Protein 6RS2 (pdb70)

InterPro domains:
  IPR000595 Cyclic nucleotide-binding domain [PS50042] (575-652)
  IPR000644 CBS domain [PF00571] (446-504)
  IPR000644 CBS domain [PS51371] (445-511)
  IPR002550 CNNM, transmembrane domain [PF01595] (188-349)
  IPR002550 CNNM, transmembrane domain [PS51846] (178-358)
  IPR014710 RmlC-like jelly roll fold [G3DSA:2.60.120.10] (588-732)
  IPR018490 Cyclic nucleotide-binding domain superfamily [SSF51206] (579-718)
  IPR044751 Ion transporter-like, CBS domain [cd04590] (372-501)
  IPR045095 Ancient conserved domain protein family [PTHR12064] (154-736)
  IPR046342 CBS domain superfamily [G3DSA:3.10.580.10] (359-511)
  IPR046342 CBS domain superfamily [SSF54631] (360-504)
  IPR057492 Metal transporter CNNM1/2/4, immunoglobulin-like domain [PF25511] (46-175)
  IPR061271 Metal transporter CNNM-like, C-terminal CNBH domain [PF25562] (519-726)

Structure (mmCIF, N/CA/C/O backbone):
data_6RS2
#
_entry.id   6RS2
#
_cell.length_a   91.392
_cell.length_b   141.363
_cell.length_c   87.898
_cell.angle_alpha   90.00
_cell.angle_beta   90.00
_cell.angle_gamma   90.00
#
_symmetry.space_group_name_H-M   'C 1 2 1'
#
loop_
_atom_site.group_PDB
_atom_site.id
_atom_site.type_symbol
_atom_site.label_atom_id
_atom_site.label_alt_id
_atom_site.label_comp_id
_atom_site.label_asym_id
_atom_site.label_entity_id
_atom_site.label_seq_id
_atom_site.pdbx_PDB_ins_code
_atom_site.Cartn_x
_atom_site.Cartn_y
_atom_site.Cartn_z
_atom_site.occupancy
_atom_site.B_iso_or_equiv
_atom_site.auth_seq_id
_atom_site.auth_comp_id
_atom_site.auth_asym_id
_atom_site.auth_atom_id
_atom_site.pdbx_PDB_model_num
ATOM 1 N N . ASN A 1 2 ? -7.577 -5.777 3.094 1.00 84.25 360 ASN B N 1
ATOM 2 C CA . ASN A 1 2 ? -7.908 -4.995 4.280 1.00 114.69 360 ASN B CA 1
ATOM 3 C C . ASN A 1 2 ? -6.789 -5.057 5.307 1.00 110.89 360 ASN B C 1
ATOM 4 O O . ASN A 1 2 ? -6.166 -4.043 5.611 1.00 121.37 360 ASN B O 1
ATOM 9 N N . MET A 1 3 ? -6.556 -6.254 5.852 1.00 110.51 361 MET B N 1
ATOM 10 C CA . MET A 1 3 ? -5.398 -6.461 6.715 1.00 102.77 361 MET B CA 1
ATOM 11 C C . MET A 1 3 ? -4.107 -6.111 5.985 1.00 113.99 361 MET B C 1
ATOM 12 O O . MET A 1 3 ? -3.198 -5.501 6.563 1.00 129.53 361 MET B O 1
ATOM 17 N N . ILE A 1 4 ? -4.016 -6.486 4.706 1.00 109.54 362 ILE B N 1
ATOM 18 C CA . ILE A 1 4 ? -2.835 -6.175 3.905 1.00 106.02 362 ILE B CA 1
ATOM 19 C C . ILE A 1 4 ? -2.686 -4.668 3.744 1.00 104.14 362 ILE B C 1
ATOM 20 O O . ILE A 1 4 ? -1.590 -4.114 3.887 1.00 100.57 362 ILE B O 1
ATOM 25 N N . GLN A 1 5 ? -3.791 -3.985 3.431 1.00 108.75 363 GLN B N 1
ATOM 26 C CA . GLN A 1 5 ? -3.762 -2.532 3.302 1.00 128.28 363 GLN B CA 1
ATOM 27 C C . GLN A 1 5 ? -3.280 -1.877 4.592 1.00 132.91 363 GLN B C 1
ATOM 28 O O . GLN A 1 5 ? -2.453 -0.955 4.562 1.00 145.75 363 GLN B O 1
ATOM 34 N N . GLY A 1 6 ? -3.771 -2.360 5.735 1.00 128.84 364 GLY B N 1
ATOM 35 C CA . GLY A 1 6 ? -3.354 -1.800 7.008 1.00 130.49 364 GLY B CA 1
ATOM 36 C C . GLY A 1 6 ? -1.884 -2.033 7.302 1.00 111.68 364 GLY B C 1
ATOM 37 O O . GLY A 1 6 ? -1.189 -1.130 7.774 1.00 116.38 364 GLY B O 1
ATOM 38 N N . ALA A 1 7 ? -1.389 -3.244 7.029 1.00 110.81 365 ALA B N 1
ATOM 39 C CA . ALA A 1 7 ? 0.020 -3.534 7.285 1.00 117.42 365 ALA B CA 1
ATOM 40 C C . ALA A 1 7 ? 0.929 -2.722 6.371 1.00 102.30 365 ALA B C 1
ATOM 41 O O . ALA A 1 7 ? 1.939 -2.164 6.821 1.00 88.34 365 ALA B O 1
ATOM 43 N N . LEU A 1 8 ? 0.587 -2.643 5.084 1.00 112.14 366 LEU B N 1
ATOM 44 C CA . LEU A 1 8 ? 1.440 -1.933 4.140 1.00 109.76 366 LEU B CA 1
ATOM 45 C C . LEU A 1 8 ? 1.463 -0.442 4.439 1.00 108.64 366 LEU B C 1
ATOM 46 O O . LEU A 1 8 ? 2.538 0.163 4.528 1.00 119.55 366 LEU B O 1
ATOM 51 N N . GLU A 1 9 ? 0.285 0.174 4.598 1.00 122.39 367 GLU B N 1
ATOM 52 C CA . GLU A 1 9 ? 0.260 1.570 5.022 1.00 111.73 367 GLU B CA 1
ATOM 53 C C . GLU A 1 9 ? 0.943 1.744 6.370 1.00 84.51 367 GLU B C 1
ATOM 54 O O . GLU A 1 9 ? 1.455 2.828 6.674 1.00 76.92 367 GLU B O 1
ATOM 60 N N . LEU A 1 10 ? 0.983 0.686 7.180 1.00 85.75 368 LEU B N 1
ATOM 61 C CA . LEU A 1 10 ? 1.684 0.774 8.454 1.00 86.65 368 LEU B CA 1
ATOM 62 C C . LEU A 1 10 ? 3.192 0.843 8.257 1.00 98.61 368 LEU B C 1
ATOM 63 O O . LEU A 1 10 ? 3.887 1.526 9.017 1.00 106.18 368 LEU B O 1
ATOM 68 N N . ARG A 1 11 ? 3.731 0.125 7.270 1.00 114.78 369 ARG B N 1
ATOM 69 C CA . ARG A 1 11 ? 5.177 0.126 7.081 1.00 96.02 369 ARG B CA 1
ATOM 70 C C . ARG A 1 11 ? 5.684 1.143 6.056 1.00 90.97 369 ARG B C 1
ATOM 71 O O . ARG A 1 11 ? 6.901 1.305 5.935 1.00 83.63 369 ARG B O 1
ATOM 73 N N . THR A 1 12 ? 4.813 1.781 5.272 1.00 88.00 370 THR B N 1
ATOM 74 C CA . THR A 1 12 ? 5.284 2.861 4.406 1.00 73.77 370 THR B CA 1
ATOM 75 C C . THR A 1 12 ? 5.336 4.218 5.106 1.00 73.82 370 THR B C 1
ATOM 76 O O . THR A 1 12 ? 6.335 4.937 4.985 1.00 76.84 370 THR B O 1
ATOM 80 N N . LYS A 1 13 ? 4.294 4.573 5.857 1.00 81.62 371 LYS B N 1
ATOM 81 C CA . LYS A 1 13 ? 4.147 5.940 6.345 1.00 79.16 371 LYS B CA 1
ATOM 82 C C . LYS A 1 13 ? 5.159 6.249 7.439 1.00 85.01 371 LYS B C 1
ATOM 83 O O . LYS A 1 13 ? 5.284 5.506 8.416 1.00 78.45 371 LYS B O 1
ATOM 89 N N . THR A 1 14 ? 5.885 7.348 7.268 1.00 79.80 372 THR B N 1
ATOM 90 C CA . THR A 1 14 ? 6.745 7.875 8.314 1.00 78.62 372 THR B CA 1
ATOM 91 C C . THR A 1 14 ? 5.923 8.733 9.267 1.00 81.19 372 THR B C 1
ATOM 92 O O . THR A 1 14 ? 4.923 9.342 8.875 1.00 85.27 372 THR B O 1
ATOM 96 N N . VAL A 1 15 ? 6.343 8.759 10.536 1.00 52.13 373 VAL B N 1
ATOM 97 C CA . VAL A 1 15 ? 5.627 9.546 11.540 1.00 47.29 373 VAL B CA 1
ATOM 98 C C . VAL A 1 15 ? 5.513 11.008 11.123 1.00 75.68 373 VAL B C 1
ATOM 99 O O . VAL A 1 15 ? 4.596 11.714 11.561 1.00 93.90 373 VAL B O 1
ATOM 103 N N . GLU A 1 16 ? 6.431 11.485 10.272 1.00 59.87 374 GLU B N 1
ATOM 104 C CA . GLU A 1 16 ? 6.356 12.851 9.757 1.00 51.44 374 GLU B CA 1
ATOM 105 C C . GLU A 1 16 ? 5.092 13.068 8.930 1.00 66.01 374 GLU B C 1
ATOM 106 O O . GLU A 1 16 ? 4.457 14.127 9.014 1.00 90.61 374 GLU B O 1
ATOM 112 N N . ASP A 1 17 ? 4.720 12.080 8.112 1.00 62.52 375 ASP B N 1
ATOM 113 C CA . ASP A 1 17 ? 3.472 12.161 7.357 1.00 70.96 375 ASP B CA 1
ATOM 114 C C . ASP A 1 17 ? 2.263 12.147 8.287 1.00 72.74 375 ASP B C 1
ATOM 115 O O . ASP A 1 17 ? 1.291 12.880 8.068 1.00 88.28 375 ASP B O 1
ATOM 120 N N . ILE A 1 18 ? 2.311 11.326 9.338 1.00 68.69 376 ILE B N 1
ATOM 121 C CA . ILE A 1 18 ? 1.188 11.214 10.264 1.00 60.10 376 ILE B CA 1
ATOM 122 C C . ILE A 1 18 ? 1.089 12.436 11.173 1.00 66.32 376 ILE B C 1
ATOM 123 O O . ILE A 1 18 ? -0.007 12.801 11.620 1.00 69.55 376 ILE B O 1
ATOM 125 N N . MET A 1 19 ? 2.208 13.109 11.426 1.00 74.40 377 MET B N 1
ATOM 126 C CA . MET A 1 19 ? 2.333 13.955 12.605 1.00 71.98 377 MET B CA 1
ATOM 127 C C . MET A 1 19 ? 1.470 15.209 12.518 1.00 68.91 377 MET B C 1
ATOM 128 O O . MET A 1 19 ? 1.055 15.657 11.445 1.00 80.62 377 MET B O 1
ATOM 133 N N . THR A 1 20 ? 1.206 15.773 13.692 1.00 69.85 378 THR B N 1
ATOM 134 C CA . THR A 1 20 ? 0.600 17.088 13.820 1.00 72.42 378 THR B CA 1
ATOM 135 C C . THR A 1 20 ? 1.724 18.105 13.988 1.00 78.31 378 THR B C 1
ATOM 136 O O . THR A 1 20 ? 2.577 17.951 14.870 1.00 83.82 378 THR B O 1
ATOM 140 N N . GLN A 1 21 ? 1.737 19.127 13.137 1.00 96.38 379 GLN B N 1
ATOM 141 C CA 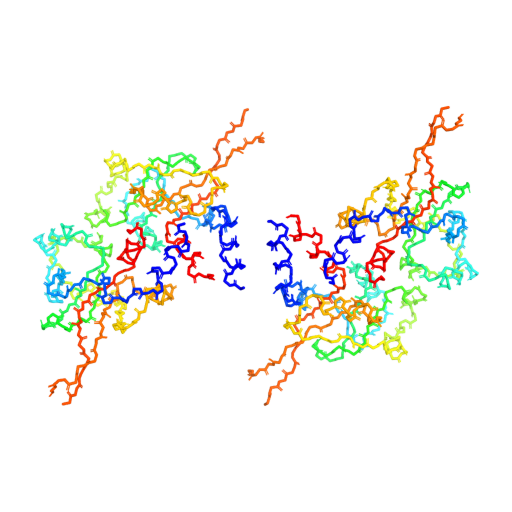. GLN A 1 21 ? 2.823 20.095 13.158 1.00 90.13 379 GLN B CA 1
ATOM 142 C C . GLN A 1 21 ? 2.837 20.857 14.478 1.00 90.94 379 GLN B C 1
ATOM 143 O O . GLN A 1 21 ? 1.811 21.006 15.148 1.00 94.41 379 GLN B O 1
ATOM 149 N N . LEU A 1 22 ? 4.025 21.348 14.844 1.00 95.53 380 LEU B N 1
ATOM 150 C CA . LEU A 1 22 ? 4.209 21.982 16.147 1.00 89.82 380 LEU B CA 1
ATOM 151 C C . LEU A 1 22 ? 3.401 23.269 16.267 1.00 89.63 380 LEU B C 1
ATOM 152 O O . LEU A 1 22 ? 2.783 23.527 17.307 1.00 91.31 380 LEU B O 1
ATOM 157 N N . GLN A 1 23 ? 3.405 24.097 15.217 1.00 94.99 381 GLN B N 1
ATOM 158 C CA . GLN A 1 23 ? 2.675 25.360 15.260 1.00 94.89 381 GLN B CA 1
ATOM 159 C C . GLN A 1 23 ? 1.192 25.149 15.535 1.00 104.52 381 GLN B C 1
ATOM 160 O O . GLN A 1 23 ? 0.535 26.028 16.105 1.00 99.20 381 GLN B O 1
ATOM 166 N N . ASP A 1 24 ? 0.649 24.005 15.132 1.00 106.57 382 ASP B N 1
ATOM 167 C CA . ASP A 1 24 ? -0.762 23.704 15.312 1.00 111.73 382 ASP B CA 1
ATOM 168 C C . ASP A 1 24 ? -1.043 22.887 16.565 1.00 119.84 382 ASP B C 1
ATOM 169 O O . ASP A 1 24 ? -2.211 22.617 16.859 1.00 139.58 382 ASP B O 1
ATOM 174 N N . CYS A 1 25 ? -0.013 22.494 17.308 1.00 108.42 383 CYS B N 1
ATOM 175 C CA . CYS A 1 25 ? -0.224 21.732 18.528 1.00 93.18 383 CYS B CA 1
ATOM 176 C C . CYS A 1 25 ? -0.924 22.587 19.579 1.00 109.66 383 CYS B C 1
ATOM 177 O O . CYS A 1 25 ? -0.958 23.819 19.499 1.00 137.57 383 CYS B O 1
ATOM 180 N N . PHE A 1 26 ? -1.517 21.917 20.561 1.00 85.28 384 PHE B N 1
ATOM 181 C CA . PHE A 1 26 ? -1.963 22.573 21.784 1.00 94.45 384 PHE B CA 1
ATOM 182 C C . PHE A 1 26 ? -1.012 22.156 22.894 1.00 83.64 384 PHE B C 1
ATOM 183 O O . PHE A 1 26 ? -1.016 20.998 23.326 1.00 105.15 384 PHE B O 1
ATOM 191 N N . MET A 1 27 ? -0.200 23.101 23.341 1.00 80.46 385 MET B N 1
ATOM 192 C CA . MET A 1 27 ? 0.772 22.911 24.400 1.00 81.87 385 MET B CA 1
ATOM 193 C C . MET A 1 27 ? 0.361 23.755 25.597 1.00 95.13 385 MET B C 1
ATOM 194 O O . MET A 1 27 ? -0.637 24.480 25.566 1.00 86.65 385 MET B O 1
ATOM 199 N N . ILE A 1 28 ? 1.139 23.655 26.668 1.00 91.84 386 ILE B N 1
ATOM 200 C CA . ILE A 1 28 ? 0.907 24.486 27.842 1.00 80.53 386 ILE B CA 1
ATOM 201 C C . ILE A 1 28 ? 2.254 24.805 28.470 1.00 82.99 386 ILE B C 1
ATOM 202 O O . ILE A 1 28 ? 3.120 23.931 28.583 1.00 81.18 386 ILE B O 1
ATOM 207 N N . ARG A 1 29 ? 2.442 26.067 28.844 1.00 84.50 387 ARG B N 1
ATOM 208 C CA . ARG A 1 29 ? 3.666 26.468 29.516 1.00 91.93 387 ARG B CA 1
ATOM 209 C C . ARG A 1 29 ? 3.736 25.811 30.886 1.00 92.48 387 ARG B C 1
ATOM 210 O O . ARG A 1 29 ? 2.716 25.557 31.532 1.00 107.65 387 ARG B O 1
ATOM 218 N N . SER A 1 30 ? 4.956 25.523 31.326 1.00 53.01 388 SER B N 1
ATOM 219 C CA . SER A 1 30 ? 5.137 24.809 32.581 1.00 85.08 388 SER B CA 1
ATOM 220 C C . SER A 1 30 ? 4.924 25.683 33.808 1.00 96.92 388 SER B C 1
ATOM 221 O O . SER A 1 30 ? 4.844 25.145 34.917 1.00 115.59 388 SER B O 1
ATOM 224 N N . ASP A 1 31 ? 4.853 27.004 33.648 1.00 88.70 389 ASP B N 1
ATOM 225 C CA . ASP A 1 31 ? 4.571 27.904 34.757 1.00 105.77 389 ASP B CA 1
ATOM 226 C C . ASP A 1 31 ? 3.095 28.249 34.864 1.00 117.23 389 ASP B C 1
ATOM 227 O O . ASP A 1 31 ? 2.703 28.957 35.797 1.00 131.21 389 ASP B O 1
ATOM 232 N N . ALA A 1 32 ? 2.272 27.758 33.938 1.00 93.63 390 ALA B N 1
ATOM 233 C CA . ALA A 1 32 ? 0.849 28.058 33.951 1.00 92.94 390 ALA B CA 1
ATOM 234 C C . ALA A 1 32 ? 0.207 27.555 35.238 1.00 96.89 390 ALA B C 1
ATOM 235 O O . ALA A 1 32 ? 0.639 26.562 35.829 1.00 119.36 390 ALA B O 1
ATOM 237 N N . ILE A 1 33 ? -0.846 28.247 35.670 1.00 102.39 391 ILE B N 1
ATOM 238 C CA . ILE A 1 33 ? -1.578 27.854 36.864 1.00 76.09 391 ILE B CA 1
ATOM 239 C C . ILE A 1 33 ? -2.987 27.447 36.451 1.00 90.23 391 ILE B C 1
ATOM 240 O O . ILE A 1 33 ? -3.487 27.820 35.389 1.00 105.36 391 ILE B O 1
ATOM 245 N N . LEU A 1 34 ? -3.621 26.663 37.322 1.00 89.29 392 LEU B N 1
ATOM 246 C CA . LEU A 1 34 ? -4.767 25.812 37.014 1.00 97.62 392 LEU B CA 1
ATOM 247 C C . LEU A 1 34 ? -6.120 26.493 37.209 1.00 92.08 392 LEU B C 1
ATOM 248 O O . LEU A 1 34 ? -7.102 25.810 37.518 1.00 101.94 392 LEU B O 1
ATOM 253 N N . ASP A 1 35 ? -6.186 27.820 37.149 1.00 89.18 393 ASP B N 1
ATOM 254 C CA . ASP A 1 35 ? -7.454 28.512 37.361 1.00 106.32 393 ASP B CA 1
ATOM 255 C C . ASP A 1 35 ? -8.485 28.174 36.280 1.00 101.30 393 ASP B C 1
ATOM 256 O O . ASP A 1 35 ? -8.215 27.373 35.376 1.00 95.37 393 ASP B O 1
ATOM 261 N N . PHE A 1 36 ? -9.674 28.781 36.374 1.00 120.37 394 PHE B N 1
ATOM 262 C CA . PHE A 1 36 ? -10.834 28.308 35.616 1.00 119.08 394 PHE B CA 1
ATOM 263 C C . PHE A 1 36 ? -10.594 28.363 34.110 1.00 125.44 394 PHE B C 1
ATOM 264 O O . PHE A 1 36 ? -10.958 27.432 33.379 1.00 121.14 394 PHE B O 1
ATOM 272 N N . ASN A 1 37 ? -10.002 29.457 33.624 1.00 136.62 395 ASN B N 1
ATOM 273 C CA . ASN A 1 37 ? -9.710 29.572 32.197 1.00 136.38 395 ASN B CA 1
ATOM 274 C C . ASN A 1 37 ? -8.797 28.446 31.734 1.00 127.83 395 ASN B C 1
ATOM 275 O O . ASN A 1 37 ? -9.015 27.842 30.675 1.00 134.97 395 ASN B O 1
ATOM 280 N N . THR A 1 38 ? -7.761 28.153 32.522 1.00 118.85 396 THR B N 1
ATOM 281 C CA . THR A 1 38 ? -6.812 27.112 32.147 1.00 90.14 396 THR B CA 1
ATOM 282 C C . THR A 1 38 ? -7.491 25.750 32.065 1.00 83.73 396 THR B C 1
ATOM 283 O O . THR A 1 38 ? -7.389 25.055 31.048 1.00 90.26 396 THR B O 1
ATOM 287 N N . MET A 1 39 ? -8.194 25.352 33.132 1.00 94.40 397 MET B N 1
ATOM 288 C CA . MET A 1 39 ? -8.843 24.042 33.140 1.00 94.31 397 MET B CA 1
ATOM 289 C C . MET A 1 39 ? -9.878 23.933 32.032 1.00 98.17 397 MET B C 1
ATOM 290 O O . MET A 1 39 ? -9.999 22.885 31.385 1.00 107.74 397 MET B O 1
ATOM 295 N N . SER A 1 40 ? -10.652 24.998 31.819 1.00 88.38 398 SER B N 1
ATOM 296 C CA . SER A 1 40 ? -11.665 24.989 30.770 1.00 104.36 398 SER B CA 1
ATOM 297 C C . SER A 1 40 ? -11.024 24.842 29.396 1.00 111.14 398 SER B C 1
ATOM 298 O O . SER A 1 40 ? -11.545 24.129 28.528 1.00 122.01 398 SER B O 1
ATOM 301 N N . GLU A 1 41 ? -9.887 25.506 29.186 1.00 102.79 399 GLU B N 1
ATOM 302 C CA . GLU A 1 41 ? -9.161 25.368 27.929 1.00 102.65 399 GLU B CA 1
ATOM 303 C C . GLU A 1 41 ? -8.671 23.937 27.743 1.00 99.01 399 GLU B C 1
ATOM 304 O O . GLU A 1 41 ? -8.862 23.333 26.681 1.00 93.85 399 GLU B O 1
ATOM 310 N N . ILE A 1 42 ? -8.046 23.373 28.781 1.00 96.17 400 ILE B N 1
ATOM 311 C CA . ILE A 1 42 ? -7.563 21.995 28.707 1.00 90.11 400 ILE B CA 1
ATOM 312 C C . ILE A 1 42 ? -8.712 21.041 28.400 1.00 90.21 400 ILE B C 1
ATOM 313 O O . ILE A 1 42 ? -8.559 20.089 27.624 1.00 87.95 400 ILE B O 1
ATOM 318 N N . MET A 1 43 ? -9.891 21.300 28.972 1.00 89.46 401 MET B N 1
ATOM 319 C CA . MET A 1 43 ? -11.031 20.416 28.744 1.00 100.18 401 MET B CA 1
ATOM 320 C C . MET A 1 43 ? -11.546 20.527 27.312 1.00 117.29 401 MET B C 1
ATOM 321 O O . MET A 1 43 ? -11.730 19.511 26.630 1.00 117.83 401 MET B O 1
ATOM 326 N N . GLU A 1 44 ? -11.782 21.752 26.833 1.00 126.55 402 GLU B N 1
ATOM 327 C CA . GLU A 1 44 ? -12.316 21.923 25.485 1.00 135.92 402 GLU B CA 1
ATOM 328 C C . GLU A 1 44 ? -11.306 21.571 24.403 1.00 132.70 402 GLU B C 1
ATOM 329 O O . GLU A 1 44 ? -11.700 21.368 23.248 1.00 162.36 402 GLU B O 1
ATOM 335 N N . SER A 1 45 ? -10.018 21.503 24.744 1.00 109.81 403 SER B N 1
ATOM 336 C CA . SER A 1 45 ? -9.020 21.082 23.768 1.00 108.49 403 SER B CA 1
ATOM 337 C C . SER A 1 45 ? -9.267 19.648 23.320 1.00 101.17 403 SER B C 1
ATOM 338 O O . SER A 1 45 ? -9.083 19.315 22.144 1.00 106.87 403 SER B O 1
ATOM 341 N N . GLY A 1 46 ? -9.686 18.786 24.244 1.00 101.37 404 GLY B N 1
ATOM 342 C CA . GLY A 1 46 ? -9.951 17.400 23.931 1.00 111.51 404 GLY B CA 1
ATOM 343 C C . GLY A 1 46 ? -8.737 16.501 23.923 1.00 103.01 404 GLY B C 1
ATOM 344 O O . GLY A 1 46 ? -8.878 15.300 23.658 1.00 110.67 404 GLY B O 1
ATOM 345 N N . TYR A 1 47 ? -7.551 17.039 24.191 1.00 96.99 405 TYR B N 1
ATOM 346 C CA . TYR A 1 47 ? -6.356 16.214 24.280 1.00 105.81 405 TYR B CA 1
ATOM 347 C C . TYR A 1 47 ? -6.309 15.501 25.622 1.00 112.02 405 TYR B C 1
ATOM 348 O O . TYR A 1 47 ? -6.576 16.098 26.667 1.00 113.02 405 TYR B O 1
ATOM 357 N N . THR A 1 48 ? -5.993 14.207 25.589 1.00 110.26 406 THR B N 1
ATOM 358 C CA . THR A 1 48 ? -5.814 13.453 26.822 1.00 83.04 406 THR B CA 1
ATOM 359 C C . THR A 1 48 ? -4.391 13.517 27.364 1.00 81.17 406 THR B C 1
ATOM 360 O O . THR A 1 48 ? -4.183 13.225 28.547 1.00 88.86 406 THR B O 1
ATOM 364 N N . ARG A 1 49 ? -3.414 13.878 26.530 1.00 84.88 407 ARG B N 1
ATOM 365 C CA . ARG A 1 49 ? -2.030 14.068 26.961 1.00 58.58 407 ARG B CA 1
ATOM 366 C C . ARG A 1 49 ? -1.491 15.337 26.319 1.00 69.33 407 ARG B C 1
ATOM 367 O O . ARG A 1 49 ? -1.330 15.393 25.097 1.00 78.20 407 ARG B O 1
ATOM 375 N N . ILE A 1 50 ? -1.190 16.335 27.146 1.00 64.03 408 ILE B N 1
ATOM 376 C CA . ILE A 1 50 ? -0.749 17.659 26.707 1.00 58.58 408 ILE B CA 1
ATOM 377 C C . ILE A 1 50 ? 0.755 17.823 26.911 1.00 74.23 408 ILE B C 1
ATOM 378 O O . ILE A 1 50 ? 1.264 17.497 27.991 1.00 82.35 408 ILE B O 1
ATOM 383 N N . PRO A 1 51 ? 1.512 18.297 25.921 1.00 68.81 409 PRO B N 1
ATOM 384 C CA . PRO A 1 51 ? 2.944 18.555 26.142 1.00 65.13 409 PRO B CA 1
ATOM 385 C C . PRO A 1 51 ? 3.165 19.795 26.996 1.00 71.07 409 PRO B C 1
ATOM 386 O O . PRO A 1 51 ? 2.441 20.787 26.881 1.00 65.55 409 PRO B O 1
ATOM 390 N N . VAL A 1 52 ? 4.191 19.741 27.843 1.00 70.41 410 VAL B N 1
ATOM 391 C CA . VAL A 1 52 ? 4.510 20.828 28.767 1.00 85.67 410 VAL B CA 1
ATOM 392 C C . VAL A 1 52 ? 5.907 21.335 28.433 1.00 97.23 410 VAL B C 1
ATOM 393 O O . VAL A 1 52 ? 6.877 20.568 28.488 1.00 109.63 410 VAL B O 1
ATOM 397 N N . PHE A 1 53 ? 6.015 22.622 28.097 1.00 92.15 411 PHE B N 1
ATOM 398 C CA . PHE A 1 53 ? 7.263 23.190 27.604 1.00 79.50 411 PHE B CA 1
ATOM 399 C C . PHE A 1 53 ? 7.715 24.374 28.455 1.00 105.58 411 PHE B C 1
ATOM 400 O O . PHE A 1 53 ? 6.918 25.012 29.150 1.00 110.06 411 PHE B O 1
ATOM 408 N N . GLU A 1 54 ? 9.019 24.657 28.383 1.00 126.75 412 GLU B N 1
ATOM 409 C CA . GLU A 1 54 ? 9.659 25.774 29.069 1.00 120.72 412 GLU B CA 1
ATOM 410 C C . GLU A 1 54 ? 10.243 26.730 28.037 1.00 111.46 412 GLU B C 1
ATOM 411 O O . GLU A 1 54 ? 10.799 26.293 27.022 1.00 107.35 412 GLU B O 1
ATOM 417 N N . ASP A 1 55 ? 10.121 28.033 28.303 1.00 115.09 413 ASP B N 1
ATOM 418 C CA . ASP A 1 55 ? 10.584 29.056 27.370 1.00 119.99 413 ASP B CA 1
ATOM 419 C C . ASP A 1 55 ? 9.936 28.872 26.005 1.00 128.77 413 ASP B C 1
ATOM 420 O O . ASP A 1 55 ? 8.717 29.022 25.857 1.00 110.38 413 ASP B O 1
ATOM 422 N N . GLU A 1 56 ? 10.752 28.567 25.001 1.00 152.90 414 GLU B N 1
ATOM 423 C CA . GLU A 1 56 ? 10.256 28.389 23.648 1.00 132.16 414 GLU B CA 1
ATOM 424 C C . GLU A 1 56 ? 9.490 27.080 23.514 1.00 119.57 414 GLU B C 1
ATOM 425 O O . GLU A 1 56 ? 9.742 26.103 24.228 1.00 116.11 414 GLU B O 1
ATOM 431 N N . GLN A 1 57 ? 8.533 27.080 22.583 1.00 111.99 415 GLN B N 1
ATOM 432 C CA . GLN A 1 57 ? 7.703 25.904 22.348 1.00 96.89 415 GLN B CA 1
ATOM 433 C C . GLN A 1 57 ? 8.534 24.686 21.968 1.00 81.23 415 GLN B C 1
ATOM 434 O O . GLN A 1 57 ? 8.105 23.548 22.194 1.00 77.47 415 GLN B O 1
ATOM 440 N N . SER A 1 58 ? 9.716 24.901 21.386 1.00 100.85 416 SER B N 1
ATOM 441 C CA . SER A 1 58 ? 10.523 23.793 20.891 1.00 82.91 416 SER B CA 1
ATOM 442 C C . SER A 1 58 ? 11.152 22.978 22.010 1.00 88.91 416 SER B C 1
ATOM 443 O O . SER A 1 58 ? 11.518 21.820 21.784 1.00 89.64 416 SER B O 1
ATOM 446 N N . ASN A 1 59 ? 11.287 23.545 23.203 1.00 86.87 417 ASN B N 1
ATOM 447 C CA . ASN A 1 59 ? 11.853 22.826 24.334 1.00 106.39 417 ASN B CA 1
ATOM 448 C C . ASN A 1 59 ? 10.692 22.227 25.113 1.00 106.94 417 ASN B C 1
ATOM 449 O O . ASN A 1 59 ? 10.015 22.933 25.863 1.00 122.61 417 ASN B O 1
ATOM 454 N N . ILE A 1 60 ? 10.498 20.918 24.985 1.00 87.25 418 ILE B N 1
ATOM 455 C CA . ILE A 1 60 ? 9.401 20.226 25.649 1.00 81.29 418 ILE B CA 1
ATOM 456 C C . ILE A 1 60 ? 10.000 19.466 26.822 1.00 84.68 418 ILE B C 1
ATOM 457 O O . ILE A 1 60 ? 10.625 18.415 26.642 1.00 82.35 418 ILE B O 1
ATOM 462 N N . VAL A 1 61 ? 9.787 19.992 28.029 1.00 82.15 419 VAL B N 1
ATOM 463 C CA . VAL A 1 61 ? 10.370 19.432 29.244 1.00 74.90 419 VAL B CA 1
ATOM 464 C C . VAL A 1 61 ? 9.547 18.297 29.865 1.00 85.83 419 VAL B C 1
ATOM 465 O O . VAL A 1 61 ? 10.141 17.350 30.411 1.00 106.02 419 VAL B O 1
ATOM 469 N N . ASP A 1 62 ? 8.214 18.335 29.770 1.00 92.95 420 ASP B N 1
ATOM 470 C CA . ASP A 1 62 ? 7.367 17.400 30.508 1.00 84.62 420 ASP B CA 1
ATOM 471 C C . ASP A 1 62 ? 6.158 17.009 29.669 1.00 82.77 420 ASP B C 1
ATOM 472 O O . ASP A 1 62 ? 5.974 17.479 28.543 1.00 104.53 420 ASP B O 1
ATOM 477 N N . ILE A 1 63 ? 5.321 16.151 30.260 1.00 82.47 421 ILE B N 1
ATOM 478 C CA . ILE A 1 63 ? 4.050 15.715 29.686 1.00 66.53 421 ILE B CA 1
ATOM 479 C C . ILE A 1 63 ? 2.996 15.706 30.787 1.00 60.72 421 ILE B C 1
ATOM 480 O O . ILE A 1 63 ? 3.255 15.245 31.903 1.00 82.15 421 ILE B O 1
ATOM 485 N N . LEU A 1 64 ? 1.804 16.218 30.472 1.00 52.55 422 LEU B N 1
ATOM 486 C CA . LEU A 1 64 ? 0.663 16.228 31.382 1.00 74.14 422 LEU B CA 1
ATOM 487 C C . LEU A 1 64 ? -0.364 15.215 30.895 1.00 64.54 422 LEU B C 1
ATOM 488 O O . LEU A 1 64 ? -1.008 15.426 29.863 1.00 73.61 422 LEU B O 1
ATOM 493 N N . TYR A 1 65 ? -0.525 14.125 31.637 1.00 67.08 423 TYR B N 1
ATOM 494 C CA . TYR A 1 65 ? -1.710 13.298 31.468 1.00 59.07 423 TYR B CA 1
ATOM 495 C C . TYR A 1 65 ? -2.898 14.056 32.037 1.00 67.70 423 TYR B C 1
ATOM 496 O O . TYR A 1 65 ? -2.902 14.410 33.219 1.00 93.45 423 TYR B O 1
ATOM 505 N N . VAL A 1 66 ? -3.908 14.302 31.204 1.00 71.70 424 VAL B N 1
ATOM 506 C CA . VAL A 1 66 ? -5.031 15.118 31.650 1.00 69.02 424 VAL B CA 1
ATOM 507 C C . VAL A 1 66 ? -5.816 14.410 32.757 1.00 70.20 424 VAL B C 1
ATOM 508 O O . VAL A 1 66 ? -6.393 15.071 33.634 1.00 52.08 424 VAL B O 1
ATOM 512 N N . LYS A 1 67 ? -5.816 13.069 32.776 1.00 70.61 425 LYS B N 1
ATOM 513 C CA . LYS A 1 67 ? -6.623 12.348 33.761 1.00 83.59 425 LYS B CA 1
ATOM 514 C C . LYS A 1 67 ? -6.114 12.583 35.180 1.00 76.94 425 LYS B C 1
ATOM 515 O O . LYS A 1 67 ? -6.897 12.552 36.139 1.00 106.00 425 LYS B O 1
ATOM 521 N N . ASP A 1 68 ? -4.806 12.826 35.334 1.00 65.28 426 ASP B N 1
ATOM 522 C CA . ASP A 1 68 ? -4.269 13.217 36.636 1.00 68.05 426 ASP B CA 1
ATOM 523 C C . ASP A 1 68 ? -5.079 14.357 37.239 1.00 81.15 426 ASP B C 1
ATOM 524 O O . ASP A 1 68 ? -5.463 14.301 38.419 1.00 101.18 426 ASP B O 1
ATOM 529 N N . LEU A 1 69 ? -5.455 15.332 36.406 1.00 68.38 427 LEU B N 1
ATOM 530 C CA . LEU A 1 69 ? -6.134 16.556 36.815 1.00 72.34 427 LEU B CA 1
ATOM 531 C C . LEU A 1 69 ? -7.431 16.257 37.550 1.00 87.62 427 LEU B C 1
ATOM 532 O O . LEU A 1 69 ? -8.069 17.166 38.093 1.00 83.18 427 LEU B O 1
ATOM 537 N N . ALA A 1 70 ? -7.836 14.986 37.548 1.00 96.26 428 ALA B N 1
ATOM 538 C CA . ALA A 1 70 ? -8.942 14.563 38.393 1.00 91.42 428 ALA B CA 1
ATOM 539 C C . ALA A 1 70 ? -8.804 15.099 39.815 1.00 90.25 428 ALA B C 1
ATOM 540 O O . ALA A 1 70 ? -9.762 15.634 40.381 1.00 77.09 428 ALA B O 1
ATOM 542 N N . PHE A 1 71 ? -7.621 14.987 40.414 1.00 87.79 429 PHE B N 1
ATOM 543 C CA . PHE A 1 71 ? -7.535 15.308 41.836 1.00 77.04 429 PHE B CA 1
ATOM 544 C C . PHE A 1 71 ? -7.209 16.775 42.119 1.00 74.62 429 PHE B C 1
ATOM 545 O O . PHE A 1 71 ? -6.970 17.131 43.278 1.00 74.80 429 PHE B O 1
ATOM 553 N N . VAL A 1 72 ? -7.217 17.622 41.103 1.00 81.97 430 VAL B N 1
ATOM 554 C CA . VAL A 1 72 ? -7.026 19.060 41.255 1.00 63.60 430 VAL B CA 1
ATOM 555 C C . VAL A 1 72 ? -8.375 19.762 41.200 1.00 76.43 430 VAL B C 1
ATOM 556 O O . VAL A 1 72 ? -9.314 19.305 40.538 1.00 94.15 430 VAL B O 1
ATOM 560 N N . ASP A 1 73 ? -8.477 20.885 41.914 1.00 92.11 431 ASP B N 1
ATOM 561 C CA . ASP A 1 73 ? -9.612 21.778 41.766 1.00 98.51 431 ASP B CA 1
ATOM 562 C C . ASP A 1 73 ? -9.128 23.168 41.360 1.00 101.74 431 ASP B C 1
ATOM 563 O O . ASP A 1 73 ? -8.117 23.649 41.883 1.00 100.93 431 ASP B O 1
ATOM 568 N N . PRO A 1 74 ? -9.820 23.832 40.427 1.00 96.34 432 PRO B N 1
ATOM 569 C CA . PRO A 1 74 ? -9.317 25.120 39.916 1.00 100.41 432 PRO B CA 1
ATOM 570 C C . PRO A 1 74 ? -9.405 26.265 40.910 1.00 113.05 432 PRO B C 1
ATOM 571 O O . PRO A 1 74 ? -8.704 27.267 40.727 1.00 126.46 432 PRO B O 1
ATOM 575 N N . ASP A 1 75 ? -10.238 26.161 41.948 1.00 109.81 433 ASP B N 1
ATOM 576 C CA . ASP A 1 75 ? -10.279 27.212 42.958 1.00 117.00 433 ASP B CA 1
ATOM 577 C C . ASP A 1 75 ? -9.009 27.242 43.800 1.00 109.80 433 ASP B C 1
ATOM 578 O O . ASP A 1 75 ? -8.732 28.254 44.452 1.00 121.24 433 ASP B O 1
ATOM 583 N N . ASP A 1 76 ? -8.221 26.166 43.784 1.00 99.59 434 ASP B N 1
ATOM 584 C CA . ASP A 1 76 ? -6.964 26.149 44.519 1.00 100.14 434 ASP B CA 1
ATOM 585 C C . ASP A 1 76 ? -5.859 26.944 43.833 1.00 106.32 434 ASP B C 1
ATOM 586 O O . ASP A 1 76 ? -4.926 27.379 44.515 1.00 97.65 434 ASP B O 1
ATOM 591 N N . CYS A 1 77 ? -5.940 27.141 42.515 1.00 113.31 435 CYS B N 1
ATOM 592 C CA . CYS A 1 77 ? -4.903 27.824 41.736 1.00 103.54 435 CYS B CA 1
ATOM 593 C C . CYS A 1 77 ? -3.560 27.116 41.902 1.00 103.01 435 CYS B C 1
ATOM 594 O O . CYS A 1 77 ? -2.551 27.685 42.334 1.00 81.27 435 CYS B O 1
ATOM 597 N N . THR A 1 78 ? -3.593 25.846 41.568 1.00 95.82 436 THR B N 1
ATOM 598 C CA . THR A 1 78 ? -2.466 24.947 41.720 1.00 71.42 436 THR B CA 1
ATOM 599 C C . THR A 1 78 ? -1.506 25.091 40.550 1.00 89.40 436 THR B C 1
ATOM 600 O O . THR A 1 78 ? -1.940 25.048 39.400 1.00 101.99 436 THR B O 1
ATOM 604 N N . PRO A 1 79 ? -0.213 25.280 40.798 1.00 69.19 437 PRO B N 1
ATOM 605 C CA . PRO A 1 79 ? 0.722 25.412 39.679 1.00 91.78 437 PRO B CA 1
ATOM 606 C C . PRO A 1 79 ? 0.839 24.090 38.941 1.00 103.49 437 PRO B C 1
ATOM 607 O O . PRO A 1 79 ? 0.922 23.024 39.554 1.00 118.97 437 PRO B O 1
ATOM 611 N N . LEU A 1 80 ? 0.826 24.162 37.607 1.00 92.74 438 LEU B N 1
ATOM 612 C CA . LEU A 1 80 ? 1.105 22.973 36.810 1.00 96.41 438 LEU B CA 1
ATOM 613 C C . LEU A 1 80 ? 2.485 22.421 37.128 1.00 88.48 438 LEU B C 1
ATOM 614 O O . LEU A 1 80 ? 2.728 21.219 36.974 1.00 87.18 438 LEU B O 1
ATOM 619 N N . LYS A 1 81 ? 3.396 23.285 37.582 1.00 70.61 439 LYS B N 1
ATOM 620 C CA . LYS A 1 81 ? 4.733 22.842 37.960 1.00 84.57 439 LYS B CA 1
ATOM 621 C C . LYS A 1 81 ? 4.695 21.811 39.082 1.00 101.27 439 LYS B C 1
ATOM 622 O O . LYS A 1 81 ? 5.509 20.880 39.088 1.00 107.08 439 LYS B O 1
ATOM 628 N N . THR A 1 82 ? 3.773 21.978 40.045 1.00 101.19 440 THR B N 1
ATOM 629 C CA . THR A 1 82 ? 3.615 21.021 41.142 1.00 81.72 440 THR B CA 1
ATOM 630 C C . THR A 1 82 ? 3.184 19.660 40.625 1.00 89.63 440 THR B C 1
ATOM 631 O O . THR A 1 82 ? 3.712 18.630 41.057 1.00 98.96 440 THR B O 1
ATOM 635 N N . ILE A 1 83 ? 2.208 19.636 39.718 1.00 88.81 441 ILE B N 1
ATOM 636 C CA . ILE A 1 83 ? 1.731 18.372 39.167 1.00 82.04 441 ILE B CA 1
ATOM 637 C C . ILE A 1 83 ? 2.837 17.695 38.368 1.00 72.13 441 ILE B C 1
ATOM 638 O O . ILE A 1 83 ? 3.138 16.512 38.566 1.00 66.26 441 ILE B O 1
ATOM 643 N N . THR A 1 84 ? 3.466 18.448 37.458 1.00 71.07 442 THR B N 1
ATOM 644 C CA . THR A 1 84 ? 4.533 17.888 36.634 1.00 70.96 442 THR B CA 1
ATOM 645 C C . THR A 1 84 ? 5.666 17.348 37.495 1.00 82.20 442 THR B C 1
ATOM 646 O O . THR A 1 84 ? 6.180 16.252 37.245 1.00 96.98 442 THR B O 1
ATOM 650 N N . ARG A 1 85 ? 6.059 18.094 38.529 1.00 102.86 443 ARG B N 1
ATOM 651 C CA . ARG A 1 85 ? 7.093 17.597 39.428 1.00 108.71 443 ARG B CA 1
ATOM 652 C C . ARG A 1 85 ? 6.603 16.408 40.245 1.00 75.03 443 ARG B C 1
ATOM 653 O O . ARG A 1 85 ? 7.409 15.556 40.635 1.00 76.30 443 ARG B O 1
ATOM 661 N N . PHE A 1 86 ? 5.295 16.318 40.497 1.00 83.22 444 PHE B N 1
ATOM 662 C CA . PHE A 1 86 ? 4.782 15.255 41.358 1.00 101.79 444 PHE B CA 1
ATOM 663 C C . PHE A 1 86 ? 4.697 13.924 40.629 1.00 94.31 444 PHE B C 1
ATOM 664 O O . PHE A 1 86 ? 5.110 12.892 41.169 1.00 91.78 444 PHE B O 1
ATOM 672 N N . TYR A 1 87 ? 4.131 13.915 39.423 1.00 95.52 445 TYR B N 1
ATOM 673 C CA . TYR A 1 87 ? 4.036 12.668 38.679 1.00 83.27 445 TYR B CA 1
ATOM 674 C C . TYR A 1 87 ? 5.339 12.312 37.975 1.00 82.33 445 TYR B C 1
ATOM 675 O O . TYR A 1 87 ? 5.701 11.132 37.926 1.00 84.58 445 TYR B O 1
ATOM 684 N N . ASN A 1 88 ? 6.048 13.307 37.437 1.00 76.66 446 ASN B N 1
ATOM 685 C CA . ASN A 1 88 ? 7.260 13.085 36.654 1.00 82.50 446 ASN B CA 1
ATOM 686 C C . ASN A 1 88 ? 7.031 12.048 35.557 1.00 108.26 446 ASN B C 1
ATOM 687 O O . ASN A 1 88 ? 7.603 10.953 35.601 1.00 93.87 446 ASN B O 1
ATOM 689 N N . HIS A 1 89 ? 6.189 12.378 34.573 1.00 118.18 447 HIS B N 1
ATOM 690 C CA . HIS A 1 89 ? 5.872 11.475 33.468 1.00 86.27 447 HIS B CA 1
ATOM 691 C C . HIS A 1 89 ? 6.982 11.523 32.415 1.00 86.30 447 HIS B C 1
ATOM 692 O O . HIS A 1 89 ? 7.609 12.569 32.225 1.00 105.72 447 HIS B O 1
ATOM 699 N N . PRO A 1 90 ? 7.263 10.414 31.729 1.00 83.14 448 PRO B N 1
ATOM 700 C CA . PRO A 1 90 ? 8.356 10.426 30.749 1.00 83.10 448 PRO B CA 1
ATOM 701 C C . PRO A 1 90 ? 7.977 11.105 29.439 1.00 92.03 448 PRO B C 1
ATOM 702 O O . PRO A 1 90 ? 6.834 11.038 28.980 1.00 89.86 448 PRO B O 1
ATOM 706 N N . VAL A 1 91 ? 8.969 11.758 28.825 1.00 92.95 449 VAL B N 1
ATOM 707 C CA . VAL A 1 91 ? 8.838 12.355 27.498 1.00 62.91 449 VAL B CA 1
ATOM 708 C C . VAL A 1 91 ? 9.465 11.409 26.481 1.00 66.92 449 VAL B C 1
ATOM 709 O O . VAL A 1 91 ? 10.513 10.805 26.743 1.00 89.98 449 VAL B O 1
ATOM 713 N N . HIS A 1 92 ? 8.817 11.264 25.326 1.00 68.24 450 HIS B N 1
ATOM 714 C CA . HIS A 1 92 ? 9.254 10.346 24.280 1.00 81.48 450 HIS B CA 1
ATOM 715 C C . HIS A 1 92 ? 9.622 11.129 23.027 1.00 84.99 450 HIS B C 1
ATOM 716 O O . HIS A 1 92 ? 8.806 11.898 22.507 1.00 93.72 450 HIS B O 1
ATOM 723 N N . PHE A 1 93 ? 10.850 10.931 22.558 1.00 63.97 451 PHE B N 1
ATOM 724 C CA . PHE A 1 93 ? 11.352 11.500 21.316 1.00 67.47 451 PHE B CA 1
ATOM 725 C C . PHE A 1 93 ? 11.550 10.389 20.294 1.00 91.75 451 PHE B C 1
ATOM 726 O O . PHE A 1 93 ? 11.838 9.243 20.652 1.00 119.93 451 PHE B O 1
ATOM 734 N N . VAL A 1 94 ? 11.399 10.728 19.016 1.00 89.47 452 VAL B N 1
ATOM 735 C CA . VAL A 1 94 ? 11.519 9.723 17.966 1.00 74.30 452 VAL B CA 1
ATOM 736 C C . VAL A 1 94 ? 12.006 10.379 16.680 1.00 76.16 452 VAL B C 1
ATOM 737 O O . VAL A 1 94 ? 11.730 11.552 16.413 1.00 86.93 452 VAL B O 1
ATOM 741 N N . PHE A 1 95 ? 12.731 9.596 15.886 1.00 72.19 453 PHE B N 1
ATOM 742 C CA . PHE A 1 95 ? 13.348 10.080 14.660 1.00 66.36 453 PHE B CA 1
ATOM 743 C C . PHE A 1 95 ? 12.305 10.214 13.557 1.00 80.49 453 PHE B C 1
ATOM 744 O O . PHE A 1 95 ? 11.412 9.374 13.417 1.00 88.02 453 PHE B O 1
ATOM 752 N N . HIS A 1 96 ? 12.425 11.284 12.766 1.00 99.00 454 HIS B N 1
ATOM 753 C CA . HIS A 1 96 ? 11.419 11.604 11.758 1.00 90.09 454 HIS B CA 1
ATOM 754 C C . HIS A 1 96 ? 11.280 10.520 10.694 1.00 78.47 454 HIS B C 1
ATOM 755 O O . HIS A 1 96 ? 10.253 10.470 10.009 1.00 86.18 454 HIS B O 1
ATOM 762 N N . ASP A 1 97 ? 12.279 9.654 10.540 1.00 80.68 455 ASP B N 1
ATOM 763 C CA . ASP A 1 97 ? 12.235 8.574 9.562 1.00 77.20 455 ASP B CA 1
ATOM 764 C C . ASP A 1 97 ? 11.600 7.298 10.100 1.00 75.44 455 ASP B C 1
ATOM 765 O O . ASP A 1 97 ? 11.486 6.321 9.352 1.00 76.07 455 ASP B O 1
ATOM 770 N N . THR A 1 98 ? 11.179 7.280 11.363 1.00 78.58 456 THR B N 1
ATOM 771 C CA . THR A 1 98 ? 10.678 6.053 11.970 1.00 85.36 456 THR B CA 1
ATOM 772 C C . THR A 1 98 ? 9.326 5.673 11.376 1.00 84.13 456 THR B C 1
ATOM 773 O O . THR A 1 98 ? 8.397 6.487 11.343 1.00 91.73 456 THR B O 1
ATOM 777 N N . LYS A 1 99 ? 9.220 4.434 10.903 1.00 87.05 457 LYS B N 1
ATOM 778 C CA . LYS A 1 99 ? 7.982 3.934 10.325 1.00 77.37 457 LYS B CA 1
ATOM 779 C C . LYS A 1 99 ? 6.941 3.681 11.416 1.00 79.50 457 LYS B C 1
ATOM 780 O O . LYS A 1 99 ? 7.266 3.499 12.593 1.00 80.72 457 LYS B O 1
ATOM 786 N N . LEU A 1 100 ? 5.671 3.652 10.998 1.00 67.93 458 LEU B N 1
ATOM 787 C CA . LEU A 1 100 ? 4.563 3.655 11.952 1.00 64.05 458 LEU B CA 1
ATOM 788 C C . LEU A 1 100 ? 4.578 2.419 12.841 1.00 70.02 458 LEU B C 1
ATOM 789 O O . LEU A 1 100 ? 4.356 2.512 14.053 1.00 84.93 458 LEU B O 1
ATOM 794 N N . ASP A 1 101 ? 4.817 1.246 12.250 1.00 74.43 459 ASP B N 1
ATOM 795 C CA . ASP A 1 101 ? 4.802 0.015 13.033 1.00 70.44 459 ASP B CA 1
ATOM 796 C C . ASP A 1 101 ? 5.879 0.039 14.109 1.00 80.97 459 ASP B C 1
ATOM 797 O O . ASP A 1 101 ? 5.630 -0.349 15.258 1.00 103.73 459 ASP B O 1
ATOM 802 N N . ALA A 1 102 ? 7.078 0.513 13.759 1.00 66.14 460 ALA B N 1
ATOM 803 C CA . ALA A 1 102 ? 8.134 0.689 14.751 1.00 69.97 460 ALA B CA 1
ATOM 804 C C . ALA A 1 102 ? 7.685 1.611 15.876 1.00 67.40 460 ALA B C 1
ATOM 805 O O . ALA A 1 102 ? 7.978 1.361 17.053 1.00 94.98 460 ALA B O 1
ATOM 807 N N . MET A 1 103 ? 6.982 2.692 15.532 1.00 52.01 461 MET B N 1
ATOM 808 C CA . MET A 1 103 ? 6.433 3.568 16.558 1.00 56.72 461 MET B CA 1
ATOM 809 C C . MET A 1 103 ? 5.473 2.813 17.468 1.00 65.62 461 MET B C 1
ATOM 810 O O . MET A 1 103 ? 5.498 2.990 18.694 1.00 87.47 461 MET B O 1
ATOM 815 N N . LEU A 1 104 ? 4.612 1.968 16.887 1.00 72.56 462 LEU B N 1
ATOM 816 C CA . LEU A 1 104 ? 3.765 1.120 17.718 1.00 75.33 462 LEU B CA 1
ATOM 817 C C . LEU A 1 104 ? 4.611 0.258 18.644 1.00 86.26 462 LEU B C 1
ATOM 818 O O . LEU A 1 104 ? 4.223 0.006 19.789 1.00 90.79 462 LEU B O 1
ATOM 823 N N . GLU A 1 105 ? 5.779 -0.190 18.178 1.00 72.46 463 GLU B N 1
ATOM 824 C CA . GLU A 1 105 ? 6.661 -0.952 19.058 1.00 91.60 463 GLU B CA 1
ATOM 825 C C . GLU A 1 105 ? 7.171 -0.093 20.208 1.00 84.18 463 GLU B C 1
ATOM 826 O O . GLU A 1 105 ? 7.275 -0.568 21.345 1.00 93.20 463 GLU B O 1
ATOM 832 N N . GLU A 1 106 ? 7.483 1.177 19.940 1.00 70.86 464 GLU B N 1
ATOM 833 C CA . GLU A 1 106 ? 7.977 2.045 21.006 1.00 91.44 464 GLU B CA 1
ATOM 834 C C . GLU A 1 106 ? 6.893 2.313 22.047 1.00 93.38 464 GLU B C 1
ATOM 835 O O . GLU A 1 106 ? 7.135 2.194 23.255 1.00 105.02 464 GLU B O 1
ATOM 841 N N . PHE A 1 107 ? 5.686 2.672 21.596 1.00 81.28 465 PHE B N 1
ATOM 842 C CA . PHE A 1 107 ? 4.577 2.882 22.525 1.00 78.51 465 PHE B CA 1
ATOM 843 C C . PHE A 1 107 ? 4.250 1.606 23.294 1.00 104.17 465 PHE B C 1
ATOM 844 O O . PHE A 1 107 ? 3.955 1.650 24.495 1.00 120.46 465 PHE B O 1
ATOM 852 N N . LYS A 1 108 ? 4.310 0.456 22.614 1.00 103.16 466 LYS B N 1
ATOM 853 C CA . LYS A 1 108 ? 3.959 -0.817 23.238 1.00 106.81 466 LYS B CA 1
ATOM 854 C C . LYS A 1 108 ? 4.902 -1.168 24.377 1.00 111.17 466 LYS B C 1
ATOM 855 O O . LYS A 1 108 ? 4.522 -1.908 25.292 1.00 140.16 466 LYS B O 1
ATOM 857 N N . LYS A 1 109 ? 6.127 -0.643 24.347 1.00 95.19 467 LYS B N 1
ATOM 858 C CA . LYS A 1 109 ? 7.112 -0.896 25.391 1.00 108.13 467 LYS B CA 1
ATOM 859 C C . LYS A 1 109 ? 6.767 -0.214 26.709 1.00 126.12 467 LYS B C 1
ATOM 860 O O . LYS A 1 109 ? 7.499 -0.393 27.689 1.00 155.32 467 LYS B O 1
ATOM 866 N N . GLY A 1 110 ? 5.685 0.558 26.755 1.00 105.32 468 GLY B N 1
ATOM 867 C CA . GLY A 1 110 ? 5.235 1.217 27.963 1.00 95.92 468 GLY B CA 1
ATOM 868 C C . GLY A 1 110 ? 5.474 2.707 27.982 1.00 118.02 468 GLY B C 1
ATOM 869 O O . GLY A 1 110 ? 5.068 3.371 28.944 1.00 99.92 468 GLY B O 1
ATOM 870 N N . LYS A 1 111 ? 6.108 3.254 26.949 1.00 141.34 469 LYS B N 1
ATOM 871 C CA . LYS A 1 111 ? 6.359 4.683 26.896 1.00 148.27 469 LYS B CA 1
ATOM 872 C C . LYS A 1 111 ? 5.049 5.450 26.760 1.00 125.92 469 LYS B C 1
ATOM 873 O O . LYS A 1 111 ? 3.995 4.890 26.439 1.00 95.63 469 LYS B O 1
ATOM 879 N N . SER A 1 112 ? 5.122 6.747 27.050 1.00 130.54 470 SER B N 1
ATOM 880 C CA . SER A 1 112 ? 3.964 7.610 26.893 1.00 118.37 470 SER B CA 1
ATOM 881 C C . SER A 1 112 ? 3.430 7.507 25.472 1.00 108.16 470 SER B C 1
ATOM 882 O O . SER A 1 112 ? 4.181 7.301 24.516 1.00 117.82 470 SER B O 1
ATOM 885 N N . HIS A 1 113 ? 2.119 7.644 25.338 1.00 100.23 471 HIS B N 1
ATOM 886 C CA . HIS A 1 113 ? 1.469 7.478 24.048 1.00 90.26 471 HIS B CA 1
ATOM 887 C C . HIS A 1 113 ? 1.548 8.737 23.189 1.00 77.70 471 HIS B C 1
ATOM 888 O O . HIS A 1 113 ? 0.900 8.797 22.139 1.00 75.04 471 HIS B O 1
ATOM 895 N N . LEU A 1 114 ? 2.291 9.750 23.637 1.00 79.62 472 LEU B N 1
ATOM 896 C CA . LEU A 1 114 ? 2.657 10.906 22.826 1.00 66.13 472 LEU B CA 1
ATOM 897 C C . LEU A 1 114 ? 4.171 10.922 22.628 1.00 82.91 472 LEU B C 1
ATOM 898 O O . LEU A 1 114 ? 4.927 10.751 23.591 1.00 90.71 472 LEU B O 1
ATOM 903 N N . ALA A 1 115 ? 4.603 11.157 21.383 1.00 70.72 473 ALA B N 1
ATOM 904 C CA . ALA A 1 115 ? 5.995 11.067 20.950 1.00 52.31 473 ALA B CA 1
ATOM 905 C C . ALA A 1 115 ? 6.376 12.322 20.177 1.00 74.39 473 ALA B C 1
ATOM 906 O O . ALA A 1 115 ? 5.606 12.786 19.338 1.00 95.40 473 ALA B O 1
ATOM 908 N N . ILE A 1 116 ? 7.558 12.871 20.436 1.00 78.28 474 ILE B N 1
ATOM 909 C CA . ILE A 1 116 ? 7.993 14.096 19.771 1.00 80.53 474 ILE B CA 1
ATOM 910 C C . ILE A 1 116 ? 8.926 13.738 18.620 1.00 69.29 474 ILE B C 1
ATOM 911 O O . ILE A 1 116 ? 9.854 12.940 18.785 1.00 69.75 474 ILE B O 1
ATOM 916 N N . VAL A 1 117 ? 8.676 14.330 17.456 1.00 71.96 475 VAL B N 1
ATOM 917 C CA . VAL A 1 117 ? 9.382 14.003 16.220 1.00 68.28 475 VAL B CA 1
ATOM 918 C C . VAL A 1 117 ? 10.580 14.935 16.076 1.00 79.47 475 VAL B C 1
ATOM 919 O O . VAL A 1 117 ? 10.424 16.161 16.093 1.00 95.14 475 VAL B O 1
ATOM 923 N N . GLN A 1 118 ? 11.773 14.357 15.920 1.00 75.23 476 GLN B N 1
ATOM 924 C CA . GLN A 1 118 ? 13.019 15.108 15.822 1.00 67.69 476 GLN B CA 1
ATOM 925 C C . GLN A 1 118 ? 13.660 14.885 14.460 1.00 69.35 476 GLN B C 1
ATOM 926 O O . GLN A 1 118 ? 13.678 13.760 13.951 1.00 76.21 476 GLN B O 1
ATOM 928 N N . LYS A 1 119 ? 14.176 15.964 13.873 1.00 78.42 477 LYS B N 1
ATOM 929 C CA . LYS A 1 119 ? 14.999 15.906 12.675 1.00 73.30 477 LYS B CA 1
ATOM 930 C C . LYS A 1 119 ? 16.393 16.440 12.988 1.00 74.41 477 LYS B C 1
ATOM 931 O O . LYS A 1 119 ? 16.581 17.249 13.901 1.00 82.67 477 LYS B O 1
ATOM 937 N N . VAL A 1 120 ? 17.377 15.967 12.229 1.00 65.26 478 VAL B N 1
ATOM 938 C CA . VAL A 1 120 ? 18.729 16.510 12.288 1.00 69.06 478 VAL B CA 1
ATOM 939 C C . VAL A 1 120 ? 18.809 17.686 11.323 1.00 81.78 478 VAL B C 1
ATOM 940 O O . VAL A 1 120 ? 18.365 17.588 10.172 1.00 92.21 478 VAL B O 1
ATOM 944 N N . ASN A 1 121 ? 19.366 18.803 11.792 1.00 73.46 479 ASN B N 1
ATOM 945 C CA . ASN A 1 121 ? 19.381 20.067 11.057 1.00 81.76 479 ASN B CA 1
ATOM 946 C C . ASN A 1 121 ? 20.833 20.480 10.834 1.00 106.76 479 ASN B C 1
ATOM 947 O O . ASN A 1 121 ? 21.535 20.832 11.788 1.00 129.53 479 ASN B O 1
ATOM 952 N N . ASN A 1 122 ? 21.276 20.435 9.576 1.00 112.77 480 ASN B N 1
ATOM 953 C CA . ASN A 1 122 ? 22.653 20.726 9.191 1.00 108.91 480 ASN B CA 1
ATOM 954 C C . ASN A 1 122 ? 22.858 22.146 8.679 1.00 125.06 480 ASN B C 1
ATOM 955 O O . ASN A 1 122 ? 23.972 22.485 8.266 1.00 148.03 480 ASN B O 1
ATOM 957 N N . GLU A 1 123 ? 21.824 22.981 8.696 1.00 110.83 481 GLU B N 1
ATOM 958 C CA . GLU A 1 123 ? 21.793 24.156 7.835 1.00 108.80 481 GLU B CA 1
ATOM 959 C C . GLU A 1 123 ? 22.450 25.395 8.431 1.00 132.05 481 GLU B C 1
ATOM 960 O O . GLU A 1 123 ? 22.422 26.448 7.785 1.00 129.04 481 GLU B O 1
ATOM 962 N N . GLY A 1 124 ? 23.030 25.323 9.621 1.00 132.13 482 GLY B N 1
ATOM 963 C CA . GLY A 1 124 ? 23.658 26.513 10.168 1.00 118.44 482 GLY B CA 1
ATOM 964 C C . GLY A 1 124 ? 24.327 26.382 11.518 1.00 119.20 482 GLY B C 1
ATOM 965 O O . GLY A 1 124 ? 25.097 27.260 11.909 1.00 72.58 482 GLY B O 1
ATOM 966 N N . ASP A 1 127 ? 27.206 24.804 14.665 1.00 87.69 485 ASP B N 1
ATOM 967 C CA . ASP A 1 127 ? 27.075 23.387 14.979 1.00 103.23 485 ASP B CA 1
ATOM 968 C C . ASP A 1 127 ? 25.651 22.888 14.751 1.00 117.75 485 ASP B C 1
ATOM 969 O O . ASP A 1 127 ? 24.689 23.502 15.214 1.00 121.28 485 ASP B O 1
ATOM 971 N N . PRO A 1 128 ? 25.526 21.777 14.030 1.00 114.45 486 PRO B N 1
ATOM 972 C CA . PRO A 1 128 ? 24.203 21.203 13.761 1.00 93.04 486 PRO B CA 1
ATOM 973 C C . PRO A 1 128 ? 23.514 20.726 15.032 1.00 94.13 486 PRO B C 1
ATOM 974 O O . PRO A 1 128 ? 24.147 20.411 16.041 1.00 101.18 486 PRO B O 1
ATOM 978 N N . PHE A 1 129 ? 22.182 20.671 14.963 1.00 118.66 487 PHE B N 1
ATOM 979 C CA . PHE A 1 129 ? 21.350 20.393 16.127 1.00 117.92 487 PHE B CA 1
ATOM 980 C C . PHE A 1 129 ? 20.136 19.566 15.718 1.00 113.24 487 PHE B C 1
ATOM 981 O O . PHE A 1 129 ? 19.819 19.426 14.533 1.00 103.62 487 PHE B O 1
ATOM 989 N N . TYR A 1 130 ? 19.456 19.012 16.723 1.00 112.52 488 TYR B N 1
ATOM 990 C CA . TYR A 1 130 ? 18.210 18.280 16.524 1.00 96.70 488 TYR B CA 1
ATOM 991 C C . TYR A 1 130 ? 17.026 19.244 16.524 1.00 92.48 488 TYR B C 1
ATOM 992 O O . TYR A 1 130 ? 16.971 20.178 17.329 1.00 130.73 488 TYR B O 1
ATOM 1001 N N . GLU A 1 131 ? 16.069 19.001 15.628 1.00 67.65 489 GLU B N 1
ATOM 1002 C CA . GLU A 1 131 ? 14.964 19.921 15.384 1.00 74.38 489 GLU B CA 1
ATOM 1003 C C . GLU A 1 131 ? 13.639 19.249 15.715 1.00 89.32 489 GLU B C 1
ATOM 1004 O O . GLU A 1 131 ? 13.399 18.110 15.306 1.00 82.67 489 GLU B O 1
ATOM 1010 N N . VAL A 1 132 ? 12.770 19.965 16.423 1.00 82.91 490 VAL B N 1
ATOM 1011 C CA . VAL A 1 132 ? 11.476 19.434 16.839 1.00 68.03 490 VAL B CA 1
ATOM 1012 C C . VAL A 1 132 ? 10.449 19.825 15.781 1.00 80.12 490 VAL B C 1
ATOM 1013 O O . VAL A 1 132 ? 10.080 20.996 15.663 1.00 86.06 490 VAL B O 1
ATOM 1017 N N . LEU A 1 133 ? 9.988 18.837 15.009 1.00 87.96 491 LEU B N 1
ATOM 1018 C CA . LEU A 1 133 ? 9.024 19.088 13.940 1.00 86.41 491 LEU B CA 1
ATOM 1019 C C . LEU A 1 133 ? 7.588 19.127 14.449 1.00 90.24 491 LEU B C 1
ATOM 1020 O O . LEU A 1 133 ? 6.763 19.884 13.923 1.00 94.11 491 LEU B O 1
ATOM 1025 N N . GLY A 1 134 ? 7.277 18.318 15.456 1.00 85.95 492 GLY B N 1
ATOM 1026 C CA . GLY A 1 134 ? 5.913 18.175 15.929 1.00 83.49 492 GLY B CA 1
ATOM 1027 C C . GLY A 1 134 ? 5.831 16.981 16.855 1.00 80.29 492 GLY B C 1
ATOM 1028 O O . GLY A 1 134 ? 6.842 16.551 17.412 1.00 81.16 492 GLY B O 1
ATOM 1029 N N . LEU A 1 135 ? 4.622 16.451 17.012 1.00 67.62 493 LEU B N 1
ATOM 1030 C CA . LEU A 1 135 ? 4.430 15.230 17.778 1.00 75.39 493 LEU B CA 1
ATOM 1031 C C . LEU A 1 135 ? 3.461 14.303 17.058 1.00 70.49 493 LEU B C 1
ATOM 1032 O O . LEU A 1 135 ? 2.698 14.710 16.179 1.00 71.00 493 LEU B O 1
ATOM 1037 N N . VAL A 1 136 ? 3.518 13.037 17.455 1.00 61.25 494 VAL B N 1
ATOM 1038 C CA . VAL A 1 136 ? 2.684 11.975 16.914 1.00 59.38 494 VAL B CA 1
ATOM 1039 C C . VAL A 1 136 ? 2.199 11.137 18.088 1.00 69.09 494 VAL B C 1
ATOM 1040 O O . VAL A 1 136 ? 2.962 10.871 19.022 1.00 76.61 494 VAL B O 1
ATOM 1044 N N . THR A 1 137 ? 0.926 10.762 18.069 1.00 70.46 495 THR B N 1
ATOM 1045 C CA . THR A 1 137 ? 0.337 10.003 19.158 1.00 64.71 495 THR B CA 1
ATOM 1046 C C . THR A 1 137 ? -0.072 8.630 18.646 1.00 73.00 495 THR B C 1
ATOM 1047 O O . THR A 1 137 ? -0.293 8.433 17.448 1.00 80.20 495 THR B O 1
ATOM 1051 N N . LEU A 1 138 ? -0.128 7.669 19.571 1.00 65.12 496 LEU B N 1
ATOM 1052 C CA . LEU A 1 138 ? -0.642 6.342 19.247 1.00 59.16 496 LEU B CA 1
ATOM 1053 C C . LEU A 1 138 ? -1.981 6.441 18.527 1.00 79.19 496 LEU B C 1
ATOM 1054 O O . LEU A 1 138 ? -2.229 5.742 17.532 1.00 82.48 496 LEU B O 1
ATOM 1059 N N . GLU A 1 139 ? -2.840 7.343 19.002 1.00 76.38 497 GLU B N 1
ATOM 1060 C CA . GLU A 1 139 ? -4.140 7.576 18.387 1.00 69.88 497 GLU B CA 1
ATOM 1061 C C . GLU A 1 139 ? -3.988 8.034 16.940 1.00 70.53 497 GLU B C 1
ATOM 1062 O O . GLU A 1 139 ? -4.708 7.564 16.050 1.00 79.99 497 GLU B O 1
ATOM 1068 N N . ASP A 1 140 ? -3.044 8.952 16.692 1.00 86.12 498 ASP B N 1
ATOM 1069 C CA . ASP A 1 140 ? -2.710 9.363 15.327 1.00 77.71 498 ASP B CA 1
ATOM 1070 C C . ASP A 1 140 ? -2.389 8.165 14.447 1.00 66.68 498 ASP B C 1
ATOM 1071 O O . ASP A 1 140 ? -2.875 8.064 13.312 1.00 80.19 498 ASP B O 1
ATOM 1076 N N . VAL A 1 141 ? -1.550 7.259 14.952 1.00 66.74 499 VAL B N 1
ATOM 1077 C CA . VAL A 1 141 ? -1.170 6.069 14.195 1.00 77.56 499 VAL B CA 1
ATOM 1078 C C . VAL A 1 141 ? -2.401 5.246 13.836 1.00 96.34 499 VAL B C 1
ATOM 1079 O O . VAL A 1 141 ? -2.628 4.906 12.665 1.00 91.76 499 VAL B O 1
ATOM 1083 N N . ILE A 1 142 ? -3.218 4.913 14.836 1.00 100.57 500 ILE B N 1
ATOM 1084 C CA . ILE A 1 142 ? -4.353 4.027 14.590 1.00 83.40 500 ILE B CA 1
ATOM 1085 C C . ILE A 1 142 ? -5.343 4.673 13.616 1.00 84.01 500 ILE B C 1
ATOM 1086 O O . ILE A 1 142 ? -5.848 4.027 12.681 1.00 76.03 500 ILE B O 1
ATOM 1091 N N . GLU A 1 143 ? -5.622 5.965 13.813 1.00 97.11 501 GLU B N 1
ATOM 1092 C CA . GLU A 1 143 ? -6.438 6.705 12.856 1.00 101.14 501 GLU B CA 1
ATOM 1093 C C . GLU A 1 143 ? -5.883 6.583 11.443 1.00 109.07 501 GLU B C 1
ATOM 1094 O O . GLU A 1 143 ? -6.630 6.346 10.487 1.00 109.01 501 GLU B O 1
ATOM 1100 N N . GLU A 1 144 ? -4.566 6.741 11.290 1.00 103.13 502 GLU B N 1
ATOM 1101 C CA . GLU A 1 144 ? -3.984 6.621 9.960 1.00 83.79 502 GLU B CA 1
ATOM 1102 C C . GLU A 1 144 ? -4.041 5.196 9.424 1.00 89.89 502 GLU B C 1
ATOM 1103 O O . GLU A 1 144 ? -3.893 5.000 8.213 1.00 104.59 502 GLU B O 1
ATOM 1109 N N . ILE A 1 145 ? -4.268 4.194 10.276 1.00 88.47 503 ILE B N 1
ATOM 1110 C CA . ILE A 1 145 ? -4.523 2.873 9.710 1.00 83.41 503 ILE B CA 1
ATOM 1111 C C . ILE A 1 145 ? -5.951 2.771 9.187 1.00 92.45 503 ILE B C 1
ATOM 1112 O O . ILE A 1 145 ? -6.183 2.206 8.112 1.00 93.75 503 ILE B O 1
ATOM 1117 N N . ILE A 1 146 ? -6.939 3.298 9.923 1.00 106.26 504 ILE B N 1
ATOM 1118 C CA . ILE A 1 146 ? -8.317 3.074 9.473 1.00 102.26 504 ILE B CA 1
ATOM 1119 C C . ILE A 1 146 ? -8.739 3.953 8.304 1.00 104.75 504 ILE B C 1
ATOM 1120 O O . ILE A 1 146 ? -9.800 3.706 7.718 1.00 117.54 504 ILE B O 1
ATOM 1125 N N . LYS A 1 147 ? -7.962 4.969 7.944 1.00 88.42 505 LYS B N 1
ATOM 1126 C CA . LYS A 1 147 ? -8.306 5.780 6.779 1.00 88.18 505 LYS B CA 1
ATOM 1127 C C . LYS A 1 147 ? -7.659 5.220 5.517 1.00 101.36 505 LYS B C 1
ATOM 1128 O O . LYS A 1 147 ? -8.251 4.399 4.816 1.00 99.68 505 LYS B O 1
ATOM 1134 N N . ASN B 1 2 ? 6.603 -17.092 3.493 1.00 71.97 360 ASN C N 1
ATOM 1135 C CA . ASN B 1 2 ? 6.645 -16.552 4.848 1.00 105.83 360 ASN C CA 1
ATOM 1136 C C . ASN B 1 2 ? 5.609 -15.439 5.021 1.00 104.66 360 ASN C C 1
ATOM 1137 O O . ASN B 1 2 ? 4.710 -15.562 5.854 1.00 95.92 360 ASN C O 1
ATOM 1142 N N . MET B 1 3 ? 5.731 -14.366 4.226 1.00 118.16 361 MET C N 1
ATOM 1143 C CA . MET B 1 3 ? 4.686 -13.342 4.180 1.00 102.63 361 MET C CA 1
ATOM 1144 C C . MET B 1 3 ? 3.311 -13.961 3.976 1.00 105.08 361 MET C C 1
ATOM 1145 O O . MET B 1 3 ? 2.321 -13.484 4.542 1.00 112.38 361 MET C O 1
ATOM 1150 N N . ILE B 1 4 ? 3.237 -15.022 3.172 1.00 109.11 362 ILE C N 1
ATOM 1151 C CA . ILE B 1 4 ? 1.977 -15.730 2.963 1.00 109.01 362 ILE C CA 1
ATOM 1152 C C . ILE B 1 4 ? 1.481 -16.322 4.276 1.00 126.98 362 ILE C C 1
ATOM 1153 O O . ILE B 1 4 ? 0.329 -16.116 4.676 1.00 129.54 362 ILE C O 1
ATOM 1158 N N . GLN B 1 5 ? 2.351 -17.066 4.967 1.00 131.78 363 GLN C N 1
ATOM 1159 C CA . GLN B 1 5 ? 1.950 -17.757 6.190 1.00 119.60 363 GLN C CA 1
ATOM 1160 C C . GLN B 1 5 ? 1.538 -16.774 7.278 1.00 117.08 363 GLN C C 1
ATOM 1161 O O . GLN B 1 5 ? 0.536 -16.990 7.967 1.00 109.38 363 GLN C O 1
ATOM 1163 N N . GLY B 1 6 ? 2.302 -15.695 7.456 1.00 135.09 364 GLY C N 1
ATOM 1164 C CA . GLY B 1 6 ? 1.889 -14.667 8.397 1.00 142.29 364 GLY C CA 1
ATOM 1165 C C . GLY B 1 6 ? 0.585 -14.009 7.992 1.00 141.04 364 GLY C C 1
ATOM 1166 O O . GLY B 1 6 ? -0.265 -13.717 8.838 1.00 150.65 364 GLY C O 1
ATOM 1167 N N . ALA B 1 7 ? 0.400 -13.789 6.687 1.00 132.46 365 ALA C N 1
ATOM 1168 C CA . ALA B 1 7 ? -0.801 -13.118 6.200 1.00 122.50 365 ALA C CA 1
ATOM 1169 C C . ALA B 1 7 ? -2.051 -13.947 6.469 1.00 124.04 365 ALA C C 1
ATOM 1170 O O . ALA B 1 7 ? -2.993 -13.473 7.114 1.00 143.65 365 ALA C O 1
ATOM 1172 N N . LEU B 1 8 ? -2.076 -15.194 5.988 1.00 123.52 366 LEU C N 1
ATOM 1173 C CA . LEU B 1 8 ? -3.253 -16.037 6.174 1.00 119.09 366 LEU C CA 1
ATOM 1174 C C . LEU B 1 8 ? -3.398 -16.509 7.613 1.00 104.55 366 LEU C C 1
ATOM 1175 O O . LEU B 1 8 ? -4.511 -16.816 8.047 1.00 102.42 366 LEU C O 1
ATOM 1180 N N . GLU B 1 9 ? -2.293 -16.600 8.357 1.00 96.67 367 GLU C N 1
ATOM 1181 C CA . GLU B 1 9 ? -2.395 -16.869 9.788 1.00 97.83 367 GLU C CA 1
ATOM 1182 C C . GLU B 1 9 ? -3.060 -15.706 10.509 1.00 115.31 367 GLU C C 1
ATOM 1183 O O . GLU B 1 9 ? -3.795 -15.909 11.482 1.00 114.21 367 GLU C O 1
ATOM 1189 N N . LEU B 1 10 ? -2.797 -14.477 10.060 1.00 137.52 368 LEU C N 1
ATOM 1190 C CA . LEU B 1 10 ? -3.569 -13.339 10.544 1.00 122.43 368 LEU C CA 1
ATOM 1191 C C . LEU B 1 10 ? -5.031 -13.473 10.144 1.00 119.56 368 LEU C C 1
ATOM 1192 O O . LEU B 1 10 ? -5.931 -13.413 10.990 1.00 132.69 368 LEU C O 1
ATOM 1197 N N . ARG B 1 11 ? -5.281 -13.676 8.849 1.00 125.80 369 ARG C N 1
ATOM 1198 C CA . ARG B 1 11 ? -6.640 -13.748 8.328 1.00 142.14 369 ARG C CA 1
ATOM 1199 C C . ARG B 1 11 ? -7.445 -14.897 8.923 1.00 136.03 369 ARG C C 1
ATOM 1200 O O . ARG B 1 11 ? -8.677 -14.878 8.838 1.00 133.97 369 ARG C O 1
ATOM 1208 N N . THR B 1 12 ? -6.791 -15.893 9.520 1.00 127.69 370 THR C N 1
ATOM 1209 C CA . THR B 1 12 ? -7.508 -17.025 10.092 1.00 137.61 370 THR C CA 1
ATOM 1210 C C . THR B 1 12 ? -7.836 -16.857 11.569 1.00 143.70 370 THR C C 1
ATOM 1211 O O . THR B 1 12 ? -8.621 -17.649 12.102 1.00 141.43 370 THR C O 1
ATOM 1215 N N . LYS B 1 13 ? -7.273 -15.857 12.239 1.00 145.58 371 LYS C N 1
ATOM 1216 C CA . LYS B 1 13 ? -7.573 -15.664 13.648 1.00 140.74 371 LYS C CA 1
ATOM 1217 C C . LYS B 1 13 ? -8.969 -15.077 13.818 1.00 153.05 371 LYS C C 1
ATOM 1218 O O . LYS B 1 13 ? -9.520 -14.442 12.914 1.00 143.86 371 LYS C O 1
ATOM 1224 N N . THR B 1 14 ? -9.545 -15.296 14.995 1.00 144.13 372 THR C N 1
ATOM 1225 C CA . THR B 1 14 ? -10.789 -14.643 15.365 1.00 126.54 372 THR C CA 1
ATOM 1226 C C . THR B 1 14 ? -10.545 -13.713 16.544 1.00 114.12 372 THR C C 1
ATOM 1227 O O . THR B 1 14 ? -9.444 -13.642 17.100 1.00 116.77 372 THR C O 1
ATOM 1231 N N . VAL B 1 15 ? -11.608 -13.002 16.923 1.00 106.40 373 VAL C N 1
ATOM 1232 C CA . VAL B 1 15 ? -11.516 -12.091 18.054 1.00 96.45 373 VAL C CA 1
ATOM 1233 C C . VAL B 1 15 ? -11.345 -12.868 19.340 1.00 104.67 373 VAL C C 1
ATOM 1234 O O . VAL B 1 15 ? -10.663 -12.405 20.251 1.00 114.56 373 VAL C O 1
ATOM 1238 N N . GLU B 1 16 ? -11.921 -14.073 19.416 1.00 122.88 374 GLU C N 1
ATOM 1239 C CA . GLU B 1 16 ? -11.743 -14.939 20.578 1.00 119.07 374 GLU C CA 1
ATOM 1240 C C . GLU B 1 16 ? -10.268 -15.215 20.853 1.00 114.59 374 GLU C C 1
ATOM 1241 O O . GLU B 1 16 ? -9.849 -15.289 22.014 1.00 120.61 374 GLU C O 1
ATOM 1247 N N . ASP B 1 17 ? -9.465 -15.360 19.798 1.00 113.25 375 ASP C N 1
ATOM 1248 C CA . ASP B 1 17 ? -8.053 -15.701 19.944 1.00 113.35 375 ASP C CA 1
ATOM 1249 C C . ASP B 1 17 ? -7.185 -14.509 20.312 1.00 102.15 375 ASP C C 1
ATOM 1250 O O . ASP B 1 17 ? -6.031 -14.700 20.724 1.00 105.25 375 ASP C O 1
ATOM 1255 N N . ILE B 1 18 ? -7.718 -13.307 20.164 1.00 106.01 376 ILE C N 1
ATOM 1256 C CA . ILE B 1 18 ? -7.016 -12.059 20.448 1.00 112.01 376 ILE C CA 1
ATOM 1257 C C . ILE B 1 18 ? -7.490 -11.432 21.750 1.00 118.18 376 ILE C C 1
ATOM 1258 O O . ILE B 1 18 ? -6.684 -11.105 22.625 1.00 105.11 376 ILE C O 1
ATOM 1260 N N . MET B 1 19 ? -8.803 -11.270 21.896 1.00 129.67 377 MET C N 1
ATOM 1261 C CA . MET B 1 19 ? -9.440 -10.503 22.958 1.00 115.10 377 MET C CA 1
ATOM 1262 C C . MET B 1 19 ? -8.870 -10.720 24.346 1.00 104.31 377 MET C C 1
ATOM 1263 O O . MET B 1 19 ? -8.568 -11.849 24.737 1.00 129.53 377 MET C O 1
ATOM 1268 N N . THR B 1 20 ? -8.723 -9.637 25.096 1.00 115.77 378 THR C N 1
ATOM 1269 C CA . THR B 1 20 ? -8.486 -9.787 26.514 1.00 122.31 378 THR C CA 1
ATOM 1270 C C . THR B 1 20 ? -9.715 -10.438 27.122 1.00 133.19 378 THR C C 1
ATOM 1271 O O . THR B 1 20 ? -10.857 -10.104 26.779 1.00 128.85 378 THR C O 1
ATOM 1275 N N . GLN B 1 21 ? -9.465 -11.401 27.999 1.00 140.11 379 GLN C N 1
ATOM 1276 C CA . GLN B 1 21 ? -10.514 -12.148 28.668 1.00 134.89 379 GLN C CA 1
ATOM 1277 C C . GLN B 1 21 ? -11.270 -11.271 29.661 1.00 133.88 379 GLN C C 1
ATOM 1278 O O . GLN B 1 21 ? -10.704 -10.378 30.298 1.00 136.39 379 GLN C O 1
ATOM 1284 N N . LEU B 1 22 ? -12.565 -11.563 29.805 1.00 125.86 380 LEU C N 1
ATOM 1285 C CA . LEU B 1 22 ? -13.424 -10.776 30.685 1.00 134.77 380 LEU C CA 1
ATOM 1286 C C . LEU B 1 22 ? -12.911 -10.760 32.120 1.00 140.67 380 LEU C C 1
ATOM 1287 O O . LEU B 1 22 ? -13.043 -9.747 32.817 1.00 130.34 380 LEU C O 1
ATOM 1292 N N . GLN B 1 23 ? -12.316 -11.862 32.575 1.00 148.40 381 GLN C N 1
ATOM 1293 C CA . GLN B 1 23 ? -11.860 -11.934 33.955 1.00 142.65 381 GLN C CA 1
ATOM 1294 C C . GLN B 1 23 ? -10.610 -11.096 34.200 1.00 123.84 381 GLN C C 1
ATOM 1295 O O . GLN B 1 23 ? -10.345 -10.729 35.349 1.00 96.06 381 GLN C O 1
ATOM 1301 N N . ASP B 1 24 ? -9.837 -10.786 33.158 1.00 117.67 382 ASP C N 1
ATOM 1302 C CA . ASP B 1 24 ? -8.672 -9.923 33.304 1.00 125.15 382 ASP C CA 1
ATOM 1303 C C . ASP B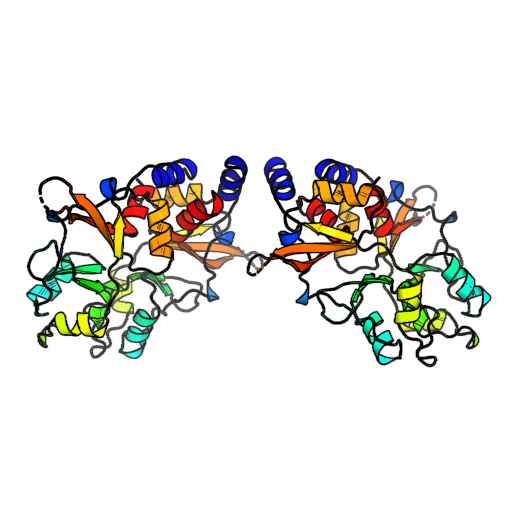 1 24 ? -8.957 -8.464 32.955 1.00 131.14 382 ASP C C 1
ATOM 1304 O O . ASP B 1 24 ? -8.066 -7.622 33.120 1.00 133.05 382 ASP C O 1
ATOM 1309 N N . CYS B 1 25 ? -10.169 -8.147 32.496 1.00 127.66 383 CYS C N 1
ATOM 1310 C CA . CYS B 1 25 ? -10.576 -6.771 32.233 1.00 112.69 383 CYS C CA 1
ATOM 1311 C C . CYS B 1 25 ? -10.979 -6.065 33.522 1.00 104.89 383 CYS C C 1
ATOM 1312 O O . CYS B 1 25 ? -11.477 -6.682 34.468 1.00 127.65 383 CYS C O 1
ATOM 1315 N N . PHE B 1 26 ? -10.758 -4.754 33.553 1.00 101.87 384 PHE C N 1
ATOM 1316 C CA . PHE B 1 26 ? -11.202 -3.911 34.657 1.00 105.07 384 PHE C CA 1
ATOM 1317 C C . PHE B 1 26 ? -12.500 -3.227 34.246 1.00 94.53 384 PHE C C 1
ATOM 1318 O O . PHE B 1 26 ? -12.512 -2.396 33.332 1.00 97.34 384 PHE C O 1
ATOM 1326 N N . MET B 1 27 ? -13.587 -3.580 34.920 1.00 93.63 385 MET C N 1
ATOM 1327 C CA . MET B 1 27 ? -14.914 -3.045 34.662 1.00 83.31 385 MET C CA 1
ATOM 1328 C C . MET B 1 27 ? -15.367 -2.229 35.869 1.00 71.62 385 MET C C 1
ATOM 1329 O O . MET B 1 27 ? -14.632 -2.066 36.847 1.00 78.16 385 MET C O 1
ATOM 1334 N N . ILE B 1 28 ? -16.581 -1.693 35.793 1.00 73.67 386 ILE C N 1
ATOM 1335 C CA . ILE B 1 28 ? -17.122 -0.909 36.899 1.00 96.17 386 ILE C CA 1
ATOM 1336 C C . ILE B 1 28 ? -18.634 -1.089 36.933 1.00 113.67 386 ILE C C 1
ATOM 1337 O O . ILE B 1 28 ? -19.293 -1.144 35.891 1.00 119.64 386 ILE C O 1
ATOM 1342 N N . ARG B 1 29 ? -19.181 -1.191 38.142 1.00 94.84 387 ARG C N 1
ATOM 1343 C CA . ARG B 1 29 ? -20.615 -1.375 38.313 1.00 84.69 387 ARG C CA 1
ATOM 1344 C C . ARG B 1 29 ? -21.338 -0.048 38.108 1.00 92.88 387 ARG C C 1
ATOM 1345 O O . ARG B 1 29 ? -20.911 0.988 38.626 1.00 105.63 387 ARG C O 1
ATOM 1347 N N . SER B 1 30 ? -22.439 -0.083 37.352 1.00 96.96 388 SER C N 1
ATOM 1348 C CA . SER B 1 30 ? -23.131 1.151 36.990 1.00 100.77 388 SER C CA 1
ATOM 1349 C C . SER B 1 30 ? -23.676 1.883 38.210 1.00 103.72 388 SER C C 1
ATOM 1350 O O . SER B 1 30 ? -23.841 3.108 38.174 1.00 114.69 388 SER C O 1
ATOM 1353 N N . ASP B 1 31 ? -23.963 1.160 39.293 1.00 110.00 389 ASP C N 1
ATOM 1354 C CA . ASP B 1 31 ? -24.457 1.807 40.502 1.00 131.85 389 ASP C CA 1
ATOM 1355 C C . ASP B 1 31 ? -23.378 2.622 41.200 1.00 116.65 389 ASP C C 1
ATOM 1356 O O . ASP B 1 31 ? -23.704 3.461 42.047 1.00 117.86 389 ASP C O 1
ATOM 1361 N N . ALA B 1 32 ? -22.112 2.401 40.846 1.00 105.63 390 ALA C N 1
ATOM 1362 C CA . ALA B 1 32 ? -20.990 2.949 41.598 1.00 87.91 390 ALA C CA 1
ATOM 1363 C C . ALA B 1 32 ? -21.054 4.469 41.674 1.00 91.33 390 ALA C C 1
ATOM 1364 O O . ALA B 1 32 ? -21.525 5.148 40.758 1.00 84.60 390 ALA C O 1
ATOM 1366 N N . ILE B 1 33 ? -20.573 4.995 42.794 1.00 94.49 391 ILE C N 1
ATOM 1367 C CA . ILE B 1 33 ? -20.428 6.426 43.004 1.00 82.27 391 ILE C CA 1
ATOM 1368 C C . ILE B 1 33 ? -18.953 6.759 42.869 1.00 93.81 391 ILE C C 1
ATOM 1369 O O . ILE B 1 33 ? -18.084 5.944 43.201 1.00 75.01 391 ILE C O 1
ATOM 1371 N N . LEU B 1 34 ? -18.656 7.957 42.378 1.00 99.81 392 LEU C N 1
ATOM 1372 C CA . LEU B 1 34 ? -17.258 8.343 42.237 1.00 91.34 392 LEU C CA 1
ATOM 1373 C C . LEU B 1 34 ? -16.869 9.070 43.514 1.00 94.94 392 LEU C C 1
ATOM 1374 O O . LEU B 1 34 ? -17.184 10.247 43.698 1.00 101.92 392 LEU C O 1
ATOM 1379 N N . ASP B 1 35 ? -16.137 8.373 44.368 1.00 79.74 393 ASP C N 1
ATOM 1380 C CA . ASP B 1 35 ? -15.551 8.902 45.585 1.00 78.61 393 ASP C CA 1
ATOM 1381 C C . ASP B 1 35 ? -14.048 8.711 45.465 1.00 81.39 393 ASP C C 1
ATOM 1382 O O . ASP B 1 35 ? -13.562 8.209 44.450 1.00 81.59 393 ASP C O 1
ATOM 1387 N N . PHE B 1 36 ? -13.295 9.114 46.493 1.00 82.94 394 PHE C N 1
ATOM 1388 C CA . PHE B 1 36 ? -11.843 9.068 46.350 1.00 68.98 394 PHE C CA 1
ATOM 1389 C C . PHE B 1 36 ? -11.360 7.648 46.102 1.00 73.97 394 PHE C C 1
ATOM 1390 O O . PHE B 1 36 ? -10.402 7.433 45.352 1.00 80.12 394 PHE C O 1
ATOM 1398 N N . ASN B 1 37 ? -12.017 6.666 46.719 1.00 83.72 395 ASN C N 1
ATOM 1399 C CA . ASN B 1 37 ? -11.622 5.275 46.534 1.00 85.79 395 ASN C CA 1
ATOM 1400 C C . ASN B 1 37 ? -11.894 4.813 45.107 1.00 92.52 395 ASN C C 1
ATOM 1401 O O . ASN B 1 37 ? -11.003 4.281 44.433 1.00 106.24 395 ASN C O 1
ATOM 1406 N N . THR B 1 38 ? -13.123 5.020 44.624 1.00 89.48 396 THR C N 1
ATOM 1407 C CA . THR B 1 38 ? -13.468 4.595 43.270 1.00 82.30 396 THR C CA 1
ATOM 1408 C C . THR B 1 38 ? -12.648 5.356 42.234 1.00 83.99 396 THR C C 1
ATOM 1409 O O . THR B 1 38 ? -12.132 4.767 41.277 1.00 86.11 396 THR C O 1
ATOM 1413 N N . MET B 1 39 ? -12.527 6.674 42.411 1.00 83.97 397 MET C N 1
ATOM 1414 C CA . MET B 1 39 ? -11.740 7.502 41.501 1.00 54.15 397 MET C CA 1
ATOM 1415 C C . MET B 1 39 ? -10.294 7.026 41.441 1.00 67.25 397 MET C C 1
ATOM 1416 O O . MET B 1 39 ? -9.765 6.708 40.365 1.00 74.50 397 MET C O 1
ATOM 1421 N N . SER B 1 40 ? -9.644 6.977 42.607 1.00 69.49 398 SER C N 1
ATOM 1422 C CA . SER B 1 40 ? -8.262 6.521 42.703 1.00 87.41 398 SER C CA 1
ATOM 1423 C C . SER B 1 40 ? -8.087 5.160 42.044 1.00 80.09 398 SER C C 1
ATOM 1424 O O . SER B 1 40 ? -7.114 4.926 41.320 1.00 89.93 398 SER C O 1
ATOM 1427 N N . GLU B 1 41 ? -9.034 4.249 42.280 1.00 65.03 399 GLU C N 1
ATOM 1428 C CA . GLU B 1 41 ? -8.975 2.934 41.651 1.00 72.53 399 GLU C CA 1
ATOM 1429 C C . GLU B 1 41 ? -8.997 3.052 40.132 1.00 73.14 399 GLU C C 1
ATOM 1430 O O . GLU B 1 41 ? -8.209 2.404 39.431 1.00 84.86 399 GLU C O 1
ATOM 1436 N N . ILE B 1 42 ? -9.894 3.890 39.607 1.00 73.18 400 ILE C N 1
ATOM 1437 C CA . ILE B 1 42 ? -10.022 4.045 38.161 1.00 69.18 400 ILE C CA 1
ATOM 1438 C C . ILE B 1 42 ? -8.721 4.563 37.553 1.00 81.28 400 ILE C C 1
ATOM 1439 O O . ILE B 1 42 ? -8.250 4.043 36.531 1.00 84.45 400 ILE C O 1
ATOM 1444 N N . MET B 1 43 ? -8.113 5.586 38.173 1.00 74.94 401 MET C N 1
ATOM 1445 C CA . MET B 1 43 ? -6.802 6.057 37.717 1.00 78.54 401 MET C CA 1
ATOM 1446 C C . MET B 1 43 ? -5.771 4.939 37.744 1.00 78.81 401 MET C C 1
ATOM 1447 O O . MET B 1 43 ? -5.107 4.657 36.738 1.00 69.08 401 MET C O 1
ATOM 1452 N N . GLU B 1 44 ? -5.592 4.328 38.919 1.00 91.54 402 GLU C N 1
ATOM 1453 C CA . GLU B 1 44 ? -4.558 3.319 39.111 1.00 108.50 402 GLU C CA 1
ATOM 1454 C C . GLU B 1 44 ? -4.715 2.159 38.143 1.00 102.87 402 GLU C C 1
ATOM 1455 O O . GLU B 1 44 ? -3.734 1.475 37.830 1.00 111.78 402 GLU C O 1
ATOM 1461 N N . SER B 1 45 ? -5.939 1.918 37.666 1.00 90.73 403 SER C N 1
ATOM 1462 C CA . SER B 1 45 ? -6.154 0.849 36.698 1.00 90.11 403 SER C CA 1
ATOM 1463 C C . SER B 1 45 ? -5.334 1.078 35.435 1.00 100.56 403 SER C C 1
ATOM 1464 O O . SER B 1 45 ? -4.753 0.137 34.883 1.00 98.89 403 SER C O 1
ATOM 1467 N N . GLY B 1 46 ? -5.270 2.325 34.968 1.00 104.59 404 GLY C N 1
ATOM 1468 C CA . GLY B 1 46 ? -4.537 2.670 33.774 1.00 95.18 404 GLY C CA 1
ATOM 1469 C C . GLY B 1 46 ? -5.342 2.623 32.493 1.00 97.87 404 GLY C C 1
ATOM 1470 O O . GLY B 1 46 ? -4.945 3.253 31.507 1.00 111.61 404 GLY C O 1
ATOM 1471 N N . TYR B 1 47 ? -6.462 1.902 32.479 1.00 87.63 405 TYR C N 1
ATOM 1472 C CA . TYR B 1 47 ? -7.281 1.800 31.279 1.00 87.11 405 TYR C CA 1
ATOM 1473 C C . TYR B 1 47 ? -7.893 3.150 30.925 1.00 82.03 405 TYR C C 1
ATOM 1474 O O . TYR B 1 47 ? -8.386 3.873 31.793 1.00 72.94 405 TYR C O 1
ATOM 1483 N N . THR B 1 48 ? -7.845 3.493 29.636 1.00 74.84 406 THR C N 1
ATOM 1484 C CA . THR B 1 48 ? -8.460 4.730 29.165 1.00 72.24 406 THR C CA 1
ATOM 1485 C C . THR B 1 48 ? -9.959 4.584 28.911 1.00 83.44 406 THR C C 1
ATOM 1486 O O . THR B 1 48 ? -10.685 5.585 28.943 1.00 69.18 406 THR C O 1
ATOM 1490 N N . ARG B 1 49 ? -10.438 3.370 28.639 1.00 87.79 407 ARG C N 1
ATOM 1491 C CA . ARG B 1 49 ? -11.859 3.101 28.441 1.00 64.18 407 ARG C CA 1
ATOM 1492 C C . ARG B 1 49 ? -12.273 1.964 29.368 1.00 85.09 407 ARG C C 1
ATOM 1493 O O . ARG B 1 49 ? -11.700 0.868 29.292 1.00 80.19 407 ARG C O 1
ATOM 1501 N N . ILE B 1 50 ? -13.237 2.217 30.233 1.00 84.94 408 ILE C N 1
ATOM 1502 C CA . ILE B 1 50 ? -13.675 1.272 31.260 1.00 76.89 408 ILE C CA 1
ATOM 1503 C C . ILE B 1 50 ? -15.111 0.879 30.993 1.00 70.97 408 ILE C C 1
ATOM 1504 O O . ILE B 1 50 ? -15.978 1.757 30.889 1.00 67.39 408 ILE C O 1
ATOM 1509 N N . PRO B 1 51 ? -15.424 -0.410 30.840 1.00 77.39 409 PRO C N 1
ATOM 1510 C CA . PRO B 1 51 ? -16.820 -0.835 30.648 1.00 76.37 409 PRO C CA 1
ATOM 1511 C C . PRO B 1 51 ? -17.669 -0.605 31.893 1.00 91.31 409 PRO C C 1
ATOM 1512 O O . PRO B 1 51 ? -17.231 -0.857 33.018 1.00 92.78 409 PRO C O 1
ATOM 1516 N N . VAL B 1 52 ? -18.902 -0.149 31.678 1.00 100.99 410 VAL C N 1
ATOM 1517 C CA . VAL B 1 52 ? -19.876 0.071 32.742 1.00 79.88 410 VAL C CA 1
ATOM 1518 C C . VAL B 1 52 ? -21.033 -0.898 32.526 1.00 99.28 410 VAL C C 1
ATOM 1519 O O . VAL B 1 52 ? -21.702 -0.857 31.483 1.00 119.95 410 VAL C O 1
ATOM 1523 N N . PHE B 1 53 ? -21.277 -1.754 33.522 1.00 100.45 411 PHE C N 1
ATOM 1524 C CA . PHE B 1 53 ? -22.220 -2.860 33.422 1.00 107.50 411 PHE C CA 1
ATOM 1525 C C . PHE B 1 53 ? -23.251 -2.791 34.542 1.00 114.45 411 PHE C C 1
ATOM 1526 O O . PHE B 1 53 ? -22.948 -2.369 35.661 1.00 111.94 411 PHE C O 1
ATOM 1534 N N . GLU B 1 54 ? -24.472 -3.229 34.233 1.00 122.99 412 GLU C N 1
ATOM 1535 C CA . GLU B 1 54 ? -25.574 -3.281 35.189 1.00 132.71 412 GLU C CA 1
ATOM 1536 C C . GLU B 1 54 ? -25.732 -4.701 35.716 1.00 127.81 412 GLU C C 1
ATOM 1537 O O . GLU B 1 54 ? -25.701 -5.659 34.937 1.00 119.73 412 GLU C O 1
ATOM 1543 N N . ASP B 1 55 ? -25.902 -4.831 37.035 1.00 136.89 413 ASP C N 1
ATOM 1544 C CA . ASP B 1 55 ? -26.141 -6.127 37.666 1.00 143.63 413 ASP C CA 1
ATOM 1545 C C . ASP B 1 55 ? -25.051 -7.133 37.311 1.00 138.36 413 ASP C C 1
ATOM 1546 O O . ASP B 1 55 ? -23.895 -6.965 37.712 1.00 126.20 413 ASP C O 1
ATOM 1551 N N . GLU B 1 56 ? -25.412 -8.193 36.589 1.00 152.72 414 GLU C N 1
ATOM 1552 C CA . GLU B 1 56 ? -24.430 -9.201 36.209 1.00 144.55 414 GLU C CA 1
ATOM 1553 C C . GLU B 1 56 ? -23.327 -8.589 35.353 1.00 131.07 414 GLU C C 1
ATOM 1554 O O . GLU B 1 56 ? -23.569 -7.688 34.543 1.00 127.93 414 GLU C O 1
ATOM 1560 N N . GLN B 1 57 ? -22.103 -9.093 35.542 1.00 123.09 415 GLN C N 1
ATOM 1561 C CA . GLN B 1 57 ? -20.944 -8.547 34.843 1.00 111.80 415 GLN C CA 1
ATOM 1562 C C . GLN B 1 57 ? -21.068 -8.691 33.333 1.00 125.48 415 GLN C C 1
ATOM 1563 O O . GLN B 1 57 ? -20.487 -7.897 32.585 1.00 135.24 415 GLN C O 1
ATOM 1569 N N . SER B 1 58 ? -21.817 -9.689 32.865 1.00 138.25 416 SER C N 1
ATOM 1570 C CA . SER B 1 58 ? -21.910 -9.958 31.436 1.00 124.53 416 SER C CA 1
ATOM 1571 C C . SER B 1 58 ? -22.854 -9.015 30.698 1.00 126.23 416 SER C C 1
ATOM 1572 O O . SER B 1 58 ? -22.899 -9.059 29.465 1.00 130.49 416 SER C O 1
ATOM 1575 N N . ASN B 1 59 ? -23.599 -8.163 31.396 1.00 117.58 417 ASN C N 1
ATOM 1576 C CA . ASN B 1 59 ? -24.495 -7.207 30.751 1.00 112.27 417 ASN C CA 1
ATOM 1577 C C . ASN B 1 59 ? -23.873 -5.823 30.861 1.00 91.94 417 ASN C C 1
ATOM 1578 O O . ASN B 1 59 ? -23.880 -5.219 31.936 1.00 104.84 417 ASN C O 1
ATOM 1583 N N . ILE B 1 60 ? -23.375 -5.310 29.744 1.00 103.16 418 ILE C N 1
ATOM 1584 C CA . ILE B 1 60 ? -22.603 -4.074 29.708 1.00 103.52 418 ILE C CA 1
ATOM 1585 C C . ILE B 1 60 ? -23.477 -2.993 29.083 1.00 104.27 418 ILE C C 1
ATOM 1586 O O . ILE B 1 60 ? -23.776 -3.036 27.879 1.00 110.75 418 ILE C O 1
ATOM 1591 N N . VAL B 1 61 ? -23.880 -2.019 29.902 1.00 80.61 419 VAL C N 1
ATOM 1592 C CA . VAL B 1 61 ? -24.779 -0.972 29.426 1.00 88.64 419 VAL C CA 1
ATOM 1593 C C . VAL B 1 61 ? -24.007 0.166 28.760 1.00 102.81 419 VAL C C 1
ATOM 1594 O O . VAL B 1 61 ? -24.273 0.513 27.604 1.00 108.81 419 VAL C O 1
ATOM 1598 N N . ASP B 1 62 ? -23.095 0.795 29.482 1.00 103.61 420 ASP C N 1
ATOM 1599 C CA . ASP B 1 62 ? -22.421 1.984 28.982 1.00 77.95 420 ASP C CA 1
ATOM 1600 C C . ASP B 1 62 ? -20.909 1.782 28.962 1.00 81.74 420 ASP C C 1
ATOM 1601 O O . ASP B 1 62 ? -20.387 0.747 29.381 1.00 88.36 420 ASP C O 1
ATOM 1606 N N . ILE B 1 63 ? -20.203 2.793 28.454 1.00 96.61 421 ILE C N 1
ATOM 1607 C CA . ILE B 1 63 ? -18.747 2.820 28.437 1.00 105.51 421 ILE C CA 1
ATOM 1608 C C . ILE B 1 63 ? -18.305 4.151 29.024 1.00 122.55 421 ILE C C 1
ATOM 1609 O O . ILE B 1 63 ? -18.919 5.192 28.764 1.00 119.06 421 ILE C O 1
ATOM 1614 N N . LEU B 1 64 ? -17.264 4.108 29.846 1.00 99.62 422 LEU C N 1
ATOM 1615 C CA . LEU B 1 64 ? -16.765 5.270 30.566 1.00 78.79 422 LEU C CA 1
ATOM 1616 C C . LEU B 1 64 ? -15.409 5.648 29.992 1.00 91.35 422 LEU C C 1
ATOM 1617 O O . LEU B 1 64 ? -14.494 4.820 29.969 1.00 89.79 422 LEU C O 1
ATOM 1622 N N . TYR B 1 65 ? -15.278 6.884 29.525 1.00 91.20 423 TYR C N 1
ATOM 1623 C CA . TYR B 1 65 ? -13.982 7.422 29.136 1.00 77.40 423 TYR C CA 1
ATOM 1624 C C . TYR B 1 65 ? -13.394 8.170 30.321 1.00 79.66 423 TYR C C 1
ATOM 1625 O O . TYR B 1 65 ? -14.041 9.057 30.885 1.00 101.40 423 TYR C O 1
ATOM 1634 N N . VAL B 1 66 ? -12.167 7.808 30.696 1.00 71.30 424 VAL C N 1
ATOM 1635 C CA . VAL B 1 66 ? -11.617 8.247 31.971 1.00 53.72 424 VAL C CA 1
ATOM 1636 C C . VAL B 1 66 ? -11.269 9.729 31.947 1.00 57.56 424 VAL C C 1
ATOM 1637 O O . VAL B 1 66 ? -11.329 10.390 32.991 1.00 57.08 424 VAL C O 1
ATOM 1641 N N . LYS B 1 67 ? -10.967 10.285 30.769 1.00 76.06 425 LYS C N 1
ATOM 1642 C CA . LYS B 1 67 ? -10.797 11.731 30.645 1.00 78.90 425 LYS C CA 1
ATOM 1643 C C . LYS B 1 67 ? -12.020 12.501 31.129 1.00 74.11 425 LYS C C 1
ATOM 1644 O O . LYS B 1 67 ? -11.894 13.672 31.506 1.00 78.14 425 LYS C O 1
ATOM 1650 N N . ASP B 1 68 ? -13.198 11.872 31.123 1.00 63.77 426 ASP C N 1
ATOM 1651 C CA . ASP B 1 68 ? -14.426 12.515 31.570 1.00 87.23 426 ASP C CA 1
ATOM 1652 C C . ASP B 1 68 ? -14.486 12.694 33.079 1.00 89.30 426 ASP C C 1
ATOM 1653 O O . ASP B 1 68 ? -15.351 13.433 33.563 1.00 89.56 426 ASP C O 1
ATOM 1658 N N . LEU B 1 69 ? -13.593 12.053 33.828 1.00 80.67 427 LEU C N 1
ATOM 1659 C CA . LEU B 1 69 ? -13.579 12.173 35.280 1.00 67.83 427 LEU C CA 1
ATOM 1660 C C . LEU B 1 69 ? -12.725 13.339 35.750 1.00 68.87 427 LEU C C 1
ATOM 1661 O O . LEU B 1 69 ? -12.482 13.473 36.955 1.00 84.71 427 LEU C O 1
ATOM 1666 N N . ALA B 1 70 ? -12.259 14.160 34.805 1.00 73.71 428 ALA C N 1
ATOM 1667 C CA . ALA B 1 70 ? -11.318 15.235 35.102 1.00 79.84 428 ALA C CA 1
ATOM 1668 C C . ALA B 1 70 ? -11.866 16.204 36.144 1.00 105.05 428 ALA C C 1
ATOM 1669 O O . ALA B 1 70 ? -11.205 16.489 37.148 1.00 106.26 428 ALA C O 1
ATOM 1671 N N . PHE B 1 71 ? -13.064 16.737 35.919 1.00 113.74 429 PHE C N 1
ATOM 1672 C CA . PHE B 1 71 ? -13.596 17.743 36.830 1.00 117.83 429 PHE C CA 1
ATOM 1673 C C . PHE B 1 71 ? -14.372 17.151 37.999 1.00 99.88 429 PHE C C 1
ATOM 1674 O O . PHE B 1 71 ? -14.809 17.907 38.872 1.00 122.53 429 PHE C O 1
ATOM 1682 N N . VAL B 1 72 ? -14.548 15.830 38.043 1.00 102.01 430 VAL C N 1
ATOM 1683 C CA . VAL B 1 72 ? -15.296 15.218 39.132 1.00 93.88 430 VAL C CA 1
ATOM 1684 C C . VAL B 1 72 ? -14.518 15.361 40.431 1.00 109.70 430 VAL C C 1
ATOM 1685 O O . VAL B 1 72 ? -13.337 15.002 40.515 1.00 116.50 430 VAL C O 1
ATOM 1689 N N . ASP B 1 73 ? -15.174 15.892 41.441 1.00 107.80 431 ASP C N 1
ATOM 1690 C CA . ASP B 1 73 ? -14.590 15.960 42.774 1.00 99.23 431 ASP C CA 1
ATOM 1691 C C . ASP B 1 73 ? -15.093 14.786 43.603 1.00 95.92 431 ASP C C 1
ATOM 1692 O O . ASP B 1 73 ? -16.306 14.551 43.656 1.00 110.52 431 ASP C O 1
ATOM 1697 N N . PRO B 1 74 ? -14.206 14.005 44.225 1.00 83.94 432 PRO C N 1
ATOM 1698 C CA . PRO B 1 74 ? -14.671 12.904 45.084 1.00 94.56 432 PRO C CA 1
ATOM 1699 C C . PRO B 1 74 ? -15.434 13.367 46.314 1.00 116.33 432 PRO C C 1
ATOM 1700 O O . PRO B 1 74 ? -16.085 12.536 46.961 1.00 115.33 432 PRO C O 1
ATOM 1704 N N . ASP B 1 75 ? -15.360 14.652 46.669 1.00 104.71 433 ASP C N 1
ATOM 1705 C CA . ASP B 1 75 ? -16.128 15.147 47.805 1.00 115.67 433 ASP C CA 1
ATOM 1706 C C . ASP B 1 75 ? -17.605 15.298 47.462 1.00 121.48 433 ASP C C 1
ATOM 1707 O O . ASP B 1 75 ? -18.463 15.129 48.336 1.00 145.16 433 ASP C O 1
ATOM 1712 N N . ASP B 1 76 ? -17.924 15.614 46.206 1.00 112.92 434 ASP C N 1
ATOM 1713 C CA . ASP B 1 76 ? -19.315 15.672 45.779 1.00 102.89 434 ASP C CA 1
ATOM 1714 C C . ASP B 1 76 ? -19.941 14.290 45.646 1.00 102.22 434 ASP C C 1
ATOM 1715 O O . ASP B 1 76 ? -21.172 14.178 45.690 1.00 100.03 434 ASP C O 1
ATOM 1720 N N . CYS B 1 77 ? -19.123 13.246 45.486 1.00 95.33 435 CYS C N 1
ATOM 1721 C CA . CYS B 1 77 ? -19.591 11.864 45.434 1.00 94.70 435 CYS C CA 1
ATOM 1722 C C . CYS B 1 77 ? -20.731 11.681 44.441 1.00 95.51 435 CYS C C 1
ATOM 1723 O O . CYS B 1 77 ? -21.681 10.936 44.704 1.00 84.75 435 CYS C O 1
ATOM 1726 N N . THR B 1 78 ? -20.651 12.379 43.313 1.00 96.31 436 THR C N 1
ATOM 1727 C CA . THR B 1 78 ? -21.629 12.207 42.252 1.00 79.01 436 THR C CA 1
ATOM 1728 C C . THR B 1 78 ? -21.532 10.794 41.682 1.00 67.22 436 THR C C 1
ATOM 1729 O O . THR B 1 78 ? -20.432 10.323 41.370 1.00 70.86 436 THR C O 1
ATOM 1733 N N . PRO B 1 79 ? -22.655 10.098 41.520 1.00 62.32 437 PRO C N 1
ATOM 1734 C CA . PRO B 1 79 ? -22.609 8.719 41.022 1.00 61.11 437 PRO C CA 1
ATOM 1735 C C . PRO B 1 79 ? -22.255 8.665 39.545 1.00 67.69 437 PRO C C 1
ATOM 1736 O O . PRO B 1 79 ? -22.681 9.508 38.753 1.00 79.80 437 PRO C O 1
ATOM 1740 N N . LEU B 1 80 ? -21.458 7.651 39.187 1.00 74.23 438 LEU C N 1
ATOM 1741 C CA . LEU B 1 80 ? -21.135 7.382 37.787 1.00 67.59 438 LEU C CA 1
ATOM 1742 C C . LEU B 1 80 ? -22.398 7.244 36.943 1.00 92.19 438 LEU C C 1
ATOM 1743 O O . LEU B 1 80 ? -22.379 7.514 35.733 1.00 103.57 438 LEU C O 1
ATOM 1748 N N . LYS B 1 81 ? -23.499 6.824 37.574 1.00 106.67 439 LYS C N 1
ATOM 1749 C CA . LYS B 1 81 ? -24.796 6.719 36.911 1.00 108.08 439 LYS C CA 1
ATOM 1750 C C . LYS B 1 81 ? -25.1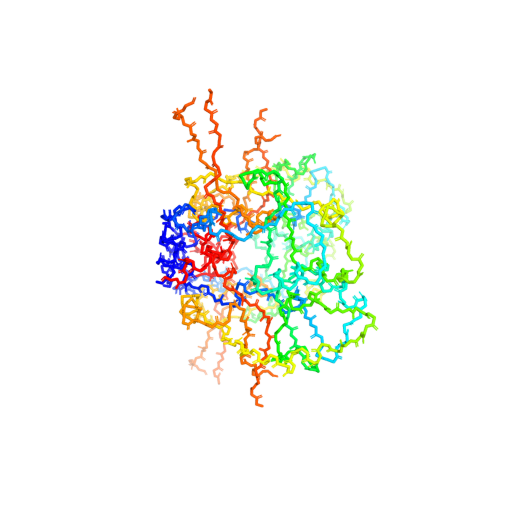67 8.003 36.178 1.00 107.32 439 LYS C C 1
ATOM 1751 O O . LYS B 1 81 ? -25.712 7.957 35.069 1.00 135.24 439 LYS C O 1
ATOM 1757 N N . THR B 1 82 ? -24.904 9.158 36.793 1.00 89.57 440 THR C N 1
ATOM 1758 C CA . THR B 1 82 ? -25.091 10.431 36.103 1.00 89.07 440 THR C CA 1
ATOM 1759 C C . THR B 1 82 ? -24.347 10.443 34.771 1.00 108.45 440 THR C C 1
ATOM 1760 O O . THR B 1 82 ? -24.918 10.768 33.722 1.00 140.15 440 THR C O 1
ATOM 1764 N N . ILE B 1 83 ? -23.073 10.053 34.798 1.00 100.47 441 ILE C N 1
ATOM 1765 C CA . ILE B 1 83 ? -22.216 10.154 33.620 1.00 109.78 441 ILE C CA 1
ATOM 1766 C C . ILE B 1 83 ? -22.689 9.199 32.523 1.00 117.51 441 ILE C C 1
ATOM 1767 O O . ILE B 1 83 ? -22.959 9.610 31.386 1.00 117.94 441 ILE C O 1
ATOM 1772 N N . THR B 1 84 ? -22.833 7.915 32.858 1.00 115.19 442 THR C N 1
ATOM 1773 C CA . THR B 1 84 ? -23.223 6.933 31.849 1.00 117.94 442 THR C CA 1
ATOM 1774 C C . THR B 1 84 ? -24.633 7.187 31.325 1.00 149.24 442 THR C C 1
ATOM 1775 O O . THR B 1 84 ? -24.883 7.070 30.119 1.00 165.77 442 THR C O 1
ATOM 1779 N N . ARG B 1 85 ? -25.573 7.530 32.212 1.00 162.09 443 ARG C N 1
ATOM 1780 C CA . ARG B 1 85 ? -26.909 7.887 31.744 1.00 152.93 443 ARG C CA 1
ATOM 1781 C C . ARG B 1 85 ? -26.874 9.120 30.848 1.00 133.15 443 ARG C C 1
ATOM 1782 O O . ARG B 1 85 ? -27.731 9.265 29.969 1.00 153.41 443 ARG C O 1
ATOM 1790 N N . PHE B 1 86 ? -25.909 10.021 31.057 1.00 109.65 444 PHE C N 1
ATOM 1791 C CA . PHE B 1 86 ? -25.671 11.103 30.105 1.00 133.92 444 PHE C CA 1
ATOM 1792 C C . PHE B 1 86 ? -25.292 10.562 28.731 1.00 156.92 444 PHE C C 1
ATOM 1793 O O . PHE B 1 86 ? -26.032 10.753 27.761 1.00 159.83 444 PHE C O 1
ATOM 1801 N N . TYR B 1 87 ? -24.124 9.919 28.634 1.00 158.24 445 TYR C N 1
ATOM 1802 C CA . TYR B 1 87 ? -23.581 9.546 27.325 1.00 146.12 445 TYR C CA 1
ATOM 1803 C C . TYR B 1 87 ? -24.500 8.606 26.558 1.00 165.23 445 TYR C C 1
ATOM 1804 O O . TYR B 1 87 ? -25.085 8.986 25.535 1.00 177.25 445 TYR C O 1
ATOM 1813 N N . ASN B 1 88 ? -24.623 7.369 27.034 1.00 164.23 446 ASN C N 1
ATOM 1814 C CA . ASN B 1 88 ? -25.232 6.289 26.263 1.00 153.13 446 ASN C CA 1
ATOM 1815 C C . ASN B 1 88 ? -24.497 6.091 24.939 1.00 169.75 446 ASN C C 1
ATOM 1816 O O . ASN B 1 88 ? -25.088 6.096 23.855 1.00 158.06 446 ASN C O 1
ATOM 1821 N N . HIS B 1 89 ? -23.179 5.937 25.045 1.00 178.39 447 HIS C N 1
ATOM 1822 C CA . HIS B 1 89 ? -22.368 5.582 23.894 1.00 153.73 447 HIS C CA 1
ATOM 1823 C C . HIS B 1 89 ? -22.927 4.312 23.261 1.00 146.57 447 HIS C C 1
ATOM 1824 O O . HIS B 1 89 ? -23.339 3.395 23.985 1.00 157.33 447 HIS C O 1
ATOM 1831 N N . PRO B 1 90 ? -22.974 4.218 21.936 1.00 143.53 448 PRO C N 1
ATOM 1832 C CA . PRO B 1 90 ? -23.340 2.942 21.318 1.00 158.13 448 PRO C CA 1
ATOM 1833 C C . PRO B 1 90 ? -22.389 1.847 21.773 1.00 148.94 448 PRO C C 1
ATOM 1834 O O . PRO B 1 90 ? -21.167 1.991 21.696 1.00 133.14 448 PRO C O 1
ATOM 1838 N N . VAL B 1 91 ? -22.956 0.754 22.264 1.00 141.03 449 VAL C N 1
ATOM 1839 C CA . VAL B 1 91 ? -22.153 -0.392 22.668 1.00 134.42 449 VAL C CA 1
ATOM 1840 C C . VAL B 1 91 ? -21.850 -1.221 21.432 1.00 145.04 449 VAL C C 1
ATOM 1841 O O . VAL B 1 91 ? -22.707 -1.400 20.558 1.00 165.63 449 VAL C O 1
ATOM 1845 N N . HIS B 1 92 ? -20.623 -1.715 21.342 1.00 119.07 450 HIS C N 1
ATOM 1846 C CA . HIS B 1 92 ? -20.157 -2.422 20.159 1.00 98.50 450 HIS C CA 1
ATOM 1847 C C . HIS B 1 92 ? -20.060 -3.905 20.486 1.00 127.87 450 HIS C C 1
ATOM 1848 O O . HIS B 1 92 ? -19.335 -4.297 21.407 1.00 134.32 450 HIS C O 1
ATOM 1855 N N . PHE B 1 93 ? -20.801 -4.718 19.737 1.00 134.64 451 PHE C N 1
ATOM 1856 C CA . PHE B 1 93 ? -20.870 -6.157 19.938 1.00 128.10 451 PHE C CA 1
ATOM 1857 C C . PHE B 1 93 ? -20.380 -6.878 18.690 1.00 112.11 451 PHE C C 1
ATOM 1858 O O . PHE B 1 93 ? -20.544 -6.390 17.567 1.00 101.78 451 PHE C O 1
ATOM 1866 N N . VAL B 1 94 ? -19.781 -8.049 18.890 1.00 103.79 452 VAL C N 1
ATOM 1867 C CA . VAL B 1 94 ? -19.180 -8.789 17.787 1.00 115.22 452 VAL C CA 1
ATOM 1868 C C . VAL B 1 94 ? -19.276 -10.282 18.079 1.00 136.85 452 VAL C C 1
ATOM 1869 O O . VAL B 1 94 ? -19.192 -10.715 19.232 1.00 130.54 452 VAL C O 1
ATOM 1873 N N . PHE B 1 95 ? -19.477 -11.061 17.018 1.00 128.54 453 PHE C N 1
ATOM 1874 C CA . PHE B 1 95 ? -19.465 -12.513 17.112 1.00 132.02 453 PHE C CA 1
ATOM 1875 C C . PHE B 1 95 ? -18.056 -12.999 17.429 1.00 134.45 453 PHE C C 1
ATOM 1876 O O . PHE B 1 95 ? -17.064 -12.414 16.986 1.00 139.53 453 PHE C O 1
ATOM 1884 N N . HIS B 1 96 ? -17.968 -14.077 18.211 1.00 135.86 454 HIS C N 1
ATOM 1885 C CA . HIS B 1 96 ? -16.666 -14.596 18.613 1.00 134.92 454 HIS C CA 1
ATOM 1886 C C . HIS B 1 96 ? -15.895 -15.205 17.447 1.00 152.30 454 HIS C C 1
ATOM 1887 O O . HIS B 1 96 ? -14.676 -15.377 17.553 1.00 148.16 454 HIS C O 1
ATOM 1894 N N . ASP B 1 97 ? -16.568 -15.526 16.342 1.00 164.61 455 ASP C N 1
ATOM 1895 C CA . ASP B 1 97 ? -15.931 -16.124 15.175 1.00 156.65 455 ASP C CA 1
ATOM 1896 C C . ASP B 1 97 ? -15.494 -15.096 14.137 1.00 149.69 455 ASP C C 1
ATOM 1897 O O . ASP B 1 97 ? -14.987 -15.484 13.080 1.00 146.57 455 ASP C O 1
ATOM 1902 N N . THR B 1 98 ? -15.677 -13.807 14.408 1.00 147.91 456 THR C N 1
ATOM 1903 C CA . THR B 1 98 ? -15.450 -12.790 13.389 1.00 129.65 456 THR C CA 1
ATOM 1904 C C . THR B 1 98 ? -13.964 -12.637 13.079 1.00 123.83 456 THR C C 1
ATOM 1905 O O . THR B 1 98 ? -13.124 -12.577 13.982 1.00 119.01 456 THR C O 1
ATOM 1909 N N . LYS B 1 99 ? -13.646 -12.584 11.788 1.00 120.68 457 LYS C N 1
ATOM 1910 C CA . LYS B 1 99 ? -12.273 -12.407 11.339 1.00 135.57 457 LYS C CA 1
ATOM 1911 C C . LYS B 1 99 ? -11.847 -10.950 11.478 1.00 140.95 457 LYS C C 1
ATOM 1912 O O . LYS B 1 99 ? -12.676 -10.035 11.511 1.00 124.70 457 LYS C O 1
ATOM 1918 N N . LEU B 1 100 ? -10.531 -10.741 11.543 1.00 126.69 458 LEU C N 1
ATOM 1919 C CA . LEU B 1 100 ? -10.008 -9.424 11.892 1.00 129.03 458 LEU C CA 1
ATOM 1920 C C . LEU B 1 100 ? -10.241 -8.409 10.782 1.00 114.15 458 LEU C C 1
ATOM 1921 O O . LEU B 1 100 ? -10.401 -7.214 11.051 1.00 110.48 458 LEU C O 1
ATOM 1926 N N . ASP B 1 101 ? -10.250 -8.859 9.527 1.00 110.58 459 ASP C N 1
ATOM 1927 C CA . ASP B 1 101 ? -10.445 -7.926 8.423 1.00 104.63 459 ASP C CA 1
ATOM 1928 C C . ASP B 1 101 ? -11.828 -7.285 8.486 1.00 105.85 459 ASP C C 1
ATOM 1929 O O . ASP B 1 101 ? -11.961 -6.059 8.366 1.00 116.90 459 ASP C O 1
ATOM 1934 N N . ALA B 1 102 ? -12.868 -8.096 8.700 1.00 110.05 460 ALA C N 1
ATOM 1935 C CA . ALA B 1 102 ? -14.210 -7.554 8.891 1.00 117.69 460 ALA C CA 1
ATOM 1936 C C . ALA B 1 102 ? -14.261 -6.619 10.094 1.00 114.08 460 ALA C C 1
ATOM 1937 O O . ALA B 1 102 ? -14.907 -5.562 10.045 1.00 112.34 460 ALA C O 1
ATOM 1939 N N . MET B 1 103 ? -13.587 -6.992 11.185 1.00 110.25 461 MET C N 1
ATOM 1940 C CA . MET B 1 103 ? -13.473 -6.103 12.336 1.00 109.03 461 MET C CA 1
ATOM 1941 C C . MET B 1 103 ? -12.939 -4.739 11.915 1.00 105.51 461 MET C C 1
ATOM 1942 O O . MET B 1 103 ? -13.522 -3.696 12.236 1.00 92.44 461 MET C O 1
ATOM 1947 N N . LEU B 1 104 ? -11.826 -4.740 11.180 1.00 100.65 462 LEU C N 1
ATOM 1948 C CA . LEU B 1 104 ? -11.199 -3.527 10.675 1.00 74.69 462 LEU C CA 1
ATOM 1949 C C . LEU B 1 104 ? -12.157 -2.736 9.800 1.00 97.45 462 LEU C C 1
ATOM 1950 O O . LEU B 1 104 ? -12.070 -1.507 9.738 1.00 108.80 462 LEU C O 1
ATOM 1955 N N . GLU B 1 105 ? -13.064 -3.433 9.111 1.00 107.08 463 GLU C N 1
ATOM 1956 C CA . GLU B 1 105 ? -14.118 -2.734 8.384 1.00 120.55 463 GLU C CA 1
ATOM 1957 C C . GLU B 1 105 ? -15.037 -1.992 9.344 1.00 108.11 463 GLU C C 1
ATOM 1958 O O . GLU B 1 105 ? -15.311 -0.799 9.164 1.00 101.48 463 GLU C O 1
ATOM 1964 N N . GLU B 1 106 ? -15.513 -2.685 10.383 1.00 106.23 464 GLU C N 1
ATOM 1965 C CA . GLU B 1 106 ? -16.370 -2.036 11.371 1.00 107.96 464 GLU C CA 1
ATOM 1966 C C . GLU B 1 106 ? -15.686 -0.823 11.990 1.00 109.54 464 GLU C C 1
ATOM 1967 O O . GLU B 1 106 ? -16.329 0.201 12.247 1.00 110.10 464 GLU C O 1
ATOM 1973 N N . PHE B 1 107 ? -14.376 -0.916 12.227 1.00 102.50 465 PHE C N 1
ATOM 1974 C CA . PHE B 1 107 ? -13.656 0.211 12.810 1.00 87.68 465 PHE C CA 1
ATOM 1975 C C . PHE B 1 107 ? -13.472 1.335 11.796 1.00 89.67 465 PHE C C 1
ATOM 1976 O O . PHE B 1 107 ? -13.508 2.517 12.160 1.00 100.09 465 PHE C O 1
ATOM 1984 N N . LYS B 1 108 ? -13.286 0.989 10.521 1.00 81.77 466 LYS C N 1
ATOM 1985 C CA . LYS B 1 108 ? -13.139 2.013 9.492 1.00 106.09 466 LYS C CA 1
ATOM 1986 C C . LYS B 1 108 ? -14.429 2.802 9.315 1.00 99.78 466 LYS C C 1
ATOM 1987 O O . LYS B 1 108 ? -14.396 4.018 9.089 1.00 92.16 466 LYS C O 1
ATOM 1993 N N . LYS B 1 109 ? -15.574 2.132 9.435 1.00 87.55 467 LYS C N 1
ATOM 1994 C CA . LYS B 1 109 ? -16.876 2.770 9.287 1.00 90.34 467 LYS C CA 1
ATOM 1995 C C . LYS B 1 109 ? -17.213 3.704 10.442 1.00 111.15 467 LYS C C 1
ATOM 1996 O O . LYS B 1 109 ? -18.265 4.354 10.396 1.00 111.96 467 LYS C O 1
ATOM 2002 N N . GLY B 1 110 ? -16.365 3.780 11.465 1.00 126.34 468 GLY C N 1
ATOM 2003 C CA . GLY B 1 110 ? -16.533 4.726 12.549 1.00 135.71 468 GLY C CA 1
ATOM 2004 C C . GLY B 1 110 ? -17.071 4.166 13.845 1.00 118.81 468 GLY C C 1
ATOM 2005 O O . GLY B 1 110 ? -17.460 4.948 14.720 1.00 128.79 468 GLY C O 1
ATOM 2006 N N . LYS B 1 111 ? -17.112 2.847 14.001 1.00 105.67 469 LYS C N 1
ATOM 2007 C CA . LYS B 1 111 ? -17.609 2.275 15.240 1.00 127.10 469 LYS C CA 1
ATOM 2008 C C . LYS B 1 111 ? -16.595 2.461 16.364 1.00 136.75 469 LYS C C 1
ATOM 2009 O O . LYS B 1 111 ? -15.405 2.698 16.134 1.00 131.71 469 LYS C O 1
ATOM 2015 N N . SER B 1 112 ? -17.092 2.363 17.597 1.00 138.73 470 SER C N 1
ATOM 2016 C CA . SER B 1 112 ? -16.252 2.539 18.774 1.00 130.45 470 SER C CA 1
ATOM 2017 C C . SER B 1 112 ? -15.059 1.593 18.730 1.00 104.81 470 SER C C 1
ATOM 2018 O O . SER B 1 112 ? -15.203 0.404 18.433 1.00 107.70 470 SER C O 1
ATOM 2021 N N . HIS B 1 113 ? -13.874 2.137 19.013 1.00 97.72 471 HIS C N 1
ATOM 2022 C CA . HIS B 1 113 ? -12.645 1.356 18.940 1.00 91.42 471 HIS C CA 1
ATOM 2023 C C . HIS B 1 113 ? -12.611 0.213 19.947 1.00 102.58 471 HIS C C 1
ATOM 2024 O O . HIS B 1 113 ? -11.737 -0.654 19.840 1.00 110.56 471 HIS C O 1
ATOM 2031 N N . LEU B 1 114 ? -13.527 0.187 20.914 1.00 91.04 472 LEU C N 1
ATOM 2032 C CA . LEU B 1 114 ? -13.644 -0.900 21.876 1.00 88.34 472 LEU C CA 1
ATOM 2033 C C . LEU B 1 114 ? -14.861 -1.750 21.535 1.00 98.54 472 LEU C C 1
ATOM 2034 O O . LEU B 1 114 ? -15.939 -1.218 21.252 1.00 105.83 472 LEU C O 1
ATOM 2039 N N . ALA B 1 115 ? -14.685 -3.073 21.569 1.00 98.80 473 ALA C N 1
ATOM 2040 C CA . ALA B 1 115 ? -15.717 -4.004 21.135 1.00 94.05 473 ALA C CA 1
ATOM 2041 C C . ALA B 1 115 ? -15.818 -5.174 22.104 1.00 111.29 473 ALA C C 1
ATOM 2042 O O . ALA B 1 115 ? -14.817 -5.599 22.692 1.00 109.68 473 ALA C O 1
ATOM 2044 N N . ILE B 1 116 ? -17.032 -5.706 22.236 1.00 126.14 474 ILE C N 1
ATOM 2045 C CA . ILE B 1 116 ? -17.372 -6.719 23.231 1.00 111.05 474 ILE C CA 1
ATOM 2046 C C . ILE B 1 116 ? -17.700 -8.021 22.510 1.00 120.45 474 ILE C C 1
ATOM 2047 O O . ILE B 1 116 ? -18.480 -8.028 21.549 1.00 122.32 474 ILE C O 1
ATOM 2052 N N . VAL B 1 117 ? -17.113 -9.119 22.980 1.00 112.25 475 VAL C N 1
ATOM 2053 C CA . VAL B 1 117 ? -17.152 -10.407 22.292 1.00 113.83 475 VAL C CA 1
ATOM 2054 C C . VAL B 1 117 ? -18.296 -11.239 22.859 1.00 144.78 475 VAL C C 1
ATOM 2055 O O . VAL B 1 117 ? -18.349 -11.501 24.067 1.00 150.18 475 VAL C O 1
ATOM 2059 N N . GLN B 1 118 ? -19.202 -11.668 21.981 1.00 143.83 476 GLN C N 1
ATOM 2060 C CA . GLN B 1 118 ? -20.376 -12.445 22.354 1.00 138.33 476 GLN C CA 1
ATOM 2061 C C . GLN B 1 118 ? -20.380 -13.782 21.625 1.00 164.87 476 GLN C C 1
ATOM 2062 O O . GLN B 1 118 ? -20.025 -13.858 20.444 1.00 168.37 476 GLN C O 1
ATOM 2068 N N . LYS B 1 119 ? -20.798 -14.831 22.332 1.00 165.92 477 LYS C N 1
ATOM 2069 C CA . LYS B 1 119 ? -20.928 -16.166 21.764 1.00 158.54 477 LYS C CA 1
ATOM 2070 C C . LYS B 1 119 ? -22.296 -16.734 22.110 1.00 156.84 477 LYS C C 1
ATOM 2071 O O . LYS B 1 119 ? -22.794 -16.542 23.223 1.00 146.44 477 LYS C O 1
ATOM 2077 N N . VAL B 1 120 ? -22.904 -17.427 21.148 1.00 170.17 478 VAL C N 1
ATOM 2078 C CA . VAL B 1 120 ? -24.176 -18.098 21.392 1.00 161.07 478 VAL C CA 1
ATOM 2079 C C . VAL B 1 120 ? -23.919 -19.321 22.262 1.00 163.05 478 VAL C C 1
ATOM 2080 O O . VAL B 1 120 ? -23.130 -20.203 21.904 1.00 155.19 478 VAL C O 1
ATOM 2082 N N . ASN B 1 121 ? -24.593 -19.384 23.405 1.00 160.32 479 ASN C N 1
ATOM 2083 C CA . ASN B 1 121 ? -24.377 -20.436 24.390 1.00 170.47 479 ASN C CA 1
ATOM 2084 C C . ASN B 1 121 ? -25.576 -21.376 24.359 1.00 186.05 479 ASN C C 1
ATOM 2085 O O . ASN B 1 121 ? -26.680 -20.994 24.760 1.00 181.64 479 ASN C O 1
ATOM 2090 N N . ASN B 1 122 ? -25.357 -22.603 23.888 1.00 196.63 480 ASN C N 1
ATOM 2091 C CA . ASN B 1 122 ? -26.414 -23.604 23.825 1.00 188.63 480 ASN C CA 1
ATOM 2092 C C . ASN B 1 122 ? -26.532 -24.427 25.099 1.00 193.23 480 ASN C C 1
ATOM 2093 O O . ASN B 1 122 ? -27.455 -25.242 25.208 1.00 183.82 480 ASN C O 1
ATOM 2098 N N . GLU B 1 123 ? -25.634 -24.233 26.059 1.00 192.99 481 GLU C N 1
ATOM 2099 C CA . GLU B 1 123 ? -25.566 -25.090 27.235 1.00 182.72 481 GLU C CA 1
ATOM 2100 C C . GLU B 1 123 ? -26.538 -24.649 28.320 1.00 159.44 481 GLU C C 1
ATOM 2101 O O . GLU B 1 123 ? -26.673 -25.316 29.346 1.00 153.88 481 GLU C O 1
ATOM 2107 N N . ASP B 1 127 ? -33.428 -22.310 25.971 1.00 176.04 485 ASP C N 1
ATOM 2108 C CA . ASP B 1 127 ? -33.062 -21.717 24.691 1.00 185.77 485 ASP C CA 1
ATOM 2109 C C . ASP B 1 127 ? -31.663 -21.106 24.752 1.00 188.42 485 ASP C C 1
ATOM 2110 O O . ASP B 1 127 ? -31.214 -20.684 25.817 1.00 172.66 485 ASP C O 1
ATOM 2112 N N . PRO B 1 128 ? -30.974 -21.075 23.610 1.00 203.81 486 PRO C N 1
ATOM 2113 C CA . PRO B 1 128 ? -29.621 -20.504 23.580 1.00 197.92 486 PRO C CA 1
ATOM 2114 C C . PRO B 1 128 ? -29.618 -19.014 23.895 1.00 193.13 486 PRO C C 1
ATOM 2115 O O . PRO B 1 128 ? -30.487 -18.260 23.450 1.00 178.84 486 PRO C O 1
ATOM 2119 N N . PHE B 1 129 ? -28.617 -18.597 24.668 1.00 191.23 487 PHE C N 1
ATOM 2120 C CA . PHE B 1 129 ? -28.463 -17.213 25.091 1.00 179.93 487 PHE C CA 1
ATOM 2121 C C . PHE B 1 129 ? -27.071 -16.717 24.718 1.00 174.80 487 PHE C C 1
ATOM 2122 O O . PHE B 1 129 ? -26.166 -17.504 24.424 1.00 167.89 487 PHE C O 1
ATOM 2130 N N . TYR B 1 130 ? -26.906 -15.396 24.735 1.00 162.24 488 TYR C N 1
ATOM 2131 C CA . TYR B 1 130 ? -25.657 -14.754 24.339 1.00 146.18 488 TYR C CA 1
ATOM 2132 C C . TYR B 1 130 ? -24.827 -14.417 25.575 1.00 147.23 488 TYR C C 1
ATOM 2133 O O . TYR B 1 130 ? -25.270 -13.654 26.442 1.00 150.24 488 TYR C O 1
ATOM 2142 N N . GLU B 1 131 ? -23.621 -14.972 25.635 1.00 146.06 489 GLU C N 1
ATOM 2143 C CA . GLU B 1 131 ? -22.700 -14.813 26.749 1.00 138.14 489 GLU C CA 1
ATOM 2144 C C . GLU B 1 131 ? -21.528 -13.935 26.325 1.00 140.86 489 GLU C C 1
ATOM 2145 O O . GLU B 1 131 ? -21.118 -13.943 25.161 1.00 149.31 489 GLU C O 1
ATOM 2151 N N . VAL B 1 132 ? -20.996 -13.172 27.276 1.00 136.37 490 VAL C N 1
ATOM 2152 C CA . VAL B 1 132 ? -19.933 -12.208 27.012 1.00 140.74 490 VAL C CA 1
ATOM 2153 C C . VAL B 1 132 ? -18.616 -12.801 27.493 1.00 133.91 490 VAL C C 1
ATOM 2154 O O . VAL B 1 132 ? -18.400 -12.976 28.698 1.00 129.05 490 VAL C O 1
ATOM 2158 N N . LEU B 1 133 ? -17.736 -13.113 26.543 1.00 135.39 491 LEU C N 1
ATOM 2159 C CA . LEU B 1 133 ? -16.451 -13.713 26.865 1.00 138.36 491 LEU C CA 1
ATOM 2160 C C . LEU B 1 133 ? -15.373 -12.698 27.226 1.00 142.12 491 LEU C C 1
ATOM 2161 O O . LEU B 1 133 ? -14.383 -13.078 27.857 1.00 146.60 491 LEU C O 1
ATOM 2166 N N . GLY B 1 134 ? -15.520 -11.435 26.869 1.00 141.04 492 GLY C N 1
ATOM 2167 C CA . GLY B 1 134 ? -14.467 -10.476 27.129 1.00 127.81 492 GLY C CA 1
ATOM 2168 C C . GLY B 1 134 ? -14.438 -9.420 26.045 1.00 134.11 492 GLY C C 1
ATOM 2169 O O . GLY B 1 134 ? -15.377 -9.282 25.268 1.00 141.97 492 GLY C O 1
ATOM 2170 N N . LEU B 1 135 ? -13.323 -8.684 25.998 1.00 122.51 493 LEU C N 1
ATOM 2171 C CA . LEU B 1 135 ? -13.222 -7.462 25.207 1.00 106.86 493 LEU C CA 1
ATOM 2172 C C . LEU B 1 135 ? -12.023 -7.496 24.273 1.00 99.44 493 LEU C C 1
ATOM 2173 O O . LEU B 1 135 ? -10.939 -7.948 24.658 1.00 89.57 493 LEU C O 1
ATOM 2178 N N . VAL B 1 136 ? -12.228 -6.974 23.056 1.00 101.10 494 VAL C N 1
ATOM 2179 C CA . VAL B 1 136 ? -11.173 -6.781 22.062 1.00 115.72 494 VAL C CA 1
ATOM 2180 C C . VAL B 1 136 ? -11.286 -5.370 21.489 1.00 112.00 494 VAL C C 1
ATOM 2181 O O . VAL B 1 136 ? -12.392 -4.839 21.325 1.00 83.51 494 VAL C O 1
ATOM 2185 N N . THR B 1 137 ? -10.139 -4.759 21.184 1.00 107.50 495 THR C N 1
ATOM 2186 C CA . THR B 1 137 ? -10.105 -3.379 20.715 1.00 77.35 495 THR C CA 1
ATOM 2187 C C . THR B 1 137 ? -9.203 -3.265 19.492 1.00 97.09 495 THR C C 1
ATOM 2188 O O . THR B 1 137 ? -8.382 -4.143 19.213 1.00 103.60 495 THR C O 1
ATOM 2192 N N . LEU B 1 138 ? -9.375 -2.157 18.761 1.00 88.53 496 LEU C N 1
ATOM 2193 C CA . LEU B 1 138 ? -8.594 -1.908 17.550 1.00 94.63 496 LEU C CA 1
ATOM 2194 C C . LEU B 1 138 ? -7.096 -2.027 17.813 1.00 92.36 496 LEU C C 1
ATOM 2195 O O . LEU B 1 138 ? -6.342 -2.528 16.968 1.00 98.26 496 LEU C O 1
ATOM 2200 N N . GLU B 1 139 ? -6.654 -1.591 18.994 1.00 114.87 497 GLU C N 1
ATOM 2201 C CA . GLU B 1 139 ? -5.238 -1.657 19.340 1.00 110.62 497 GLU C CA 1
ATOM 2202 C C . GLU B 1 139 ? -4.749 -3.100 19.371 1.00 95.14 497 GLU C C 1
ATOM 2203 O O . GLU B 1 139 ? -3.626 -3.395 18.941 1.00 105.95 497 GLU C O 1
ATOM 2209 N N . ASP B 1 140 ? -5.590 -4.012 19.869 1.00 73.79 498 ASP C N 1
ATOM 2210 C CA . ASP B 1 140 ? -5.271 -5.435 19.827 1.00 97.94 498 ASP C CA 1
ATOM 2211 C C . ASP B 1 140 ? -5.198 -5.947 18.390 1.00 105.52 498 ASP C C 1
ATOM 2212 O O . ASP B 1 140 ? -4.354 -6.795 18.071 1.00 120.67 498 ASP C O 1
ATOM 2217 N N . VAL B 1 141 ? -6.077 -5.452 17.512 1.00 89.54 499 VAL C N 1
ATOM 2218 C CA . VAL B 1 141 ? -6.070 -5.879 16.111 1.00 91.40 499 VAL C CA 1
ATOM 2219 C C . VAL B 1 141 ? -4.751 -5.497 15.445 1.00 97.83 499 VAL C C 1
ATOM 2220 O O . VAL B 1 141 ? -4.027 -6.347 14.904 1.00 92.90 499 VAL C O 1
ATOM 2224 N N . ILE B 1 142 ? -4.423 -4.202 15.475 1.00 106.80 500 ILE C N 1
ATOM 2225 C CA . ILE B 1 142 ? -3.182 -3.736 14.863 1.00 85.10 500 ILE C CA 1
ATOM 2226 C C . ILE B 1 142 ? -1.980 -4.432 15.492 1.00 93.87 500 ILE C C 1
ATOM 2227 O O . ILE B 1 142 ? -1.027 -4.810 14.795 1.00 99.65 500 ILE C O 1
ATOM 2232 N N . GLU B 1 143 ? -2.001 -4.602 16.819 1.00 90.30 501 GLU C N 1
ATOM 2233 C CA . GLU B 1 143 ? -0.958 -5.372 17.492 1.00 88.42 501 GLU C CA 1
ATOM 2234 C C . GLU B 1 143 ? -0.774 -6.736 16.839 1.00 103.79 501 GLU C C 1
ATOM 2235 O O . GLU B 1 143 ? 0.355 -7.159 16.563 1.00 111.23 501 GLU C O 1
ATOM 2241 N N . GLU B 1 144 ? -1.881 -7.441 16.586 1.00 100.39 502 GLU C N 1
ATOM 2242 C CA . GLU B 1 144 ? -1.784 -8.726 15.901 1.00 100.07 502 GLU C CA 1
ATOM 2243 C C . GLU B 1 144 ? -1.158 -8.573 14.522 1.00 95.68 502 GLU C C 1
ATOM 2244 O O . GLU B 1 144 ? -0.370 -9.426 14.094 1.00 112.58 502 GLU C O 1
ATOM 2250 N N . ILE B 1 145 ? -1.499 -7.499 13.809 1.00 82.08 503 ILE C N 1
ATOM 2251 C CA . ILE B 1 145 ? -0.890 -7.259 12.504 1.00 92.54 503 ILE C CA 1
ATOM 2252 C C . ILE B 1 145 ? 0.628 -7.210 12.633 1.00 97.51 503 ILE C C 1
ATOM 2253 O O . ILE B 1 145 ? 1.335 -8.056 12.074 1.00 93.15 503 ILE C O 1
ATOM 2258 N N . ILE B 1 146 ? 1.140 -6.218 13.367 1.00 103.34 504 ILE C N 1
ATOM 2259 C CA . ILE B 1 146 ? 2.584 -6.004 13.403 1.00 102.46 504 ILE C CA 1
ATOM 2260 C C . ILE B 1 146 ? 3.320 -7.152 14.080 1.00 106.56 504 ILE C C 1
ATOM 2261 O O . ILE B 1 146 ? 4.520 -7.336 13.847 1.00 87.44 504 ILE C O 1
ATOM 2266 N N . LYS B 1 147 ? 2.639 -7.928 14.925 1.00 110.79 505 LYS C N 1
ATOM 2267 C CA . LYS B 1 147 ? 3.292 -9.078 15.541 1.00 109.58 505 LYS C CA 1
ATOM 2268 C C . LYS B 1 147 ? 3.400 -10.247 14.570 1.00 122.84 505 LYS C C 1
ATOM 2269 O O . LYS B 1 147 ? 4.476 -10.833 14.405 1.00 106.89 505 LYS C O 1
ATOM 2275 N N . SER B 1 148 ? 2.294 -10.591 13.910 1.00 131.97 506 SER C N 1
ATOM 2276 C CA . SER B 1 148 ? 2.235 -11.845 13.170 1.00 134.79 506 SER C CA 1
ATOM 2277 C C . SER B 1 148 ? 2.998 -11.786 11.853 1.00 125.73 506 SER C C 1
ATOM 2278 O O . SER B 1 148 ? 3.443 -12.828 11.359 1.00 110.52 506 SER C O 1
ATOM 2281 N N . GLU B 1 149 ? 3.164 -10.596 11.270 1.00 118.56 507 GLU C N 1
ATOM 2282 C CA . GLU B 1 149 ? 3.868 -10.499 9.995 1.00 123.83 507 GLU C CA 1
ATOM 2283 C C . GLU B 1 149 ? 5.369 -10.698 10.169 1.00 135.16 507 GLU C C 1
ATOM 2284 O O . GLU B 1 149 ? 6.048 -11.139 9.235 1.00 118.42 507 GLU C O 1
ATOM 2290 N N . ILE B 1 150 ? 5.897 -10.404 11.352 1.00 144.71 508 ILE C N 1
ATOM 2291 C CA . ILE B 1 150 ? 7.314 -10.594 11.624 1.00 147.20 508 ILE C CA 1
ATOM 2292 C C . ILE B 1 150 ? 7.577 -12.006 12.130 1.00 122.39 508 ILE C C 1
ATOM 2293 O O . ILE B 1 150 ? 7.263 -12.986 11.455 1.00 107.63 508 ILE C O 1
ATOM 2298 N N . ASN C 1 2 ? -6.621 -23.891 3.451 1.00 82.29 360 ASN D N 1
ATOM 2299 C CA . ASN C 1 2 ? -6.800 -24.553 4.740 1.00 122.00 360 ASN D CA 1
ATOM 2300 C C . ASN C 1 2 ? -5.741 -25.633 4.950 1.00 101.31 360 ASN D C 1
ATOM 2301 O O . ASN C 1 2 ? -4.882 -25.506 5.823 1.00 89.07 360 ASN D O 1
ATOM 2306 N N . MET C 1 3 ? -5.820 -26.698 4.145 1.00 107.49 361 MET D N 1
ATOM 2307 C CA . MET C 1 3 ? -4.755 -27.697 4.108 1.00 101.80 361 MET D CA 1
ATOM 2308 C C . MET C 1 3 ? -3.395 -27.052 3.880 1.00 98.29 361 MET D C 1
ATOM 2309 O O . MET C 1 3 ? -2.388 -27.501 4.440 1.00 112.15 361 MET D O 1
ATOM 2314 N N . ILE C 1 4 ? -3.352 -26.006 3.057 1.00 108.73 362 ILE D N 1
ATOM 2315 C CA . ILE C 1 4 ? -2.110 -25.284 2.806 1.00 117.91 362 ILE D CA 1
ATOM 2316 C C . ILE C 1 4 ? -1.608 -24.632 4.087 1.00 128.00 362 ILE D C 1
ATOM 2317 O O . ILE C 1 4 ? -0.429 -24.746 4.446 1.00 137.82 362 ILE D O 1
ATOM 2322 N N . GLN C 1 5 ? -2.503 -23.929 4.786 1.00 125.33 363 GLN D N 1
ATOM 2323 C CA . GLN C 1 5 ? -2.138 -23.235 6.017 1.00 111.31 363 GLN D CA 1
ATOM 2324 C C . GLN C 1 5 ? -1.603 -24.207 7.058 1.00 113.12 363 GLN D C 1
ATOM 2325 O O . GLN C 1 5 ? -0.541 -23.980 7.653 1.00 113.25 363 GLN D O 1
ATOM 2327 N N . GLY C 1 6 ? -2.332 -25.298 7.292 1.00 121.16 364 GLY D N 1
ATOM 2328 C CA . GLY C 1 6 ? -1.890 -26.271 8.275 1.00 132.12 364 GLY D CA 1
ATOM 2329 C C . GLY C 1 6 ? -0.578 -26.925 7.893 1.00 131.14 364 GLY D C 1
ATOM 2330 O O . GLY C 1 6 ? 0.345 -27.016 8.706 1.00 145.66 364 GLY D O 1
ATOM 2331 N N . ALA C 1 7 ? -0.479 -27.385 6.642 1.00 127.52 365 ALA D N 1
ATOM 2332 C CA . ALA C 1 7 ? 0.751 -28.021 6.183 1.00 129.07 365 ALA D CA 1
ATOM 2333 C C . ALA C 1 7 ? 1.952 -27.098 6.353 1.00 129.65 365 ALA D C 1
ATOM 2334 O O . ALA C 1 7 ? 3.002 -27.519 6.857 1.00 148.63 365 ALA D O 1
ATOM 2336 N N . LEU C 1 8 ? 1.811 -25.827 5.964 1.00 132.47 366 LEU D N 1
ATOM 2337 C CA . LEU C 1 8 ? 2.952 -24.922 6.034 1.00 125.65 366 LEU D CA 1
ATOM 2338 C C . LEU C 1 8 ? 3.279 -24.510 7.464 1.00 110.49 366 LEU D C 1
ATOM 2339 O O . LEU C 1 8 ? 4.454 -24.299 7.781 1.00 124.26 366 LEU D O 1
ATOM 2344 N N . GLU C 1 9 ? 2.276 -24.390 8.340 1.00 107.70 367 GLU D N 1
ATOM 2345 C CA . GLU C 1 9 ? 2.577 -24.078 9.736 1.00 109.82 367 GLU D CA 1
ATOM 2346 C C . GLU C 1 9 ? 3.247 -25.258 10.429 1.00 122.50 367 GLU D C 1
ATOM 2347 O O . GLU C 1 9 ? 4.140 -25.067 11.264 1.00 120.15 367 GLU D O 1
ATOM 2353 N N . LEU C 1 10 ? 2.825 -26.483 10.105 1.00 138.89 368 LEU D N 1
ATOM 2354 C CA . LEU C 1 10 ? 3.557 -27.662 10.558 1.00 128.31 368 LEU D CA 1
ATOM 2355 C C . LEU C 1 10 ? 5.002 -27.611 10.086 1.00 130.40 368 LEU D C 1
ATOM 2356 O O . LEU C 1 10 ? 5.936 -27.803 10.875 1.00 143.43 368 LEU D O 1
ATOM 2361 N N . ARG C 1 11 ? 5.206 -27.342 8.795 1.00 137.42 369 ARG D N 1
ATOM 2362 C CA . ARG C 1 11 ? 6.559 -27.224 8.269 1.00 142.64 369 ARG D CA 1
ATOM 2363 C C . ARG C 1 11 ? 7.344 -26.095 8.927 1.00 148.02 369 ARG D C 1
ATOM 2364 O O . ARG C 1 11 ? 8.577 -26.153 8.961 1.00 145.55 369 ARG D O 1
ATOM 2372 N N . THR C 1 12 ? 6.664 -25.073 9.452 1.00 152.50 370 THR D N 1
ATOM 2373 C CA . THR C 1 12 ? 7.346 -23.938 10.065 1.00 141.37 370 THR D CA 1
ATOM 2374 C C . THR C 1 12 ? 7.731 -24.175 11.524 1.00 149.16 370 THR D C 1
ATOM 2375 O O . THR C 1 12 ? 8.672 -23.538 12.013 1.00 144.06 370 THR D O 1
ATOM 2379 N N . LYS C 1 13 ? 7.058 -25.086 12.222 1.00 158.83 371 LYS D N 1
ATOM 2380 C CA . LYS C 1 13 ? 7.341 -25.292 13.636 1.00 145.71 371 LYS D CA 1
ATOM 2381 C C . LYS C 1 13 ? 8.687 -25.988 13.822 1.00 150.67 371 LYS D C 1
ATOM 2382 O O . LYS C 1 13 ? 9.193 -26.673 12.929 1.00 140.88 371 LYS D O 1
ATOM 2384 N N . THR C 1 14 ? 9.282 -25.790 14.996 1.00 139.26 372 THR D N 1
ATOM 2385 C CA . THR C 1 14 ? 10.554 -26.417 15.324 1.00 121.22 372 THR D CA 1
ATOM 2386 C C . THR C 1 14 ? 10.379 -27.355 16.512 1.00 106.48 372 THR D C 1
ATOM 2387 O O . THR C 1 14 ? 9.312 -27.426 17.128 1.00 117.19 372 THR D O 1
ATOM 2391 N N . VAL C 1 15 ? 11.459 -28.067 16.846 1.00 102.18 373 VAL D N 1
ATOM 2392 C CA . VAL C 1 15 ? 11.421 -28.991 17.973 1.00 107.15 373 VAL D CA 1
ATOM 2393 C C . VAL C 1 15 ? 11.339 -28.232 19.286 1.00 111.24 373 VAL D C 1
ATOM 2394 O O . VAL C 1 15 ? 10.892 -28.782 20.298 1.00 110.32 373 VAL D O 1
ATOM 2398 N N . GLU C 1 16 ? 11.760 -26.967 19.286 1.00 127.79 374 GLU D N 1
ATOM 2399 C CA . GLU C 1 16 ? 11.614 -26.122 20.463 1.00 121.04 374 GLU D CA 1
ATOM 2400 C C . GLU C 1 16 ? 10.144 -25.852 20.770 1.00 114.82 374 GLU D C 1
ATOM 2401 O O . GLU C 1 16 ? 9.730 -25.895 21.935 1.00 115.23 374 GLU D O 1
ATOM 2407 N N . ASP C 1 17 ? 9.339 -25.583 19.738 1.00 112.50 375 ASP D N 1
ATOM 2408 C CA . ASP C 1 17 ? 7.914 -25.329 19.923 1.00 116.74 375 ASP D CA 1
ATOM 2409 C C . ASP C 1 17 ? 7.124 -26.589 20.249 1.00 101.49 375 ASP D C 1
ATOM 2410 O O . ASP C 1 17 ? 5.969 -26.484 20.676 1.00 108.86 375 ASP D O 1
ATOM 2415 N N . ILE C 1 18 ? 7.713 -27.761 20.056 1.00 101.19 376 ILE D N 1
ATOM 2416 C CA . ILE C 1 18 ? 7.035 -29.041 20.242 1.00 114.91 376 ILE D CA 1
ATOM 2417 C C . ILE C 1 18 ? 7.362 -29.652 21.597 1.00 125.04 376 ILE D C 1
ATOM 2418 O O . ILE C 1 18 ? 6.463 -29.987 22.369 1.00 125.61 376 ILE D O 1
ATOM 2420 N N . MET C 1 19 ? 8.657 -29.812 21.879 1.00 127.09 377 MET D N 1
ATOM 2421 C CA . MET C 1 19 ? 9.166 -30.695 22.922 1.00 111.67 377 MET D CA 1
ATOM 2422 C C . MET C 1 19 ? 8.500 -30.451 24.269 1.00 110.06 377 MET D C 1
ATOM 2423 O O . MET C 1 19 ? 8.038 -29.347 24.577 1.00 130.54 377 MET D O 1
ATOM 2428 N N . THR C 1 20 ? 8.406 -31.526 25.051 1.00 122.08 378 THR D N 1
ATOM 2429 C CA . THR C 1 20 ? 8.183 -31.399 26.484 1.00 119.62 378 THR D CA 1
ATOM 2430 C C . THR C 1 20 ? 9.396 -30.739 27.127 1.00 122.49 378 THR D C 1
ATOM 2431 O O . THR C 1 20 ? 10.535 -31.162 26.908 1.00 112.12 378 THR D O 1
ATOM 2435 N N . GLN C 1 21 ? 9.151 -29.708 27.932 1.00 133.29 379 GLN D N 1
ATOM 2436 C CA . GLN C 1 21 ? 10.246 -28.963 28.538 1.00 129.29 379 GLN D CA 1
ATOM 2437 C C . GLN C 1 21 ? 11.017 -29.820 29.537 1.00 123.50 379 GLN D C 1
ATOM 2438 O O . GLN C 1 21 ? 10.472 -30.735 30.160 1.00 132.31 379 GLN D O 1
ATOM 2444 N N . LEU C 1 22 ? 12.305 -29.494 29.696 1.00 116.54 380 LEU D N 1
ATOM 2445 C CA . LEU C 1 22 ? 13.184 -30.274 30.566 1.00 132.33 380 LEU D CA 1
ATOM 2446 C C . LEU C 1 22 ? 12.668 -30.316 31.999 1.00 135.30 380 LEU D C 1
ATOM 2447 O O . LEU C 1 22 ? 12.788 -31.340 32.680 1.00 134.39 380 LEU D O 1
ATOM 2452 N N . GLN C 1 23 ? 12.094 -29.211 32.476 1.00 134.70 381 GLN D N 1
ATOM 2453 C CA . GLN C 1 23 ? 11.678 -29.145 33.872 1.00 136.57 381 GLN D CA 1
ATOM 2454 C C . GLN C 1 23 ? 10.450 -30.005 34.140 1.00 127.61 381 GLN D C 1
ATOM 2455 O O . GLN C 1 23 ? 10.264 -30.485 35.265 1.00 106.50 381 GLN D O 1
ATOM 2461 N N . ASP C 1 24 ? 9.611 -30.222 33.132 1.00 125.49 382 ASP D N 1
ATOM 2462 C CA . ASP C 1 24 ? 8.460 -31.103 33.269 1.00 123.75 382 ASP D CA 1
ATOM 2463 C C . ASP C 1 24 ? 8.775 -32.545 32.894 1.00 122.00 382 ASP D C 1
ATOM 2464 O O . ASP C 1 24 ? 7.862 -33.377 32.865 1.00 116.97 382 ASP D O 1
ATOM 2469 N N . CYS C 1 25 ? 10.034 -32.859 32.595 1.00 126.64 383 CYS D N 1
ATOM 2470 C CA . CYS C 1 25 ? 10.446 -34.209 32.239 1.00 114.05 383 CYS D CA 1
ATOM 2471 C C . CYS C 1 25 ? 10.970 -34.947 33.463 1.00 115.46 383 CYS D C 1
ATOM 2472 O O . CYS C 1 25 ? 11.660 -34.365 34.306 1.00 127.85 383 CYS D O 1
ATOM 2475 N N . PHE C 1 26 ? 10.644 -36.233 33.546 1.00 111.36 384 PHE D N 1
ATOM 2476 C CA . PHE C 1 26 ? 11.105 -37.089 34.631 1.00 111.11 384 PHE D CA 1
ATOM 2477 C C . PHE C 1 26 ? 12.406 -37.758 34.209 1.00 109.78 384 PHE D C 1
ATOM 2478 O O . PHE C 1 26 ? 12.426 -38.544 33.256 1.00 104.09 384 PHE D O 1
ATOM 2486 N N . MET C 1 27 ? 13.485 -37.435 34.908 1.00 107.66 385 MET D N 1
ATOM 2487 C CA . MET C 1 27 ? 14.803 -37.992 34.656 1.00 90.73 385 MET D CA 1
ATOM 2488 C C . MET C 1 27 ? 15.234 -38.813 35.868 1.00 81.95 385 MET D C 1
ATOM 2489 O O . MET C 1 27 ? 14.507 -38.929 36.859 1.00 90.54 385 MET D O 1
ATOM 2494 N N . ILE C 1 28 ? 16.419 -39.409 35.784 1.00 76.73 386 ILE D N 1
ATOM 2495 C CA . ILE C 1 28 ? 16.945 -40.182 36.904 1.00 91.02 386 ILE D CA 1
ATOM 2496 C C . ILE C 1 28 ? 18.459 -40.026 36.933 1.00 103.60 386 ILE D C 1
ATOM 2497 O O . ILE C 1 28 ? 19.119 -40.031 35.890 1.00 115.45 386 ILE D O 1
ATOM 2502 N N . ARG C 1 29 ? 19.006 -39.869 38.135 1.00 97.04 387 ARG D N 1
ATOM 2503 C CA . ARG C 1 29 ? 20.439 -39.676 38.295 1.00 89.54 387 ARG D CA 1
ATOM 2504 C C . ARG C 1 29 ? 21.173 -41.000 38.125 1.00 97.11 387 ARG D C 1
ATOM 2505 O O . ARG C 1 29 ? 20.745 -42.035 38.642 1.00 101.57 387 ARG D O 1
ATOM 2507 N N . SER C 1 30 ? 22.290 -40.961 37.394 1.00 98.49 388 SER D N 1
ATOM 2508 C CA . SER C 1 30 ? 23.005 -42.192 37.069 1.00 104.15 388 SER D CA 1
ATOM 2509 C C . SER C 1 30 ? 23.534 -42.895 38.313 1.00 104.11 388 SER D C 1
ATOM 2510 O O . SER C 1 30 ? 23.716 -44.117 38.302 1.00 90.82 388 SER D O 1
ATOM 2513 N N . ASP C 1 31 ? 23.791 -42.153 39.390 1.00 115.81 389 ASP D N 1
ATOM 2514 C CA . ASP C 1 31 ? 24.281 -42.787 40.607 1.00 132.72 389 ASP D CA 1
ATOM 2515 C C . ASP C 1 31 ? 23.190 -43.571 41.324 1.00 104.81 389 ASP D C 1
ATOM 2516 O O . ASP C 1 31 ? 23.499 -44.348 42.234 1.00 107.20 389 ASP D O 1
ATOM 2521 N N . ALA C 1 32 ? 21.932 -43.393 40.922 1.00 99.80 390 ALA D N 1
ATOM 2522 C CA . ALA C 1 32 ? 20.812 -43.997 41.632 1.00 105.43 390 ALA D CA 1
ATOM 2523 C C . ALA C 1 32 ? 20.924 -45.516 41.646 1.00 104.26 390 ALA D C 1
ATOM 2524 O O . ALA C 1 32 ? 21.486 -46.133 40.737 1.00 84.63 390 ALA D O 1
ATOM 2526 N N . ILE C 1 33 ? 20.388 -46.117 42.704 1.00 106.43 391 ILE D N 1
ATOM 2527 C CA . ILE C 1 33 ? 20.292 -47.563 42.812 1.00 91.96 391 ILE D CA 1
ATOM 2528 C C . ILE C 1 33 ? 18.814 -47.920 42.818 1.00 94.85 391 ILE D C 1
ATOM 2529 O O . ILE C 1 33 ? 17.956 -47.113 43.187 1.00 76.75 391 ILE D O 1
ATOM 2534 N N . LEU C 1 34 ? 18.513 -49.144 42.409 1.00 102.29 392 LEU D N 1
ATOM 2535 C CA . LEU C 1 34 ? 17.122 -49.544 42.244 1.00 84.55 392 LEU D CA 1
ATOM 2536 C C . LEU C 1 34 ? 16.724 -50.283 43.513 1.00 92.73 392 LEU D C 1
ATOM 2537 O O . LEU C 1 34 ? 17.049 -51.457 43.701 1.00 105.51 392 LEU D O 1
ATOM 2542 N N . ASP C 1 35 ? 15.978 -49.586 44.357 1.00 75.46 393 ASP D N 1
ATOM 2543 C CA . ASP C 1 35 ? 15.381 -50.076 45.586 1.00 73.43 393 ASP D CA 1
ATOM 2544 C C . ASP C 1 35 ? 13.883 -49.855 45.461 1.00 82.88 393 ASP D C 1
ATOM 2545 O O . ASP C 1 35 ? 13.404 -49.392 44.425 1.00 92.38 393 ASP D O 1
ATOM 2550 N N . PHE C 1 36 ? 13.125 -50.179 46.511 1.00 84.04 394 PHE D N 1
ATOM 2551 C CA . PHE C 1 36 ? 11.677 -50.085 46.365 1.00 76.65 394 PHE D CA 1
ATOM 2552 C C . PHE C 1 36 ? 11.239 -48.652 46.103 1.00 71.60 394 PHE D C 1
ATOM 2553 O O . PHE C 1 36 ? 10.279 -48.417 45.360 1.00 89.86 394 PHE D O 1
ATOM 2561 N N . ASN C 1 37 ? 11.935 -47.681 46.696 1.00 77.33 395 ASN D N 1
ATOM 2562 C CA . ASN C 1 37 ? 11.587 -46.279 46.485 1.00 93.71 395 ASN D CA 1
ATOM 2563 C C . ASN C 1 37 ? 11.836 -45.863 45.040 1.00 95.66 395 ASN D C 1
ATOM 2564 O O . ASN C 1 37 ? 10.944 -45.321 44.374 1.00 112.47 395 ASN D O 1
ATOM 2569 N N . THR C 1 38 ? 13.046 -46.116 44.534 1.00 84.96 396 THR D N 1
ATOM 2570 C CA . THR C 1 38 ? 13.378 -45.727 43.165 1.00 87.31 396 THR D CA 1
ATOM 2571 C C . THR C 1 38 ? 12.528 -46.493 42.158 1.00 86.58 396 THR D C 1
ATOM 2572 O O . THR C 1 38 ? 11.982 -45.908 41.214 1.00 91.65 396 THR D O 1
ATOM 2576 N N . MET C 1 39 ? 12.406 -47.810 42.348 1.00 79.76 397 MET D N 1
ATOM 2577 C CA . MET C 1 39 ? 11.600 -48.641 41.459 1.00 54.31 397 MET D CA 1
ATOM 2578 C C . MET C 1 39 ? 10.156 -48.159 41.421 1.00 73.21 397 MET D C 1
ATOM 2579 O O . MET C 1 39 ? 9.617 -47.841 40.353 1.00 83.52 397 MET D O 1
ATOM 2584 N N . SER C 1 40 ? 9.520 -48.102 42.595 1.00 77.25 398 SER D N 1
ATOM 2585 C CA . SER C 1 40 ? 8.141 -47.634 42.704 1.00 85.76 398 SER D CA 1
ATOM 2586 C C . SER C 1 40 ? 7.967 -46.272 42.046 1.00 90.24 398 SER D C 1
ATOM 2587 O O . SER C 1 40 ? 6.978 -46.028 41.347 1.00 103.31 398 SER D O 1
ATOM 2590 N N . GLU C 1 41 ? 8.928 -45.370 42.259 1.00 71.55 399 GLU D N 1
ATOM 2591 C CA . GLU C 1 41 ? 8.854 -44.046 41.648 1.00 73.01 399 GLU D CA 1
ATOM 2592 C C . GLU C 1 41 ? 8.842 -44.146 40.129 1.00 71.07 399 GLU D C 1
ATOM 2593 O O . GLU C 1 41 ? 8.020 -43.514 39.456 1.00 82.21 399 GLU D O 1
ATOM 2599 N N . ILE C 1 42 ? 9.747 -44.953 39.574 1.00 70.49 400 ILE D N 1
ATOM 2600 C CA . ILE C 1 42 ? 9.831 -45.104 38.124 1.00 70.02 400 ILE D CA 1
ATOM 2601 C C . ILE C 1 42 ? 8.534 -45.677 37.563 1.00 82.42 400 ILE D C 1
ATOM 2602 O O . ILE C 1 42 ? 8.025 -45.215 36.533 1.00 88.54 400 ILE D O 1
ATOM 2607 N N . MET C 1 43 ? 7.974 -46.683 38.233 1.00 73.04 401 MET D N 1
ATOM 2608 C CA . MET C 1 43 ? 6.704 -47.241 37.782 1.00 74.41 401 MET D CA 1
ATOM 2609 C C . MET C 1 43 ? 5.588 -46.208 37.839 1.00 82.27 401 MET D C 1
ATOM 2610 O O . MET C 1 43 ? 4.777 -46.111 36.910 1.00 73.38 401 MET D O 1
ATOM 2615 N N . GLU C 1 44 ? 5.526 -45.433 38.922 1.00 100.53 402 GLU D N 1
ATOM 2616 C CA . GLU C 1 44 ? 4.438 -44.474 39.073 1.00 110.30 402 GLU D CA 1
ATOM 2617 C C . GLU C 1 44 ? 4.597 -43.292 38.128 1.00 95.66 402 GLU D C 1
ATOM 2618 O O . GLU C 1 44 ? 3.616 -42.599 37.835 1.00 111.44 402 GLU D O 1
ATOM 2620 N N . SER C 1 45 ? 5.817 -43.049 37.642 1.00 77.56 403 SER D N 1
ATOM 2621 C CA . SER C 1 45 ? 6.040 -41.948 36.712 1.00 83.24 403 SER D CA 1
ATOM 2622 C C . SER C 1 45 ? 5.260 -42.153 35.421 1.00 88.77 403 SER D C 1
ATOM 2623 O O . SER C 1 45 ? 4.754 -41.191 34.833 1.00 94.43 403 SER D O 1
ATOM 2626 N N . GLY C 1 46 ? 5.150 -43.401 34.966 1.00 92.87 404 GLY D N 1
ATOM 2627 C CA . GLY C 1 46 ? 4.414 -43.716 33.762 1.00 98.69 404 GLY D CA 1
ATOM 2628 C C . GLY C 1 46 ? 5.194 -43.589 32.474 1.00 94.48 404 GLY D C 1
ATOM 2629 O O . GLY C 1 46 ? 4.720 -44.067 31.435 1.00 105.52 404 GLY D O 1
ATOM 2630 N N . TYR C 1 47 ? 6.369 -42.967 32.501 1.00 86.03 405 TYR D N 1
ATOM 2631 C CA . TYR C 1 47 ? 7.191 -42.828 31.308 1.00 85.66 405 TYR D CA 1
ATOM 2632 C C . TYR C 1 47 ? 7.800 -44.166 30.915 1.00 75.32 405 TYR D C 1
ATOM 2633 O O . TYR C 1 47 ? 8.316 -44.899 31.761 1.00 55.23 405 TYR D O 1
ATOM 2642 N N . THR C 1 48 ? 7.733 -44.481 29.620 1.00 72.22 406 THR D N 1
ATOM 2643 C CA . THR C 1 48 ? 8.327 -45.716 29.119 1.00 61.66 406 THR D CA 1
ATOM 2644 C C . THR C 1 48 ? 9.830 -45.589 28.888 1.00 78.52 406 THR D C 1
ATOM 2645 O O . THR C 1 48 ? 10.553 -46.586 28.996 1.00 76.20 406 THR D O 1
ATOM 2649 N N . ARG C 1 49 ? 10.313 -44.392 28.555 1.00 86.06 407 ARG D N 1
ATOM 2650 C CA . ARG C 1 49 ? 11.735 -44.120 28.373 1.00 68.85 407 ARG D CA 1
ATOM 2651 C C . ARG C 1 49 ? 12.129 -43.001 29.326 1.00 80.88 407 ARG D C 1
ATOM 2652 O O . ARG C 1 49 ? 11.527 -41.923 29.302 1.00 75.06 407 ARG D O 1
ATOM 2660 N N . ILE C 1 50 ? 13.120 -43.260 30.172 1.00 81.98 408 ILE D N 1
ATOM 2661 C CA . ILE C 1 50 ? 13.554 -42.320 31.197 1.00 80.76 408 ILE D CA 1
ATOM 2662 C C . ILE C 1 50 ? 15.005 -41.925 30.950 1.00 78.29 408 ILE D C 1
ATOM 2663 O O . ILE C 1 50 ? 15.885 -42.792 30.912 1.00 64.68 408 ILE D O 1
ATOM 2668 N N . PRO C 1 51 ? 15.304 -40.641 30.753 1.00 80.44 409 P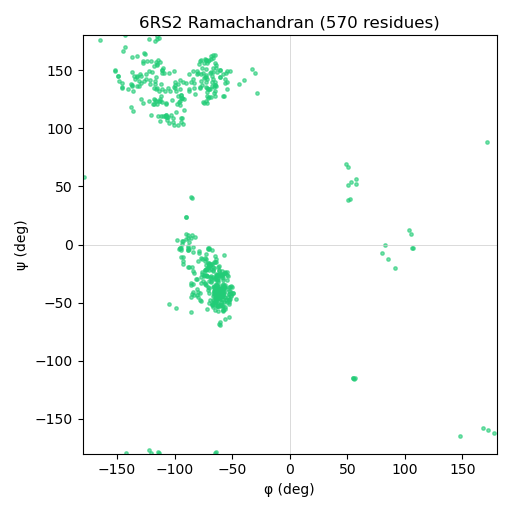RO D N 1
ATOM 2669 C CA . PRO C 1 51 ? 16.702 -40.213 30.599 1.00 78.14 409 PRO D CA 1
ATOM 2670 C C . PRO C 1 51 ? 17.512 -40.445 31.870 1.00 88.01 409 PRO D C 1
ATOM 2671 O O . PRO C 1 51 ? 17.055 -40.168 32.982 1.00 92.83 409 PRO D O 1
ATOM 2675 N N . VAL C 1 52 ? 18.731 -40.951 31.688 1.00 102.67 410 VAL D N 1
ATOM 2676 C CA . VAL C 1 52 ? 19.691 -41.167 32.765 1.00 82.64 410 VAL D CA 1
ATOM 2677 C C . VAL C 1 52 ? 20.869 -40.227 32.546 1.00 110.43 410 VAL D C 1
ATOM 2678 O O . VAL C 1 52 ? 21.520 -40.263 31.488 1.00 135.04 410 VAL D O 1
ATOM 2680 N N . PHE C 1 53 ? 21.154 -39.405 33.561 1.00 111.19 411 PHE D N 1
ATOM 2681 C CA . PHE C 1 53 ? 22.068 -38.278 33.456 1.00 105.60 411 PHE D CA 1
ATOM 2682 C C . PHE C 1 53 ? 23.089 -38.314 34.586 1.00 116.21 411 PHE D C 1
ATOM 2683 O O . PHE C 1 53 ? 22.787 -38.739 35.704 1.00 115.25 411 PHE D O 1
ATOM 2691 N N . GLU C 1 54 ? 24.299 -37.846 34.282 1.00 126.20 412 GLU D N 1
ATOM 2692 C CA . GLU C 1 54 ? 25.402 -37.786 35.236 1.00 131.89 412 GLU D CA 1
ATOM 2693 C C . GLU C 1 54 ? 25.547 -36.367 35.769 1.00 129.52 412 GLU D C 1
ATOM 2694 O O . GLU C 1 54 ? 25.490 -35.405 34.997 1.00 133.41 412 GLU D O 1
ATOM 2700 N N . ASP C 1 55 ? 25.736 -36.244 37.087 1.00 136.56 413 ASP D N 1
ATOM 2701 C CA . ASP C 1 55 ? 25.984 -34.952 37.722 1.00 147.69 413 ASP D CA 1
ATOM 2702 C C . ASP C 1 55 ? 24.894 -33.941 37.383 1.00 142.04 413 ASP D C 1
ATOM 2703 O O . ASP C 1 55 ? 23.741 -34.100 37.796 1.00 138.04 413 ASP D O 1
ATOM 2708 N N . GLU C 1 56 ? 25.260 -32.884 36.659 1.00 138.92 414 GLU D N 1
ATOM 2709 C CA . GLU C 1 56 ? 24.292 -31.867 36.271 1.00 141.66 414 GLU D CA 1
ATOM 2710 C C . GLU C 1 56 ? 23.177 -32.467 35.421 1.00 129.65 414 GLU D C 1
ATOM 2711 O O . GLU C 1 56 ? 23.408 -33.361 34.601 1.00 126.56 414 GLU D O 1
ATOM 2717 N N . GLN C 1 57 ? 21.959 -31.952 35.620 1.00 113.40 415 GLN D N 1
ATOM 2718 C CA . GLN C 1 57 ? 20.791 -32.461 34.906 1.00 104.36 415 GLN D CA 1
ATOM 2719 C C . GLN C 1 57 ? 20.943 -32.339 33.395 1.00 124.12 415 GLN D C 1
ATOM 2720 O O . GLN C 1 57 ? 20.360 -33.132 32.646 1.00 143.41 415 GLN D O 1
ATOM 2726 N N . SER C 1 58 ? 21.721 -31.365 32.928 1.00 140.34 416 SER D N 1
ATOM 2727 C CA . SER C 1 58 ? 21.832 -31.075 31.504 1.00 126.04 416 SER D CA 1
ATOM 2728 C C . SER C 1 58 ? 22.751 -32.035 30.754 1.00 120.96 416 SER D C 1
ATOM 2729 O O . SER C 1 58 ? 22.839 -31.941 29.527 1.00 125.74 416 SER D O 1
ATOM 2732 N N . ASN C 1 59 ? 23.434 -32.948 31.442 1.00 98.73 417 ASN D N 1
ATOM 2733 C CA . ASN C 1 59 ? 24.338 -33.905 30.807 1.00 107.17 417 ASN D CA 1
ATOM 2734 C C . ASN C 1 59 ? 23.720 -35.294 30.902 1.00 95.75 417 ASN D C 1
ATOM 2735 O O . ASN C 1 59 ? 23.673 -35.880 31.986 1.00 116.88 417 ASN D O 1
ATOM 2740 N N . ILE C 1 60 ? 23.290 -35.832 29.762 1.00 95.76 418 ILE D N 1
ATOM 2741 C CA . ILE C 1 60 ? 22.489 -37.051 29.700 1.00 105.25 418 ILE D CA 1
ATOM 2742 C C . ILE C 1 60 ? 23.338 -38.139 29.053 1.00 102.65 418 ILE D C 1
ATOM 2743 O O . ILE C 1 60 ? 23.571 -38.119 27.838 1.00 105.04 418 ILE D O 1
ATOM 2748 N N . VAL C 1 61 ? 23.803 -39.094 29.864 1.00 88.70 419 VAL D N 1
ATOM 2749 C CA . VAL C 1 61 ? 24.745 -40.097 29.376 1.00 87.47 419 VAL D CA 1
ATOM 2750 C C . VAL C 1 61 ? 24.110 -41.386 28.857 1.00 115.05 419 VAL D C 1
ATOM 2751 O O . VAL C 1 61 ? 24.781 -42.138 28.132 1.00 130.69 419 VAL D O 1
ATOM 2755 N N . ASP C 1 62 ? 22.845 -41.661 29.178 1.00 105.35 420 ASP D N 1
ATOM 2756 C CA . ASP C 1 62 ? 22.254 -42.925 28.747 1.00 85.56 420 ASP D CA 1
ATOM 2757 C C . ASP C 1 62 ? 20.739 -42.845 28.894 1.00 109.89 420 ASP D C 1
ATOM 2758 O O . ASP C 1 62 ? 20.197 -41.866 29.411 1.00 106.37 420 ASP D O 1
ATOM 2760 N N . ILE C 1 63 ? 20.058 -43.905 28.461 1.00 111.29 421 ILE D N 1
ATOM 2761 C CA . ILE C 1 63 ? 18.601 -43.954 28.454 1.00 98.25 421 ILE D CA 1
ATOM 2762 C C . ILE C 1 63 ? 18.146 -45.276 29.055 1.00 116.50 421 ILE D C 1
ATOM 2763 O O . ILE C 1 63 ? 18.710 -46.336 28.759 1.00 121.77 421 ILE D O 1
ATOM 2768 N N . LEU C 1 64 ? 17.133 -45.203 29.915 1.00 100.78 422 LEU D N 1
ATOM 2769 C CA . LEU C 1 64 ? 16.598 -46.353 30.628 1.00 74.40 422 LEU D CA 1
ATOM 2770 C C . LEU C 1 64 ? 15.242 -46.714 30.040 1.00 92.45 422 LEU D C 1
ATOM 2771 O O . LEU C 1 64 ? 14.331 -45.880 30.012 1.00 93.04 422 LEU D O 1
ATOM 2776 N N . TYR C 1 65 ? 15.115 -47.948 29.564 1.00 89.08 423 TYR D N 1
ATOM 2777 C CA . TYR C 1 65 ? 13.832 -48.500 29.153 1.00 78.38 423 TYR D CA 1
ATOM 2778 C C . TYR C 1 65 ? 13.263 -49.286 30.331 1.00 80.45 423 TYR D C 1
ATOM 2779 O O . TYR C 1 65 ? 13.888 -50.241 30.804 1.00 96.04 423 TYR D O 1
ATOM 2788 N N . VAL C 1 66 ? 12.086 -48.873 30.805 1.00 64.93 424 VAL D N 1
ATOM 2789 C CA . VAL C 1 66 ? 11.560 -49.379 32.071 1.00 47.60 424 VAL D CA 1
ATOM 2790 C C . VAL C 1 66 ? 11.271 -50.876 32.006 1.00 66.96 424 VAL D C 1
ATOM 2791 O O . VAL C 1 66 ? 11.318 -51.568 33.032 1.00 70.92 424 VAL D O 1
ATOM 2795 N N . LYS C 1 67 ? 10.988 -51.407 30.814 1.00 83.77 425 LYS D N 1
ATOM 2796 C CA . LYS C 1 67 ? 10.778 -52.845 30.674 1.00 79.19 425 LYS D CA 1
ATOM 2797 C C . LYS C 1 67 ? 11.992 -53.653 31.118 1.00 75.30 425 LYS D C 1
ATOM 2798 O O . LYS C 1 67 ? 11.845 -54.832 31.460 1.00 74.76 425 LYS D O 1
ATOM 2804 N N . ASP C 1 68 ? 13.183 -53.045 31.127 1.00 74.27 426 ASP D N 1
ATOM 2805 C CA . ASP C 1 68 ? 14.392 -53.732 31.570 1.00 96.36 426 ASP D CA 1
ATOM 2806 C C . ASP C 1 68 ? 14.401 -53.978 33.071 1.00 96.35 426 ASP D C 1
ATOM 2807 O O . ASP C 1 68 ? 15.187 -54.804 33.549 1.00 108.47 426 ASP D O 1
ATOM 2812 N N . LEU C 1 69 ? 13.551 -53.281 33.815 1.00 79.92 427 LEU D N 1
ATOM 2813 C CA . LEU C 1 69 ? 13.488 -53.388 35.265 1.00 68.22 427 LEU D CA 1
ATOM 2814 C C . LEU C 1 69 ? 12.589 -54.527 35.728 1.00 71.02 427 LEU D C 1
ATOM 2815 O O . LEU C 1 69 ? 12.334 -54.650 36.931 1.00 86.63 427 LEU D O 1
ATOM 2820 N N . ALA C 1 70 ? 12.091 -55.332 34.786 1.00 75.57 428 ALA D N 1
ATOM 2821 C CA . ALA C 1 70 ? 11.140 -56.394 35.102 1.00 83.80 428 ALA D CA 1
ATOM 2822 C C . ALA C 1 70 ? 11.712 -57.396 36.100 1.00 102.28 428 ALA D C 1
ATOM 2823 O O . ALA C 1 70 ? 11.058 -57.743 37.089 1.00 103.27 428 ALA D O 1
ATOM 2825 N N . PHE C 1 71 ? 12.917 -57.896 35.846 1.00 110.26 429 PHE D N 1
ATOM 2826 C CA . PHE C 1 71 ? 13.496 -58.909 36.718 1.00 114.51 429 PHE D CA 1
ATOM 2827 C C . PHE C 1 71 ? 14.263 -58.320 37.893 1.00 97.33 429 PHE D C 1
ATOM 2828 O O . PHE C 1 71 ? 14.734 -59.080 38.746 1.00 103.82 429 PHE D O 1
ATOM 2830 N N . VAL C 1 72 ? 14.397 -56.997 37.962 1.00 89.31 430 VAL D N 1
ATOM 2831 C CA . VAL C 1 72 ? 15.163 -56.378 39.034 1.00 83.33 430 VAL D CA 1
ATOM 2832 C C . VAL C 1 72 ? 14.403 -56.503 40.346 1.00 90.19 430 VAL D C 1
ATOM 2833 O O . VAL C 1 72 ? 13.230 -56.120 40.447 1.00 94.78 430 VAL D O 1
ATOM 2837 N N . ASP C 1 73 ? 15.069 -57.046 41.354 1.00 99.52 431 ASP D N 1
ATOM 2838 C CA . ASP C 1 73 ? 14.507 -57.112 42.690 1.00 85.29 431 ASP D CA 1
ATOM 2839 C C . ASP C 1 73 ? 14.978 -55.895 43.472 1.00 75.36 431 ASP D C 1
ATOM 2840 O O . ASP C 1 73 ? 16.187 -55.630 43.508 1.00 96.41 431 ASP D O 1
ATOM 2845 N N . PRO C 1 74 ? 14.078 -55.101 44.058 1.00 68.33 432 PRO D N 1
ATOM 2846 C CA . PRO C 1 74 ? 14.524 -53.991 44.916 1.00 93.36 432 PRO D CA 1
ATOM 2847 C C . PRO C 1 74 ? 15.271 -54.444 46.159 1.00 103.64 432 PRO D C 1
ATOM 2848 O O . PRO C 1 74 ? 15.914 -53.608 46.809 1.00 106.58 432 PRO D O 1
ATOM 2852 N N . ASP C 1 75 ? 15.199 -55.729 46.517 1.00 96.41 433 ASP D N 1
ATOM 2853 C CA . ASP C 1 75 ? 15.947 -56.225 47.666 1.00 115.06 433 ASP D CA 1
ATOM 2854 C C . ASP C 1 75 ? 17.426 -56.413 47.348 1.00 109.38 433 ASP D C 1
ATOM 2855 O O . ASP C 1 75 ? 18.268 -56.303 48.247 1.00 126.85 433 ASP D O 1
ATOM 2860 N N . ASP C 1 76 ? 17.766 -56.686 46.087 1.00 101.16 434 ASP D N 1
ATOM 2861 C CA . ASP C 1 76 ? 19.167 -56.761 45.692 1.00 88.35 434 ASP D CA 1
ATOM 2862 C C . ASP C 1 76 ? 19.825 -55.390 45.616 1.00 94.96 434 ASP D C 1
ATOM 2863 O O . ASP C 1 76 ? 21.056 -55.305 45.710 1.00 102.39 434 ASP D O 1
ATOM 2868 N N . CYS C 1 77 ? 19.035 -54.325 45.452 1.00 84.59 435 CYS D N 1
ATOM 2869 C CA . CYS C 1 77 ? 19.537 -52.950 45.434 1.00 88.82 435 CYS D CA 1
ATOM 2870 C C . CYS C 1 77 ? 20.684 -52.789 44.440 1.00 97.34 435 CYS D C 1
ATOM 2871 O O . CYS C 1 77 ? 21.674 -52.103 44.701 1.00 82.98 435 CYS D O 1
ATOM 2874 N N . THR C 1 78 ? 20.549 -53.448 43.293 1.00 98.55 436 THR D N 1
ATOM 2875 C CA . THR C 1 78 ? 21.522 -53.301 42.223 1.00 72.20 436 THR D CA 1
ATOM 2876 C C . THR C 1 78 ? 21.422 -51.901 41.620 1.00 59.24 436 THR D C 1
ATOM 2877 O O . THR C 1 78 ? 20.319 -51.424 41.338 1.00 60.96 436 THR D O 1
ATOM 2881 N N . PRO C 1 79 ? 22.548 -51.220 41.411 1.00 68.05 437 PRO D N 1
ATOM 2882 C CA . PRO C 1 79 ? 22.494 -49.827 40.948 1.00 72.39 437 PRO D CA 1
ATOM 2883 C C . PRO C 1 79 ? 22.129 -49.720 39.476 1.00 77.07 437 PRO D C 1
ATOM 2884 O O . PRO C 1 79 ? 22.480 -50.576 38.660 1.00 88.02 437 PRO D O 1
ATOM 2888 N N . LEU C 1 80 ? 21.416 -48.635 39.149 1.00 73.57 438 LEU D N 1
ATOM 2889 C CA . LEU C 1 80 ? 21.094 -48.307 37.762 1.00 65.32 438 LEU D CA 1
ATOM 2890 C C . LEU C 1 80 ? 22.343 -48.246 36.890 1.00 95.20 438 LEU D C 1
ATOM 2891 O O . LEU C 1 80 ? 22.269 -48.463 35.671 1.00 113.17 438 LEU D O 1
ATOM 2896 N N . LYS C 1 81 ? 23.497 -47.946 37.498 1.00 113.18 439 LYS D N 1
ATOM 2897 C CA . LYS C 1 81 ? 24.752 -47.875 36.757 1.00 101.45 439 LYS D CA 1
ATOM 2898 C C . LYS C 1 81 ? 25.069 -49.183 36.048 1.00 97.38 439 LYS D C 1
ATOM 2899 O O . LYS C 1 81 ? 25.662 -49.167 34.965 1.00 134.36 439 LYS D O 1
ATOM 2901 N N . THR C 1 82 ? 24.694 -50.320 36.639 1.00 76.57 440 THR D N 1
ATOM 2902 C CA . THR C 1 82 ? 24.922 -51.611 35.993 1.00 105.74 440 THR D CA 1
ATOM 2903 C C . THR C 1 82 ? 24.277 -51.655 34.613 1.00 118.13 440 THR D C 1
ATOM 2904 O O . THR C 1 82 ? 24.943 -51.906 33.601 1.00 144.24 440 THR D O 1
ATOM 2908 N N . ILE C 1 83 ? 22.974 -51.388 34.553 1.00 103.39 441 ILE D N 1
ATOM 2909 C CA . ILE C 1 83 ? 22.249 -51.559 33.302 1.00 106.71 441 ILE D CA 1
ATOM 2910 C C . ILE C 1 83 ? 22.531 -50.413 32.331 1.00 119.21 441 ILE D C 1
ATOM 2911 O O . ILE C 1 83 ? 22.558 -50.626 31.113 1.00 136.82 441 ILE D O 1
ATOM 2916 N N . THR C 1 84 ? 22.757 -49.192 32.832 1.00 115.05 442 THR D N 1
ATOM 2917 C CA . THR C 1 84 ? 23.081 -48.098 31.920 1.00 113.11 442 THR D CA 1
ATOM 2918 C C . THR C 1 84 ? 24.471 -48.275 31.318 1.00 139.76 442 THR D C 1
ATOM 2919 O O . THR C 1 84 ? 24.668 -48.045 30.120 1.00 157.26 442 THR D O 1
ATOM 2923 N N . ARG C 1 85 ? 25.447 -48.684 32.132 1.00 152.73 443 ARG D N 1
ATOM 2924 C CA . ARG C 1 85 ? 26.768 -48.993 31.601 1.00 153.60 443 ARG D CA 1
ATOM 2925 C C . ARG C 1 85 ? 26.756 -50.244 30.734 1.00 138.42 443 ARG D C 1
ATOM 2926 O O . ARG C 1 85 ? 27.662 -50.422 29.914 1.00 146.94 443 ARG D O 1
ATOM 2934 N N . PHE C 1 86 ? 25.758 -51.115 30.900 1.00 116.39 444 PHE D N 1
ATOM 2935 C CA . PHE C 1 86 ? 25.596 -52.234 29.977 1.00 128.43 444 PHE D CA 1
ATOM 2936 C C . PHE C 1 86 ? 25.104 -51.753 28.616 1.00 153.49 444 PHE D C 1
ATOM 2937 O O . PHE C 1 86 ? 25.717 -52.037 27.580 1.00 162.72 444 PHE D O 1
ATOM 2939 N N . TYR C 1 87 ? 23.981 -51.034 28.605 1.00 160.43 445 TYR D N 1
ATOM 2940 C CA . TYR C 1 87 ? 23.334 -50.574 27.381 1.00 147.67 445 TYR D CA 1
ATOM 2941 C C . TYR C 1 87 ? 24.217 -49.652 26.553 1.00 160.26 445 TYR D C 1
ATOM 2942 O O . TYR C 1 87 ? 24.661 -50.021 25.459 1.00 170.65 445 TYR D O 1
ATOM 2944 N N . ASN C 1 88 ? 24.472 -48.453 27.074 1.00 158.55 446 ASN D N 1
ATOM 2945 C CA . ASN C 1 88 ? 25.108 -47.380 26.316 1.00 157.39 446 ASN D CA 1
ATOM 2946 C C . ASN C 1 88 ? 24.398 -47.170 24.983 1.00 177.90 446 ASN D C 1
ATOM 2947 O O . ASN C 1 88 ? 25.010 -47.163 23.912 1.00 175.20 446 ASN D O 1
ATOM 2952 N N . HIS C 1 89 ? 23.080 -47.021 25.063 1.00 183.99 447 HIS D N 1
ATOM 2953 C CA . HIS C 1 89 ? 22.296 -46.701 23.883 1.00 158.88 447 HIS D CA 1
ATOM 2954 C C . HIS C 1 89 ? 22.832 -45.415 23.259 1.00 154.35 447 HIS D C 1
ATOM 2955 O O . HIS C 1 89 ? 23.246 -44.503 23.987 1.00 158.10 447 HIS D O 1
ATOM 2962 N N . PRO C 1 90 ? 22.868 -45.310 21.933 1.00 154.62 448 PRO D N 1
ATOM 2963 C CA . PRO C 1 90 ? 23.244 -44.030 21.324 1.00 159.38 448 PRO D CA 1
ATOM 2964 C C . PRO C 1 90 ? 22.296 -42.934 21.783 1.00 147.83 448 PRO D C 1
ATOM 2965 O O . PRO C 1 90 ? 21.073 -43.069 21.699 1.00 144.54 448 PRO D O 1
ATOM 2969 N N . VAL C 1 91 ? 22.869 -41.850 22.287 1.00 128.72 449 VAL D N 1
ATOM 2970 C CA . VAL C 1 91 ? 22.077 -40.699 22.693 1.00 124.58 449 VAL D CA 1
ATOM 2971 C C . VAL C 1 91 ? 21.791 -39.857 21.460 1.00 138.68 449 VAL D C 1
ATOM 2972 O O . VAL C 1 91 ? 22.678 -39.619 20.631 1.00 156.44 449 VAL D O 1
ATOM 2976 N N . HIS C 1 92 ? 20.544 -39.423 21.322 1.00 111.48 450 HIS D N 1
ATOM 2977 C CA . HIS C 1 92 ? 20.100 -38.691 20.145 1.00 99.80 450 HIS D CA 1
ATOM 2978 C C . HIS C 1 92 ? 20.016 -37.210 20.489 1.00 127.06 450 HIS D C 1
ATOM 2979 O O . HIS C 1 92 ? 19.335 -36.828 21.448 1.00 128.65 450 HIS D O 1
ATOM 2986 N N . PHE C 1 93 ? 20.712 -36.386 19.711 1.00 131.36 451 PHE D N 1
ATOM 2987 C CA . PHE C 1 93 ? 20.773 -34.951 19.930 1.00 126.09 451 PHE D CA 1
ATOM 2988 C C . PHE C 1 93 ? 20.281 -34.218 18.690 1.00 109.36 451 PHE D C 1
ATOM 2989 O O . PHE C 1 93 ? 20.429 -34.701 17.563 1.00 98.04 451 PHE D O 1
ATOM 2997 N N . VAL C 1 94 ? 19.693 -33.044 18.904 1.00 109.29 452 VAL D N 1
ATOM 2998 C CA . VAL C 1 94 ? 19.100 -32.286 17.811 1.00 115.27 452 VAL D CA 1
ATOM 2999 C C . VAL C 1 94 ? 19.213 -30.797 18.117 1.00 123.88 452 VAL D C 1
ATOM 3000 O O . VAL C 1 94 ? 19.143 -30.375 19.275 1.00 119.08 452 VAL D O 1
ATOM 3004 N N . PHE C 1 95 ? 19.421 -30.012 17.063 1.00 121.45 453 PHE D N 1
ATOM 3005 C CA . PHE C 1 95 ? 19.412 -28.561 17.161 1.00 139.89 453 PHE D CA 1
ATOM 3006 C C . PHE C 1 95 ? 18.001 -28.073 17.471 1.00 136.26 453 PHE D C 1
ATOM 3007 O O . PHE C 1 95 ? 17.008 -28.682 17.065 1.00 136.46 453 PHE D O 1
ATOM 3015 N N . HIS C 1 96 ? 17.912 -26.964 18.205 1.00 136.83 454 HIS D N 1
ATOM 3016 C CA . HIS C 1 96 ? 16.602 -26.459 18.598 1.00 130.15 454 HIS D CA 1
ATOM 3017 C C . HIS C 1 96 ? 15.817 -25.891 17.419 1.00 149.36 454 HIS D C 1
ATOM 3018 O O . HIS C 1 96 ? 14.590 -25.781 17.508 1.00 147.24 454 HIS D O 1
ATOM 3025 N N . ASP C 1 97 ? 16.485 -25.551 16.317 1.00 162.82 455 ASP D N 1
ATOM 3026 C CA . ASP C 1 97 ? 15.833 -24.966 15.151 1.00 164.10 455 ASP D CA 1
ATOM 3027 C C . ASP C 1 97 ? 15.411 -25.998 14.114 1.00 149.39 455 ASP D C 1
ATOM 3028 O O . ASP C 1 97 ? 14.901 -25.618 13.055 1.00 146.64 455 ASP D O 1
ATOM 3033 N N . THR C 1 98 ? 15.614 -27.284 14.384 1.00 143.72 456 THR D N 1
ATOM 3034 C CA . THR C 1 98 ? 15.392 -28.310 13.373 1.00 132.63 456 THR D CA 1
ATOM 3035 C C . THR C 1 98 ? 13.908 -28.473 13.064 1.00 122.34 456 THR D C 1
ATOM 3036 O O . THR C 1 98 ? 13.070 -28.548 13.968 1.00 111.21 456 THR D O 1
ATOM 3040 N N . LYS C 1 99 ? 13.591 -28.530 11.772 1.00 120.36 457 LYS D N 1
ATOM 3041 C CA . LYS C 1 99 ? 12.219 -28.713 11.322 1.00 136.33 457 LYS D CA 1
ATOM 3042 C C . LYS C 1 99 ? 11.807 -30.175 11.437 1.00 135.65 457 LYS D C 1
ATOM 3043 O O . LYS C 1 99 ? 12.641 -31.087 11.410 1.00 114.30 457 LYS D O 1
ATOM 3049 N N . LEU C 1 100 ? 10.496 -30.391 11.551 1.00 127.64 458 LEU D N 1
ATOM 3050 C CA . LEU C 1 100 ? 9.993 -31.717 11.896 1.00 112.63 458 LEU D CA 1
ATOM 3051 C C . LEU C 1 100 ? 10.220 -32.717 10.773 1.00 99.78 458 LEU D C 1
ATOM 3052 O O . LEU C 1 100 ? 10.416 -33.907 11.031 1.00 110.52 458 LEU D O 1
ATOM 3057 N N . ASP C 1 101 ? 10.178 -32.263 9.521 1.00 91.25 459 ASP D N 1
ATOM 3058 C CA . ASP C 1 101 ? 10.371 -33.190 8.411 1.00 91.52 459 ASP D CA 1
ATOM 3059 C C . ASP C 1 101 ? 11.768 -33.804 8.447 1.00 109.38 459 ASP D C 1
ATOM 3060 O O . ASP C 1 101 ? 11.928 -35.016 8.247 1.00 114.22 459 ASP D O 1
ATOM 3065 N N . ALA C 1 102 ? 12.789 -32.990 8.729 1.00 112.62 460 ALA D N 1
ATOM 3066 C CA . ALA C 1 102 ? 14.138 -33.526 8.890 1.00 107.86 460 ALA D CA 1
ATOM 3067 C C . ALA C 1 102 ? 14.222 -34.448 10.102 1.00 109.15 460 ALA D C 1
ATOM 3068 O O . ALA C 1 102 ? 14.900 -35.484 10.061 1.00 102.45 460 ALA D O 1
ATOM 3070 N N . MET C 1 103 ? 13.539 -34.086 11.192 1.00 109.21 461 MET D N 1
ATOM 3071 C CA . MET C 1 103 ? 13.445 -34.980 12.342 1.00 115.08 461 MET D CA 1
ATOM 3072 C C . MET C 1 103 ? 12.914 -36.345 11.922 1.00 105.70 461 MET D C 1
ATOM 3073 O O . MET C 1 103 ? 13.485 -37.387 12.264 1.00 90.63 461 MET D O 1
ATOM 3078 N N . LEU C 1 104 ? 11.814 -36.346 11.169 1.00 85.89 462 LEU D N 1
ATOM 3079 C CA . LEU C 1 104 ? 11.191 -37.539 10.614 1.00 69.65 462 LEU D CA 1
ATOM 3080 C C . LEU C 1 104 ? 12.176 -38.323 9.762 1.00 101.00 462 LEU D C 1
ATOM 3081 O O . LEU C 1 104 ? 12.116 -39.555 9.712 1.00 119.75 462 LEU D O 1
ATOM 3086 N N . GLU C 1 105 ? 13.068 -37.614 9.070 1.00 101.81 463 GLU D N 1
ATOM 3087 C CA . GLU C 1 105 ? 14.160 -38.292 8.381 1.00 114.83 463 GLU D CA 1
ATOM 3088 C C . GLU C 1 105 ? 15.032 -39.052 9.371 1.00 106.55 463 GLU D C 1
ATOM 3089 O O . GLU C 1 105 ? 15.263 -40.257 9.215 1.00 104.60 463 GLU D O 1
ATOM 3095 N N . GLU C 1 106 ? 15.511 -38.360 10.411 1.00 108.45 464 GLU D N 1
ATOM 3096 C CA . GLU C 1 106 ? 16.356 -39.011 11.410 1.00 122.35 464 GLU D CA 1
ATOM 3097 C C . GLU C 1 106 ? 15.671 -40.231 12.016 1.00 116.49 464 GLU D C 1
ATOM 3098 O O . GLU C 1 106 ? 16.319 -41.253 12.275 1.00 115.98 464 GLU D O 1
ATOM 3104 N N . PHE C 1 107 ? 14.361 -40.146 12.251 1.00 107.69 465 PHE D N 1
ATOM 3105 C CA . PHE C 1 107 ? 13.655 -41.278 12.841 1.00 101.50 465 PHE D CA 1
ATOM 3106 C C . PHE C 1 107 ? 13.471 -42.402 11.827 1.00 102.59 465 PHE D C 1
ATOM 3107 O O . PHE C 1 107 ? 13.512 -43.584 12.189 1.00 105.92 465 PHE D O 1
ATOM 3115 N N . LYS C 1 108 ? 13.282 -42.054 10.552 1.00 90.26 466 LYS D N 1
ATOM 3116 C CA . LYS C 1 108 ? 13.133 -43.076 9.521 1.00 104.54 466 LYS D CA 1
ATOM 3117 C C . LYS C 1 108 ? 14.413 -43.881 9.350 1.00 93.89 466 LYS D C 1
ATOM 3118 O O . LYS C 1 108 ? 14.368 -45.094 9.116 1.00 96.14 466 LYS D O 1
ATOM 3124 N N . LYS C 1 109 ? 15.565 -43.226 9.481 1.00 81.04 467 LYS D N 1
ATOM 3125 C CA . LYS C 1 109 ? 16.861 -43.869 9.303 1.00 89.60 467 LYS D CA 1
ATOM 3126 C C . LYS C 1 109 ? 17.212 -44.835 10.429 1.00 110.36 467 LYS D C 1
ATOM 3127 O O . LYS C 1 109 ? 18.257 -45.492 10.348 1.00 107.65 467 LYS D O 1
ATOM 3133 N N . GLY C 1 110 ? 16.383 -44.936 11.465 1.00 133.93 468 GLY D N 1
ATOM 3134 C CA . GLY C 1 110 ? 16.594 -45.881 12.541 1.00 148.50 468 GLY D CA 1
ATOM 3135 C C . GLY C 1 110 ? 17.101 -45.304 13.845 1.00 131.19 468 GLY D C 1
ATOM 3136 O O . GLY C 1 110 ? 17.465 -46.076 14.740 1.00 147.24 468 GLY D O 1
ATOM 3137 N N . LYS C 1 111 ? 17.147 -43.983 13.986 1.00 106.16 469 LYS D N 1
ATOM 3138 C CA . LYS C 1 111 ? 17.596 -43.395 15.237 1.00 120.73 469 LYS D CA 1
ATOM 3139 C C . LYS C 1 111 ? 16.556 -43.612 16.332 1.00 127.58 469 LYS D C 1
ATOM 3140 O O . LYS C 1 111 ? 15.373 -43.851 16.068 1.00 133.74 469 LYS D O 1
ATOM 3146 N N . SER C 1 112 ? 17.019 -43.534 17.579 1.00 117.84 470 SER D N 1
ATOM 3147 C CA . SER C 1 112 ? 16.135 -43.735 18.719 1.00 118.00 470 SER D CA 1
ATOM 3148 C C . SER C 1 112 ? 14.967 -42.759 18.663 1.00 107.32 470 SER D C 1
ATOM 3149 O O . SER C 1 112 ? 15.132 -41.585 18.324 1.00 118.99 470 SER D O 1
ATOM 3152 N N . HIS C 1 113 ? 13.773 -43.261 18.987 1.00 93.46 471 HIS D N 1
ATOM 3153 C CA . HIS C 1 113 ? 12.562 -42.453 18.921 1.00 86.83 471 HIS D CA 1
ATOM 3154 C C . HIS C 1 113 ? 12.562 -41.299 19.918 1.00 100.45 471 HIS D C 1
ATOM 3155 O O . HIS C 1 113 ? 11.682 -40.434 19.835 1.00 108.16 471 HIS D O 1
ATOM 3162 N N . LEU C 1 114 ? 13.513 -41.263 20.848 1.00 88.95 472 LEU D N 1
ATOM 3163 C CA . LEU C 1 114 ? 13.625 -40.204 21.844 1.00 91.22 472 LEU D CA 1
ATOM 3164 C C . LEU C 1 114 ? 14.827 -39.329 21.512 1.00 101.86 472 LEU D C 1
ATOM 3165 O O . LEU C 1 114 ? 15.921 -39.844 21.260 1.00 107.53 472 LEU D O 1
ATOM 3170 N N . ALA C 1 115 ? 14.622 -38.009 21.520 1.00 107.11 473 ALA D N 1
ATOM 3171 C CA . ALA C 1 115 ? 15.631 -37.055 21.080 1.00 96.15 473 ALA D CA 1
ATOM 3172 C C . ALA C 1 115 ? 15.723 -35.897 22.063 1.00 102.68 473 ALA D C 1
ATOM 3173 O O . ALA C 1 115 ? 14.710 -35.465 22.623 1.00 99.67 473 ALA D O 1
ATOM 3175 N N . ILE C 1 116 ? 16.938 -35.386 22.252 1.00 114.29 474 ILE D N 1
ATOM 3176 C CA . ILE C 1 116 ? 17.234 -34.362 23.249 1.00 114.66 474 ILE D CA 1
ATOM 3177 C C . ILE C 1 116 ? 17.558 -33.058 22.531 1.00 116.37 474 ILE D C 1
ATOM 3178 O O . ILE C 1 116 ? 18.335 -33.047 21.567 1.00 115.09 474 ILE D O 1
ATOM 3183 N N . VAL C 1 117 ? 16.969 -31.960 23.004 1.00 109.56 475 VAL D N 1
ATOM 3184 C CA . VAL C 1 117 ? 17.023 -30.678 22.305 1.00 109.78 475 VAL D CA 1
ATOM 3185 C C . VAL C 1 117 ? 18.178 -29.847 22.850 1.00 139.31 475 VAL D C 1
ATOM 3186 O O . VAL C 1 117 ? 18.293 -29.643 24.066 1.00 142.91 475 VAL D O 1
ATOM 3190 N N . GLN C 1 118 ? 19.026 -29.354 21.948 1.00 139.97 476 GLN D N 1
ATOM 3191 C CA . GLN C 1 118 ? 20.217 -28.588 22.295 1.00 138.28 476 GLN D CA 1
ATOM 3192 C C . GLN C 1 118 ? 20.211 -27.245 21.578 1.00 162.30 476 GLN D C 1
ATOM 3193 O O . GLN C 1 118 ? 19.801 -27.151 20.416 1.00 166.86 476 GLN D O 1
ATOM 3199 N N . LYS C 1 119 ? 20.687 -26.209 22.269 1.00 164.34 477 LYS D N 1
ATOM 3200 C CA . LYS C 1 119 ? 20.805 -24.873 21.703 1.00 154.29 477 LYS D CA 1
ATOM 3201 C C . LYS C 1 119 ? 22.167 -24.291 22.050 1.00 155.10 477 LYS D C 1
ATOM 3202 O O . LYS C 1 119 ? 22.684 -24.511 23.150 1.00 148.77 477 LYS D O 1
ATOM 3208 N N . VAL C 1 120 ? 22.748 -23.552 21.107 1.00 167.73 478 VAL D N 1
ATOM 3209 C CA . VAL C 1 120 ? 24.023 -22.885 21.351 1.00 165.69 478 VAL D CA 1
ATOM 3210 C C . VAL C 1 120 ? 23.778 -21.675 22.242 1.00 166.57 478 VAL D C 1
ATOM 3211 O O . VAL C 1 120 ? 23.000 -20.777 21.900 1.00 175.82 478 VAL D O 1
ATOM 3215 N N . ASN C 1 121 ? 24.445 -21.642 23.388 1.00 151.92 479 ASN D N 1
ATOM 3216 C CA . ASN C 1 121 ? 24.243 -20.595 24.381 1.00 166.94 479 ASN D CA 1
ATOM 3217 C C . ASN C 1 121 ? 25.453 -19.669 24.355 1.00 179.98 479 ASN D C 1
ATOM 3218 O O . ASN C 1 121 ? 26.541 -20.049 24.799 1.00 173.39 479 ASN D O 1
ATOM 3223 N N . ASN C 1 122 ? 25.254 -18.451 23.855 1.00 185.63 480 ASN D N 1
ATOM 3224 C CA . ASN C 1 122 ? 26.320 -17.462 23.768 1.00 180.06 480 ASN D CA 1
ATOM 3225 C C . ASN C 1 122 ? 26.446 -16.609 25.021 1.00 190.02 480 ASN D C 1
ATOM 3226 O O . ASN C 1 122 ? 27.366 -15.789 25.103 1.00 183.07 480 ASN D O 1
ATOM 3231 N N . GLU C 1 123 ? 25.553 -16.780 25.990 1.00 190.59 481 GLU D N 1
ATOM 3232 C CA . GLU C 1 123 ? 25.494 -15.895 27.145 1.00 182.36 481 GLU D CA 1
ATOM 3233 C C . GLU C 1 123 ? 26.462 -16.326 28.238 1.00 162.28 481 GLU D C 1
ATOM 3234 O O . GLU C 1 123 ? 26.572 -15.665 29.270 1.00 157.98 481 GLU D O 1
ATOM 3240 N N . ASP C 1 127 ? 33.048 -18.580 26.069 1.00 155.64 485 ASP D N 1
ATOM 3241 C CA . ASP C 1 127 ? 32.766 -19.246 24.804 1.00 181.17 485 ASP D CA 1
ATOM 3242 C C . ASP C 1 127 ? 31.369 -19.859 24.805 1.00 188.83 485 ASP D C 1
ATOM 3243 O O . ASP C 1 127 ? 30.874 -20.283 25.849 1.00 170.31 485 ASP D O 1
ATOM 3245 N N . PRO C 1 128 ? 30.733 -19.889 23.634 1.00 205.45 486 PRO D N 1
ATOM 3246 C CA . PRO C 1 128 ? 29.392 -20.479 23.537 1.00 190.51 486 PRO D CA 1
ATOM 3247 C C . PRO C 1 128 ? 29.409 -21.975 23.825 1.00 187.30 486 PRO D C 1
ATOM 3248 O O . PRO C 1 128 ? 30.286 -22.710 23.364 1.00 172.71 486 PRO D O 1
ATOM 3252 N N . PHE C 1 129 ? 28.416 -22.420 24.591 1.00 183.19 487 PHE D N 1
ATOM 3253 C CA . PHE C 1 129 ? 28.297 -23.802 25.027 1.00 169.09 487 PHE D CA 1
ATOM 3254 C C . PHE C 1 129 ? 26.924 -24.348 24.654 1.00 172.96 487 PHE D C 1
ATOM 3255 O O . PHE C 1 129 ? 26.001 -23.598 24.325 1.00 166.13 487 PHE D O 1
ATOM 3263 N N . TYR C 1 130 ? 26.800 -25.673 24.706 1.00 170.39 488 TYR D N 1
ATOM 3264 C CA . TYR C 1 130 ? 25.567 -26.354 24.326 1.00 158.19 488 TYR D CA 1
ATOM 3265 C C . TYR C 1 130 ? 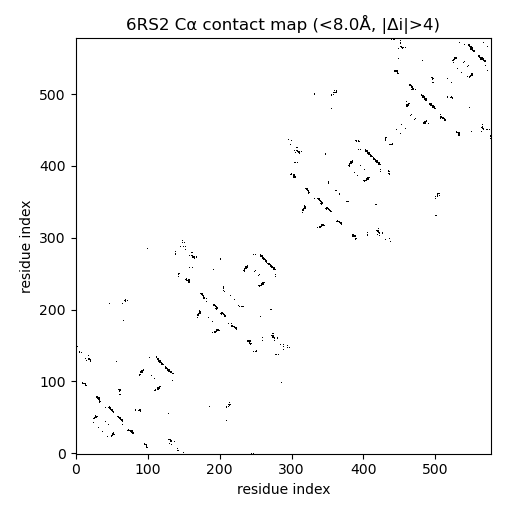24.718 -26.630 25.563 1.00 152.32 488 TYR D C 1
ATOM 3266 O O . TYR C 1 130 ? 25.163 -27.307 26.498 1.00 155.56 488 TYR D O 1
ATOM 3275 N N . GLU C 1 131 ? 23.492 -26.115 25.552 1.00 153.68 489 GLU D N 1
ATOM 3276 C CA . GLU C 1 131 ? 22.546 -26.212 26.653 1.00 147.35 489 GLU D CA 1
ATOM 3277 C C . GLU C 1 131 ? 21.397 -27.131 26.256 1.00 149.10 489 GLU D C 1
ATOM 3278 O O . GLU C 1 131 ? 21.009 -27.190 25.086 1.00 157.21 489 GLU D O 1
ATOM 3284 N N . VAL C 1 132 ? 20.850 -27.848 27.232 1.00 144.84 490 VAL D N 1
ATOM 3285 C CA . VAL C 1 132 ? 19.768 -28.797 26.991 1.00 135.62 490 VAL D CA 1
ATOM 3286 C C . VAL C 1 132 ? 18.459 -28.138 27.410 1.00 137.71 490 VAL D C 1
ATOM 3287 O O . VAL C 1 132 ? 18.195 -27.950 28.603 1.00 139.58 490 VAL D O 1
ATOM 3291 N N . LEU C 1 133 ? 17.630 -27.800 26.419 1.00 135.61 491 LEU D N 1
ATOM 3292 C CA . LEU C 1 133 ? 16.375 -27.105 26.681 1.00 133.03 491 LEU D CA 1
ATOM 3293 C C . LEU C 1 133 ? 15.286 -28.060 27.150 1.00 136.75 491 LEU D C 1
ATOM 3294 O O . LEU C 1 133 ? 14.507 -27.726 28.051 1.00 140.82 491 LEU D O 1
ATOM 3299 N N . GLY C 1 134 ? 15.212 -29.240 26.542 1.00 139.87 492 GLY D N 1
ATOM 3300 C CA . GLY C 1 134 ? 14.120 -30.157 26.810 1.00 132.18 492 GLY D CA 1
ATOM 3301 C C . GLY C 1 134 ? 14.234 -31.398 25.944 1.00 139.57 492 GLY D C 1
ATOM 3302 O O . GLY C 1 134 ? 15.295 -31.684 25.383 1.00 142.70 492 GLY D O 1
ATOM 3303 N N . LEU C 1 135 ? 13.115 -32.115 25.831 1.00 117.94 493 LEU D N 1
ATOM 3304 C CA . LEU C 1 135 ? 13.088 -33.453 25.253 1.00 106.53 493 LEU D CA 1
ATOM 3305 C C . LEU C 1 135 ? 11.899 -33.594 24.313 1.00 97.48 493 LEU D C 1
ATOM 3306 O O . LEU C 1 135 ? 10.773 -33.239 24.677 1.00 80.87 493 LEU D O 1
ATOM 3311 N N . VAL C 1 136 ? 12.144 -34.130 23.115 1.00 104.86 494 VAL D N 1
ATOM 3312 C CA . VAL C 1 136 ? 11.103 -34.304 22.107 1.00 117.03 494 VAL D CA 1
ATOM 3313 C C . VAL C 1 136 ? 11.196 -35.717 21.546 1.00 112.90 494 VAL D C 1
ATOM 3314 O O . VAL C 1 136 ? 12.291 -36.276 21.404 1.00 79.52 494 VAL D O 1
ATOM 3318 N N . THR C 1 137 ? 10.042 -36.304 21.243 1.00 114.79 495 THR D N 1
ATOM 3319 C CA . THR C 1 137 ? 9.964 -37.705 20.868 1.00 83.99 495 THR D CA 1
ATOM 3320 C C . THR C 1 137 ? 9.211 -37.846 19.554 1.00 94.25 495 THR D C 1
ATOM 3321 O O . THR C 1 137 ? 8.445 -36.963 19.161 1.00 104.80 495 THR D O 1
ATOM 3325 N N . LEU C 1 138 ? 9.457 -38.967 18.872 1.00 85.84 496 LEU D N 1
ATOM 3326 C CA . LEU C 1 138 ? 8.747 -39.265 17.632 1.00 93.69 496 LEU D CA 1
ATOM 3327 C C . LEU C 1 138 ? 7.239 -39.170 17.832 1.00 93.89 496 LEU D C 1
ATOM 3328 O O . LEU C 1 138 ? 6.512 -38.650 16.974 1.00 92.43 496 LEU D O 1
ATOM 3333 N N . GLU C 1 139 ? 6.759 -39.649 18.982 1.00 116.61 497 GLU D N 1
ATOM 3334 C CA . GLU C 1 139 ? 5.337 -39.575 19.301 1.00 103.20 497 GLU D CA 1
ATOM 3335 C C . GLU C 1 139 ? 4.848 -38.134 19.300 1.00 90.28 497 GLU D C 1
ATOM 3336 O O . GLU C 1 139 ? 3.745 -37.844 18.822 1.00 93.32 497 GLU D O 1
ATOM 3342 N N . ASP C 1 140 ? 5.657 -37.218 19.841 1.00 83.14 498 ASP D N 1
ATOM 3343 C CA . ASP C 1 140 ? 5.320 -35.799 19.801 1.00 98.00 498 ASP D CA 1
ATOM 3344 C C . ASP C 1 140 ? 5.267 -35.284 18.368 1.00 104.63 498 ASP D C 1
ATOM 3345 O O . ASP C 1 140 ? 4.411 -34.456 18.028 1.00 118.89 498 ASP D O 1
ATOM 3350 N N . VAL C 1 141 ? 6.188 -35.745 17.519 1.00 90.01 499 VAL D N 1
ATOM 3351 C CA . VAL C 1 141 ? 6.210 -35.298 16.128 1.00 84.35 499 VAL D CA 1
ATOM 3352 C C . VAL C 1 141 ? 4.923 -35.709 15.423 1.00 95.97 499 VAL D C 1
ATOM 3353 O O . VAL C 1 141 ? 4.225 -34.880 14.820 1.00 92.30 499 VAL D O 1
ATOM 3357 N N . ILE C 1 142 ? 4.587 -36.998 15.496 1.00 101.73 500 ILE D N 1
ATOM 3358 C CA . ILE C 1 142 ? 3.360 -37.478 14.871 1.00 81.93 500 ILE D CA 1
ATOM 3359 C C . ILE C 1 142 ? 2.151 -36.751 15.445 1.00 84.32 500 ILE D C 1
ATOM 3360 O O . ILE C 1 142 ? 1.249 -36.338 14.708 1.00 85.52 500 ILE D O 1
ATOM 3365 N N . GLU C 1 143 ? 2.110 -36.596 16.774 1.00 87.10 501 GLU D N 1
ATOM 3366 C CA . GLU C 1 143 ? 1.037 -35.826 17.397 1.00 86.36 501 GLU D CA 1
ATOM 3367 C C . GLU C 1 143 ? 0.895 -34.456 16.753 1.00 96.35 501 GLU D C 1
ATOM 3368 O O . GLU C 1 143 ? -0.223 -33.970 16.546 1.00 102.22 501 GLU D O 1
ATOM 3374 N N . GLU C 1 144 ? 2.020 -33.816 16.423 1.00 93.31 502 GLU D N 1
ATOM 3375 C CA . GLU C 1 144 ? 1.940 -32.574 15.664 1.00 91.27 502 GLU D CA 1
ATOM 3376 C C . GLU C 1 144 ? 1.353 -32.802 14.278 1.00 92.32 502 GLU D C 1
ATOM 3377 O O . GLU C 1 144 ? 0.632 -31.939 13.764 1.00 109.28 502 GLU D O 1
ATOM 3383 N N . ILE C 1 145 ? 1.633 -33.952 13.659 1.00 80.56 503 ILE D N 1
ATOM 3384 C CA . ILE C 1 145 ? 1.106 -34.199 12.318 1.00 84.82 503 ILE D CA 1
ATOM 3385 C C . ILE C 1 145 ? -0.414 -34.343 12.348 1.00 92.84 503 ILE D C 1
ATOM 3386 O O . ILE C 1 145 ? -1.129 -33.697 11.573 1.00 91.79 503 ILE D O 1
ATOM 3391 N N . ILE C 1 146 ? -0.931 -35.198 13.235 1.00 100.02 504 ILE D N 1
ATOM 3392 C CA . ILE C 1 146 ? -2.361 -35.488 13.243 1.00 100.40 504 ILE D CA 1
ATOM 3393 C C . ILE C 1 146 ? -3.184 -34.308 13.735 1.00 110.81 504 ILE D C 1
ATOM 3394 O O . ILE C 1 146 ? -4.401 -34.280 13.521 1.00 103.16 504 ILE D O 1
ATOM 3399 N N . LYS C 1 147 ? -2.561 -33.327 14.388 1.00 107.44 505 LYS D N 1
ATOM 3400 C CA . LYS C 1 147 ? -3.319 -32.201 14.919 1.00 105.15 505 LYS D CA 1
ATOM 3401 C C . LYS C 1 147 ? -3.571 -31.108 13.890 1.00 119.30 505 LYS D C 1
ATOM 3402 O O . LYS C 1 147 ? -4.241 -30.121 14.213 1.00 116.51 505 LYS D O 1
ATOM 3408 N N . SER C 1 148 ? -3.063 -31.252 12.672 1.00 123.61 506 SER D N 1
ATOM 3409 C CA . SER C 1 148 ? -3.311 -30.263 11.635 1.00 112.93 506 SER D CA 1
ATOM 3410 C C . SER C 1 148 ? -3.766 -30.929 10.338 1.00 127.19 506 SER D C 1
ATOM 3411 O O . SER C 1 148 ? -4.022 -30.261 9.334 1.00 103.16 506 SER D O 1
ATOM 3414 N N . ASN D 1 2 ? 8.177 -34.769 3.905 1.00 135.90 360 ASN A N 1
ATOM 3415 C CA . ASN D 1 2 ? 7.955 -36.079 4.504 1.00 116.35 360 ASN A CA 1
ATOM 3416 C C . ASN D 1 2 ? 6.782 -36.040 5.463 1.00 112.87 360 ASN A C 1
ATOM 3417 O O . ASN D 1 2 ? 6.100 -37.049 5.670 1.00 131.70 360 ASN A O 1
ATOM 3422 N N . MET D 1 3 ? 6.564 -34.867 6.057 1.00 113.30 361 MET A N 1
ATOM 3423 C CA . MET D 1 3 ? 5.445 -34.636 6.962 1.00 109.08 361 MET A CA 1
ATOM 3424 C C . MET D 1 3 ? 4.129 -35.031 6.308 1.00 115.97 361 MET A C 1
ATOM 3425 O O . MET D 1 3 ? 3.438 -35.933 6.791 1.00 132.45 361 MET A O 1
ATOM 3430 N N . ILE D 1 4 ? 3.773 -34.353 5.213 1.00 100.04 362 ILE A N 1
ATOM 3431 C CA . ILE D 1 4 ? 2.497 -34.613 4.553 1.00 107.30 362 ILE A CA 1
ATOM 3432 C C . ILE D 1 4 ? 2.440 -36.037 4.012 1.00 100.31 362 ILE A C 1
ATOM 3433 O O . ILE D 1 4 ? 1.359 -36.635 3.932 1.00 112.65 362 ILE A O 1
ATOM 3438 N N . GLN D 1 5 ? 3.590 -36.599 3.629 1.00 101.63 363 GLN A N 1
ATOM 3439 C CA . GLN D 1 5 ? 3.642 -38.007 3.250 1.00 118.08 363 GLN A CA 1
ATOM 3440 C C . GLN D 1 5 ? 3.118 -38.885 4.380 1.00 127.55 363 GLN A C 1
ATOM 3441 O O . GLN D 1 5 ? 2.193 -39.689 4.194 1.00 141.83 363 GLN A O 1
ATOM 3447 N N . GLY D 1 6 ? 3.690 -38.718 5.575 1.00 133.35 364 GLY A N 1
ATOM 3448 C CA . GLY D 1 6 ? 3.236 -39.448 6.743 1.00 126.55 364 GLY A CA 1
ATOM 3449 C C . GLY D 1 6 ? 1.815 -39.131 7.162 1.00 113.25 364 GLY A C 1
ATOM 3450 O O . GLY D 1 6 ? 1.145 -39.998 7.730 1.00 112.12 364 GLY A O 1
ATOM 3451 N N . ALA D 1 7 ? 1.341 -37.910 6.904 1.00 112.60 365 ALA A N 1
ATOM 3452 C CA . ALA D 1 7 ? -0.038 -37.563 7.242 1.00 107.13 365 ALA A CA 1
ATOM 3453 C C . ALA D 1 7 ? -1.022 -38.304 6.347 1.00 99.81 365 ALA A C 1
ATOM 3454 O O . ALA D 1 7 ? -2.003 -38.886 6.828 1.00 95.60 365 ALA A O 1
ATOM 3456 N N . LEU D 1 8 ? -0.780 -38.280 5.036 1.00 101.93 366 LEU A N 1
ATOM 3457 C CA . LEU D 1 8 ? -1.657 -38.986 4.110 1.00 105.61 366 LEU A CA 1
ATOM 3458 C C . LEU D 1 8 ? -1.635 -40.484 4.381 1.00 97.81 366 LEU A C 1
ATOM 3459 O O . LEU D 1 8 ? -2.689 -41.116 4.540 1.00 105.93 366 LEU A O 1
ATOM 3464 N N . GLU D 1 9 ? -0.433 -41.068 4.447 1.00 115.21 367 GLU A N 1
ATOM 3465 C CA . GLU D 1 9 ? -0.304 -42.464 4.848 1.00 117.16 367 GLU A CA 1
ATOM 3466 C C . GLU D 1 9 ? -0.939 -42.721 6.209 1.00 80.28 367 GLU A C 1
ATOM 3467 O O . GLU D 1 9 ? -1.329 -43.857 6.499 1.00 76.11 367 GLU A O 1
ATOM 3469 N N . LEU D 1 10 ? -1.069 -41.686 7.041 1.00 70.50 368 LEU A N 1
ATOM 3470 C CA . LEU D 1 10 ? -1.700 -41.849 8.342 1.00 80.24 368 LEU A CA 1
ATOM 3471 C C . LEU D 1 10 ? -3.219 -41.850 8.250 1.00 87.77 368 LEU A C 1
ATOM 3472 O O . LEU D 1 10 ? -3.880 -42.470 9.090 1.00 70.39 368 LEU A O 1
ATOM 3477 N N . ARG D 1 11 ? -3.799 -41.152 7.272 1.00 98.66 369 ARG A N 1
ATOM 3478 C CA . ARG D 1 11 ? -5.249 -41.159 7.133 1.00 84.29 369 ARG A CA 1
ATOM 3479 C C . ARG D 1 11 ? -5.771 -42.236 6.185 1.00 78.71 369 ARG A C 1
ATOM 3480 O O . ARG D 1 11 ? -6.978 -42.499 6.187 1.00 89.94 369 ARG A O 1
ATOM 3488 N N . THR D 1 12 ? -4.916 -42.860 5.369 1.00 77.47 370 THR A N 1
ATOM 3489 C CA . THR D 1 12 ? -5.399 -43.937 4.505 1.00 73.46 370 THR A CA 1
ATOM 3490 C C . THR D 1 12 ? -5.434 -45.304 5.189 1.00 77.93 370 THR A C 1
ATOM 3491 O O . THR D 1 12 ? -6.406 -46.050 5.025 1.00 89.80 370 THR A O 1
ATOM 3495 N N . LYS D 1 13 ? -4.400 -45.653 5.954 1.00 64.42 371 LYS A N 1
ATOM 3496 C CA . LYS D 1 13 ? -4.256 -47.024 6.432 1.00 74.21 371 LYS A CA 1
ATOM 3497 C C . LYS D 1 13 ? -5.284 -47.353 7.508 1.00 78.09 371 LYS A C 1
ATOM 3498 O O . LYS D 1 13 ? -5.463 -46.600 8.468 1.00 73.56 371 LYS A O 1
ATOM 3504 N N . THR D 1 14 ? -5.961 -48.485 7.339 1.00 73.67 372 THR A N 1
ATOM 3505 C CA . THR D 1 14 ? -6.855 -49.015 8.356 1.00 78.63 372 THR A CA 1
ATOM 3506 C C . THR D 1 14 ? -6.064 -49.895 9.313 1.00 76.52 372 THR A C 1
ATOM 3507 O O . THR D 1 14 ? -5.099 -50.553 8.912 1.00 74.30 372 THR A O 1
ATOM 3511 N N . VAL D 1 15 ? -6.470 -49.891 10.586 1.00 56.84 373 VAL A N 1
ATOM 3512 C CA . VAL D 1 15 ? -5.762 -50.668 11.601 1.00 47.45 373 VAL A CA 1
ATOM 3513 C C . VAL D 1 15 ? -5.645 -52.131 11.196 1.00 63.78 373 VAL A C 1
ATOM 3514 O O . VAL D 1 15 ? -4.741 -52.840 11.655 1.00 78.60 373 VAL A O 1
ATOM 3518 N N . GLU D 1 16 ? -6.541 -52.599 10.321 1.00 54.92 374 GLU A N 1
ATOM 3519 C CA . GLU D 1 16 ? -6.470 -53.965 9.808 1.00 58.62 374 GLU A CA 1
ATOM 3520 C C . GLU D 1 16 ? -5.221 -54.180 8.958 1.00 66.98 374 GLU A C 1
ATOM 3521 O O . GLU D 1 16 ? -4.591 -55.242 9.025 1.00 85.64 374 GLU A O 1
ATOM 3527 N N . ASP D 1 17 ? -4.857 -53.190 8.138 1.00 62.47 375 ASP A N 1
ATOM 3528 C CA . ASP D 1 17 ? -3.616 -53.275 7.371 1.00 70.69 375 ASP A CA 1
ATOM 3529 C C . ASP D 1 17 ? -2.399 -53.273 8.291 1.00 67.39 375 ASP A C 1
ATOM 3530 O O . ASP D 1 17 ? -1.436 -54.016 8.065 1.00 78.96 375 ASP A O 1
ATOM 3535 N N . ILE D 1 18 ? -2.431 -52.447 9.337 1.00 73.30 376 ILE A N 1
ATOM 3536 C CA . ILE D 1 18 ? -1.295 -52.308 10.244 1.00 61.07 376 ILE A CA 1
ATOM 3537 C C . ILE D 1 18 ? -1.165 -53.510 11.176 1.00 67.71 376 ILE A C 1
ATOM 3538 O O . ILE D 1 18 ? -0.057 -53.846 11.616 1.00 58.56 376 ILE A O 1
ATOM 3540 N N . MET D 1 19 ? -2.268 -54.198 11.450 1.00 74.73 377 MET A N 1
ATOM 3541 C CA . MET D 1 19 ? -2.376 -55.051 12.623 1.00 61.10 377 MET A CA 1
ATOM 3542 C C . MET D 1 19 ? -1.471 -56.276 12.541 1.00 68.51 377 MET A C 1
ATOM 3543 O O . MET D 1 19 ? -0.981 -56.668 11.479 1.00 86.06 377 MET A O 1
ATOM 3548 N N . THR D 1 20 ? -1.246 -56.869 13.709 1.00 68.78 378 THR A N 1
ATOM 3549 C CA . THR D 1 20 ? -0.691 -58.207 13.833 1.00 64.84 378 THR A CA 1
ATOM 3550 C C . THR D 1 20 ? -1.842 -59.198 13.959 1.00 71.95 378 THR A C 1
ATOM 3551 O O . THR D 1 20 ? -2.736 -59.012 14.792 1.00 82.69 378 THR A O 1
ATOM 3555 N N . GLN D 1 21 ? -1.826 -60.238 13.128 1.00 85.99 379 GLN A N 1
ATOM 3556 C CA . GLN D 1 21 ? -2.895 -61.227 13.148 1.00 95.69 379 GLN A CA 1
ATOM 3557 C C . GLN D 1 21 ? -2.928 -61.966 14.481 1.00 91.07 379 GLN A C 1
ATOM 3558 O O . GLN D 1 21 ? -1.906 -62.132 15.151 1.00 90.51 379 GLN A O 1
ATOM 3564 N N . LEU D 1 22 ? -4.126 -62.430 14.849 1.00 86.20 380 LEU A N 1
ATOM 3565 C CA . LEU D 1 22 ? -4.338 -63.034 16.163 1.00 94.67 380 LEU A CA 1
ATOM 3566 C C . LEU D 1 22 ? -3.534 -64.319 16.326 1.00 93.04 380 LEU A C 1
ATOM 3567 O O . LEU D 1 22 ? -2.894 -64.539 17.361 1.00 89.64 380 LEU A O 1
ATOM 3572 N N . GLN D 1 23 ? -3.572 -65.192 15.318 1.00 96.55 381 GLN A N 1
ATOM 3573 C CA . GLN D 1 23 ? -2.839 -66.449 15.403 1.00 97.28 381 GLN A CA 1
ATOM 3574 C C . GLN D 1 23 ? -1.338 -66.232 15.540 1.00 102.64 381 GLN A C 1
ATOM 3575 O O . GLN D 1 23 ? -0.634 -67.122 16.029 1.00 100.11 381 GLN A O 1
ATOM 3581 N N . ASP D 1 24 ? -0.832 -65.073 15.127 1.00 100.11 382 ASP A N 1
ATOM 3582 C CA . ASP D 1 24 ? 0.581 -64.753 15.255 1.00 101.12 382 ASP A CA 1
ATOM 3583 C C . ASP D 1 24 ? 0.902 -63.959 16.513 1.00 107.06 382 ASP A C 1
ATOM 3584 O O . ASP D 1 24 ? 2.077 -63.679 16.766 1.00 120.79 382 ASP A O 1
ATOM 3589 N N . CYS D 1 25 ? -0.101 -63.591 17.304 1.00 105.68 383 CYS A N 1
ATOM 3590 C CA . CYS D 1 25 ? 0.156 -62.843 18.524 1.00 93.60 383 CYS A CA 1
ATOM 3591 C C . CYS D 1 25 ? 0.792 -63.740 19.583 1.00 103.84 383 CYS A C 1
ATOM 3592 O O . CYS D 1 25 ? 0.696 -64.970 19.536 1.00 124.65 383 CYS A O 1
ATOM 3595 N N . PHE D 1 26 ? 1.459 -63.109 20.545 1.00 86.82 384 PHE A N 1
ATOM 3596 C CA . PHE D 1 26 ? 1.889 -63.789 21.762 1.00 88.91 384 PHE A CA 1
ATOM 3597 C C . PHE D 1 26 ? 0.972 -63.333 22.888 1.00 84.97 384 PHE A C 1
ATOM 3598 O O . PHE D 1 26 ? 1.029 -62.177 23.321 1.00 105.77 384 PHE A O 1
ATOM 3606 N N . MET D 1 27 ? 0.123 -64.242 23.343 1.00 80.94 385 MET A N 1
ATOM 3607 C CA . MET D 1 27 ? -0.859 -64.012 24.388 1.00 72.90 385 MET A CA 1
ATOM 3608 C C . MET D 1 27 ? -0.489 -64.851 25.603 1.00 93.32 385 MET A C 1
ATOM 3609 O O . MET D 1 27 ? 0.515 -65.568 25.609 1.00 83.71 385 MET A O 1
ATOM 3614 N N . ILE D 1 28 ? -1.302 -64.755 26.649 1.00 98.62 386 ILE A N 1
ATOM 3615 C CA . ILE D 1 28 ? -1.085 -65.580 27.831 1.00 81.92 386 ILE A CA 1
ATOM 3616 C C . ILE D 1 28 ? -2.437 -65.937 28.430 1.00 85.61 386 ILE A C 1
ATOM 3617 O O . ILE D 1 28 ? -3.327 -65.086 28.533 1.00 89.56 386 ILE A O 1
ATOM 3622 N N . ARG D 1 29 ? -2.598 -67.207 28.793 1.00 82.87 387 ARG A N 1
ATOM 3623 C CA . ARG D 1 29 ? -3.811 -67.645 29.466 1.00 93.43 387 ARG A CA 1
ATOM 3624 C C . ARG D 1 29 ? -3.888 -67.006 30.845 1.00 96.32 387 ARG A C 1
ATOM 3625 O O . ARG D 1 29 ? -2.874 -66.843 31.530 1.00 102.50 387 ARG A O 1
ATOM 3633 N N . SER D 1 30 ? -5.106 -66.640 31.249 1.00 72.22 388 SER A N 1
ATOM 3634 C CA . SER D 1 30 ? -5.303 -65.932 32.508 1.00 82.76 388 SER A CA 1
ATOM 3635 C C . SER D 1 30 ? -5.033 -66.805 33.723 1.00 109.11 388 SER A C 1
ATOM 3636 O O . SER D 1 30 ? -4.868 -66.272 34.825 1.00 129.10 388 SER A O 1
ATOM 3639 N N . ASP D 1 31 ? -5.008 -68.125 33.557 1.00 102.45 389 ASP A N 1
ATOM 3640 C CA . ASP D 1 31 ? -4.735 -69.036 34.659 1.00 103.36 389 ASP A CA 1
ATOM 3641 C C . ASP D 1 31 ? -3.264 -69.408 34.759 1.00 110.09 389 ASP A C 1
ATOM 3642 O O . ASP D 1 31 ? -2.894 -70.184 35.647 1.00 133.20 389 ASP A O 1
ATOM 3647 N N . ALA D 1 32 ? -2.424 -68.884 33.871 1.00 96.56 390 ALA A N 1
ATOM 3648 C CA . ALA D 1 32 ? -0.998 -69.169 33.922 1.00 88.50 390 ALA A CA 1
ATOM 3649 C C . ALA D 1 32 ? -0.387 -68.638 35.214 1.00 93.59 390 ALA A C 1
ATOM 3650 O O . ALA D 1 32 ? -0.825 -67.625 35.766 1.00 103.25 390 ALA A O 1
ATOM 3652 N N . ILE D 1 33 ? 0.645 -69.331 35.689 1.00 106.04 391 ILE A N 1
ATOM 3653 C CA . ILE D 1 33 ? 1.361 -68.926 36.888 1.00 79.47 391 ILE A CA 1
ATOM 3654 C C . ILE D 1 33 ? 2.770 -68.500 36.485 1.00 85.18 391 ILE A C 1
ATOM 3655 O O . ILE D 1 33 ? 3.301 -68.895 35.444 1.00 98.80 391 ILE A O 1
ATOM 3660 N N . LEU D 1 34 ? 3.371 -67.673 37.336 1.00 88.84 392 LEU A N 1
ATOM 3661 C CA . LEU D 1 34 ? 4.503 -66.809 37.020 1.00 91.31 392 LEU A CA 1
ATOM 3662 C C . LEU D 1 34 ? 5.872 -67.459 37.254 1.00 90.73 392 LEU A C 1
ATOM 3663 O O . LEU D 1 34 ? 6.833 -66.746 37.556 1.00 102.54 392 LEU A O 1
ATOM 3668 N N . ASP D 1 35 ? 5.964 -68.788 37.230 1.00 78.59 393 ASP A N 1
ATOM 3669 C CA . ASP D 1 35 ? 7.234 -69.461 37.481 1.00 97.81 393 ASP A CA 1
ATOM 3670 C C . ASP D 1 35 ? 8.251 -69.135 36.378 1.00 98.46 393 ASP A C 1
ATOM 3671 O O . ASP D 1 35 ? 7.976 -68.387 35.434 1.00 93.33 393 ASP A O 1
ATOM 3676 N N . PHE D 1 36 ? 9.450 -69.717 36.508 1.00 117.27 394 PHE A N 1
ATOM 3677 C CA . PHE D 1 36 ? 10.614 -69.227 35.767 1.00 110.31 394 PHE A CA 1
ATOM 3678 C C . PHE D 1 36 ? 10.436 -69.370 34.258 1.00 120.20 394 PHE A C 1
ATOM 3679 O O . PHE D 1 36 ? 10.818 -68.476 33.492 1.00 108.85 394 PHE A O 1
ATOM 3687 N N . ASN D 1 37 ? 9.886 -70.502 33.809 1.00 134.68 395 ASN A N 1
ATOM 3688 C CA . ASN D 1 37 ? 9.580 -70.671 32.390 1.00 130.98 395 ASN A CA 1
ATOM 3689 C C . ASN D 1 37 ? 8.684 -69.548 31.885 1.00 126.30 395 ASN A C 1
ATOM 3690 O O . ASN D 1 37 ? 8.950 -68.938 30.842 1.00 122.91 395 ASN A O 1
ATOM 3695 N N . THR D 1 38 ? 7.615 -69.262 32.629 1.00 115.57 396 THR A N 1
ATOM 3696 C CA . THR D 1 38 ? 6.644 -68.261 32.201 1.00 95.73 396 THR A CA 1
ATOM 3697 C C . THR D 1 38 ? 7.281 -66.880 32.095 1.00 77.03 396 THR A C 1
ATOM 3698 O O . THR D 1 38 ? 7.172 -66.213 31.059 1.00 83.15 396 THR A O 1
ATOM 3702 N N . MET D 1 39 ? 7.951 -66.431 33.163 1.00 82.25 397 MET A N 1
ATOM 3703 C CA . MET D 1 39 ? 8.586 -65.115 33.133 1.00 97.86 397 MET A CA 1
ATOM 3704 C C . MET D 1 39 ? 9.639 -65.038 32.039 1.00 99.81 397 MET A C 1
ATOM 3705 O O . MET D 1 39 ? 9.799 -63.997 31.389 1.00 110.28 397 MET A O 1
ATOM 3710 N N . SER D 1 40 ? 10.386 -66.126 31.843 1.00 91.34 398 SER A N 1
ATOM 3711 C CA . SER D 1 40 ? 11.425 -66.151 30.821 1.00 100.20 398 SER A CA 1
ATOM 3712 C C . SER D 1 40 ? 10.825 -65.986 29.431 1.00 106.21 398 SER A C 1
ATOM 3713 O O . SER D 1 40 ? 11.332 -65.216 28.604 1.00 108.94 398 SER A O 1
ATOM 3716 N N . GLU D 1 41 ? 9.736 -66.709 29.159 1.00 108.97 399 GLU A N 1
ATOM 3717 C CA . GLU D 1 41 ? 9.018 -66.545 27.900 1.00 110.83 399 GLU A CA 1
ATOM 3718 C C . GLU D 1 41 ? 8.541 -65.107 27.731 1.00 109.40 399 GLU A C 1
ATOM 3719 O O . GLU D 1 41 ? 8.730 -64.496 26.671 1.00 110.44 399 GLU A O 1
ATOM 3725 N N . ILE D 1 42 ? 7.930 -64.546 28.780 1.00 103.71 400 ILE A N 1
ATOM 3726 C CA . ILE D 1 42 ? 7.433 -63.172 28.714 1.00 90.94 400 ILE A CA 1
ATOM 3727 C C . ILE D 1 42 ? 8.562 -62.217 28.343 1.00 91.28 400 ILE A C 1
ATOM 3728 O O . ILE D 1 42 ? 8.405 -61.345 27.480 1.00 102.92 400 ILE A O 1
ATOM 3733 N N . MET D 1 43 ? 9.726 -62.386 28.975 1.00 89.52 401 MET A N 1
ATOM 3734 C CA . MET D 1 43 ? 10.852 -61.497 28.705 1.00 104.96 401 MET A CA 1
ATOM 3735 C C . MET D 1 43 ? 11.359 -61.656 27.276 1.00 124.78 401 MET A C 1
ATOM 3736 O O . MET D 1 43 ? 11.557 -60.665 26.563 1.00 124.85 401 MET A O 1
ATOM 3741 N N . GLU D 1 44 ? 11.577 -62.901 26.836 1.00 134.17 402 GLU A N 1
ATOM 3742 C CA . GLU D 1 44 ? 12.091 -63.132 25.489 1.00 144.69 402 GLU A CA 1
ATOM 3743 C C . GLU D 1 44 ? 11.103 -62.729 24.404 1.00 135.98 402 GLU A C 1
ATOM 3744 O O . GLU D 1 44 ? 11.511 -62.544 23.251 1.00 151.99 402 GLU A O 1
ATOM 3750 N N . SER D 1 45 ? 9.817 -62.599 24.738 1.00 112.61 403 SER A N 1
ATOM 3751 C CA . SER D 1 45 ? 8.849 -62.141 23.747 1.00 113.00 403 SER A CA 1
ATOM 3752 C C . SER D 1 45 ? 9.156 -60.717 23.300 1.00 102.12 403 SER A C 1
ATOM 3753 O O . SER D 1 45 ? 8.938 -60.363 22.136 1.00 106.86 403 SER A O 1
ATOM 3756 N N . GLY D 1 46 ? 9.667 -59.890 24.208 1.00 97.61 404 GLY A N 1
ATOM 3757 C CA . GLY D 1 46 ? 9.930 -58.502 23.907 1.00 100.71 404 GLY A CA 1
ATOM 3758 C C . GLY D 1 46 ? 8.718 -57.598 23.951 1.00 102.17 404 GLY A C 1
ATOM 3759 O O . GLY D 1 46 ? 8.876 -56.377 23.829 1.00 95.97 404 GLY A O 1
ATOM 3760 N N . TYR D 1 47 ? 7.519 -58.152 24.113 1.00 101.65 405 TYR A N 1
ATOM 3761 C CA . TYR D 1 47 ? 6.315 -57.336 24.207 1.00 106.17 405 TYR A CA 1
ATOM 3762 C C . TYR D 1 47 ? 6.261 -56.623 25.551 1.00 119.21 405 TYR A C 1
ATOM 3763 O O . TYR D 1 47 ? 6.544 -57.218 26.595 1.00 125.19 405 TYR A O 1
ATOM 3772 N N . THR D 1 48 ? 5.919 -55.334 25.523 1.00 106.82 406 THR A N 1
ATOM 3773 C CA . THR D 1 48 ? 5.752 -54.574 26.756 1.00 87.50 406 THR A CA 1
ATOM 3774 C C . THR D 1 48 ? 4.337 -54.636 27.327 1.00 74.65 406 THR A C 1
ATOM 3775 O O . THR D 1 48 ? 4.155 -54.355 28.518 1.00 83.49 406 THR A O 1
ATOM 3779 N N . ARG D 1 49 ? 3.336 -54.996 26.519 1.00 85.20 407 ARG A N 1
ATOM 3780 C CA . ARG D 1 49 ? 1.959 -55.162 26.985 1.00 66.66 407 ARG A CA 1
ATOM 3781 C C . ARG D 1 49 ? 1.373 -56.407 26.335 1.00 71.05 407 ARG A C 1
ATOM 3782 O O . ARG D 1 49 ? 1.246 -56.465 25.109 1.00 79.49 407 ARG A O 1
ATOM 3790 N N . ILE D 1 50 ? 1.006 -57.386 27.150 1.00 65.77 408 ILE A N 1
ATOM 3791 C CA . ILE D 1 50 ? 0.631 -58.725 26.696 1.00 68.53 408 ILE A CA 1
ATOM 3792 C C . ILE D 1 50 ? -0.871 -58.930 26.940 1.00 77.95 408 ILE A C 1
ATOM 3793 O O . ILE D 1 50 ? -1.328 -58.720 28.061 1.00 89.73 408 ILE A O 1
ATOM 3798 N N . PRO D 1 51 ? -1.641 -59.343 25.931 1.00 59.34 409 PRO A N 1
ATOM 3799 C CA . PRO D 1 51 ? -3.069 -59.618 26.174 1.00 66.85 409 PRO A CA 1
ATOM 3800 C C . PRO D 1 51 ? -3.280 -60.894 26.975 1.00 69.55 409 PRO A C 1
ATOM 3801 O O . PRO D 1 51 ? -2.558 -61.881 26.815 1.00 66.96 409 PRO A O 1
ATOM 3805 N N . VAL D 1 52 ? -4.296 -60.872 27.837 1.00 68.45 410 VAL 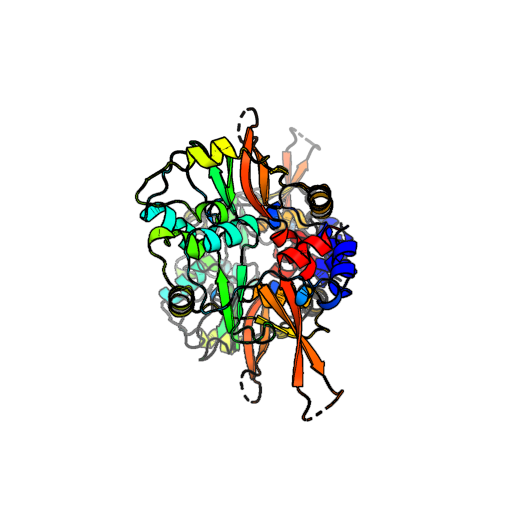A N 1
ATOM 3806 C CA . VAL D 1 52 ? -4.610 -61.988 28.728 1.00 78.87 410 VAL A CA 1
ATOM 3807 C C . VAL D 1 52 ? -6.005 -62.497 28.376 1.00 90.90 410 VAL A C 1
ATOM 3808 O O . VAL D 1 52 ? -6.967 -61.718 28.371 1.00 108.48 410 VAL A O 1
ATOM 3812 N N . PHE D 1 53 ? -6.118 -63.798 28.086 1.00 80.02 411 PHE A N 1
ATOM 3813 C CA . PHE D 1 53 ? -7.357 -64.373 27.575 1.00 80.38 411 PHE A CA 1
ATOM 3814 C C . PHE D 1 53 ? -7.792 -65.583 28.399 1.00 103.89 411 PHE A C 1
ATOM 3815 O O . PHE D 1 53 ? -6.981 -66.246 29.050 1.00 106.36 411 PHE A O 1
ATOM 3823 N N . GLU D 1 54 ? -9.101 -65.858 28.352 1.00 122.04 412 GLU A N 1
ATOM 3824 C CA . GLU D 1 54 ? -9.735 -66.995 29.012 1.00 114.42 412 GLU A CA 1
ATOM 3825 C C . GLU D 1 54 ? -10.334 -67.919 27.959 1.00 110.88 412 GLU A C 1
ATOM 3826 O O . GLU D 1 54 ? -10.854 -67.452 26.938 1.00 108.57 412 GLU A O 1
ATOM 3832 N N . ASP D 1 55 ? -10.272 -69.228 28.215 1.00 120.16 413 ASP A N 1
ATOM 3833 C CA . ASP D 1 55 ? -10.740 -70.222 27.254 1.00 126.48 413 ASP A CA 1
ATOM 3834 C C . ASP D 1 55 ? -10.031 -70.051 25.917 1.00 131.17 413 ASP A C 1
ATOM 3835 O O . ASP D 1 55 ? -8.816 -70.257 25.814 1.00 103.89 413 ASP A O 1
ATOM 3837 N N . GLU D 1 56 ? -10.792 -69.698 24.885 1.00 152.35 414 GLU A N 1
ATOM 3838 C CA . GLU D 1 56 ? -10.235 -69.508 23.557 1.00 129.94 414 GLU A CA 1
ATOM 3839 C C . GLU D 1 56 ? -9.490 -68.183 23.466 1.00 112.71 414 GLU A C 1
ATOM 3840 O O . GLU D 1 56 ? -9.794 -67.219 24.176 1.00 96.69 414 GLU A O 1
ATOM 3846 N N . GLN D 1 57 ? -8.487 -68.155 22.583 1.00 104.91 415 GLN A N 1
ATOM 3847 C CA . GLN D 1 57 ? -7.711 -66.941 22.353 1.00 87.70 415 GLN A CA 1
ATOM 3848 C C . GLN D 1 57 ? -8.597 -65.759 21.988 1.00 86.55 415 GLN A C 1
ATOM 3849 O O . GLN D 1 57 ? -8.260 -64.609 22.291 1.00 76.67 415 GLN A O 1
ATOM 3855 N N . SER D 1 58 ? -9.725 -66.024 21.326 1.00 103.84 416 SER A N 1
ATOM 3856 C CA . SER D 1 58 ? -10.575 -64.961 20.807 1.00 77.02 416 SER A CA 1
ATOM 3857 C C . SER D 1 58 ? -11.207 -64.119 21.904 1.00 77.43 416 SER A C 1
ATOM 3858 O O . SER D 1 58 ? -11.616 -62.983 21.640 1.00 73.28 416 SER A O 1
ATOM 3861 N N . ASN D 1 59 ? -11.289 -64.634 23.124 1.00 80.55 417 ASN A N 1
ATOM 3862 C CA . ASN D 1 59 ? -11.886 -63.908 24.234 1.00 99.05 417 ASN A CA 1
ATOM 3863 C C . ASN D 1 59 ? -10.736 -63.337 25.050 1.00 101.97 417 ASN A C 1
ATOM 3864 O O . ASN D 1 59 ? -10.124 -64.048 25.850 1.00 128.40 417 ASN A O 1
ATOM 3869 N N . ILE D 1 60 ? -10.486 -62.040 24.896 1.00 83.11 418 ILE A N 1
ATOM 3870 C CA . ILE D 1 60 ? -9.381 -61.370 25.567 1.00 84.68 418 ILE A CA 1
ATOM 3871 C C . ILE D 1 60 ? -9.979 -60.623 26.745 1.00 85.44 418 ILE A C 1
ATOM 3872 O O . ILE D 1 60 ? -10.617 -59.579 26.573 1.00 71.82 418 ILE A O 1
ATOM 3877 N N . VAL D 1 61 ? -9.767 -61.158 27.948 1.00 77.30 419 VAL A N 1
ATOM 3878 C CA . VAL D 1 61 ? -10.373 -60.609 29.155 1.00 75.47 419 VAL A CA 1
ATOM 3879 C C . VAL D 1 61 ? -9.574 -59.465 29.790 1.00 82.62 419 VAL A C 1
ATOM 3880 O O . VAL D 1 61 ? -10.190 -58.525 30.322 1.00 97.71 419 VAL A O 1
ATOM 3884 N N . ASP D 1 62 ? -8.242 -59.496 29.736 1.00 89.18 420 ASP A N 1
ATOM 3885 C CA . ASP D 1 62 ? -7.422 -58.549 30.491 1.00 80.84 420 ASP A CA 1
ATOM 3886 C C . ASP D 1 62 ? -6.207 -58.133 29.669 1.00 82.12 420 ASP A C 1
ATOM 3887 O O . ASP D 1 62 ? -6.012 -58.577 28.534 1.00 91.76 420 ASP A O 1
ATOM 3892 N N . ILE D 1 63 ? -5.376 -57.278 30.276 1.00 83.24 421 ILE A N 1
ATOM 3893 C CA . ILE D 1 63 ? -4.116 -56.807 29.704 1.00 67.07 421 ILE A CA 1
ATOM 3894 C C . ILE D 1 63 ? -3.060 -56.811 30.800 1.00 60.82 421 ILE A C 1
ATOM 3895 O O . ILE D 1 63 ? -3.328 -56.405 31.936 1.00 81.75 421 ILE A O 1
ATOM 3900 N N . LEU D 1 64 ? -1.856 -57.267 30.459 1.00 54.26 422 LEU A N 1
ATOM 3901 C CA . LEU D 1 64 ? -0.725 -57.300 31.380 1.00 79.06 422 LEU A CA 1
ATOM 3902 C C . LEU D 1 64 ? 0.325 -56.297 30.924 1.00 67.08 422 LEU A C 1
ATOM 3903 O O . LEU D 1 64 ? 0.993 -56.510 29.906 1.00 69.72 422 LEU A O 1
ATOM 3908 N N . TYR D 1 65 ? 0.492 -55.223 31.690 1.00 70.73 423 TYR A N 1
ATOM 3909 C CA . TYR D 1 65 ? 1.649 -54.355 31.525 1.00 59.34 423 TYR A CA 1
ATOM 3910 C C . TYR D 1 65 ? 2.852 -55.072 32.120 1.00 67.26 423 TYR A C 1
ATOM 3911 O O . TYR D 1 65 ? 2.834 -55.443 33.298 1.00 85.24 423 TYR A O 1
ATOM 3920 N N . VAL D 1 66 ? 3.886 -55.289 31.305 1.00 71.76 424 VAL A N 1
ATOM 3921 C CA . VAL D 1 66 ? 5.025 -56.083 31.757 1.00 71.39 424 VAL A CA 1
ATOM 3922 C C . VAL D 1 66 ? 5.813 -55.353 32.844 1.00 73.22 424 VAL A C 1
ATOM 3923 O O . VAL D 1 66 ? 6.417 -55.996 33.713 1.00 59.66 424 VAL A O 1
ATOM 3927 N N . LYS D 1 67 ? 5.806 -54.014 32.848 1.00 72.48 425 LYS A N 1
ATOM 3928 C CA . LYS D 1 67 ? 6.529 -53.293 33.896 1.00 88.39 425 LYS A CA 1
ATOM 3929 C C . LYS D 1 67 ? 5.950 -53.596 35.277 1.00 75.70 425 LYS A C 1
ATOM 3930 O O . LYS D 1 67 ? 6.685 -53.617 36.275 1.00 97.37 425 LYS A O 1
ATOM 3936 N N . ASP D 1 68 ? 4.642 -53.871 35.347 1.00 70.46 426 ASP A N 1
ATOM 3937 C CA . ASP D 1 68 ? 4.026 -54.293 36.602 1.00 72.11 426 ASP A CA 1
ATOM 3938 C C . ASP D 1 68 ? 4.790 -55.448 37.230 1.00 84.88 426 ASP A C 1
ATOM 3939 O O . ASP D 1 68 ? 4.923 -55.527 38.456 1.00 99.23 426 ASP A O 1
ATOM 3944 N N . LEU D 1 69 ? 5.322 -56.338 36.394 1.00 73.03 427 LEU A N 1
ATOM 3945 C CA . LEU D 1 69 ? 5.973 -57.567 36.829 1.00 69.92 427 LEU A CA 1
ATOM 3946 C C . LEU D 1 69 ? 7.280 -57.320 37.576 1.00 85.18 427 LEU A C 1
ATOM 3947 O O . LEU D 1 69 ? 7.907 -58.275 38.049 1.00 80.93 427 LEU A O 1
ATOM 3952 N N . ALA D 1 70 ? 7.718 -56.058 37.652 1.00 94.07 428 ALA A N 1
ATOM 3953 C CA . ALA D 1 70 ? 8.936 -55.742 38.395 1.00 85.17 428 ALA A CA 1
ATOM 3954 C C . ALA D 1 70 ? 8.902 -56.330 39.803 1.00 77.52 428 ALA A C 1
ATOM 3955 O O . ALA D 1 70 ? 9.877 -56.933 40.265 1.00 73.76 428 ALA A O 1
ATOM 3957 N N . PHE D 1 71 ? 7.771 -56.191 40.487 1.00 80.08 429 PHE A N 1
ATOM 3958 C CA . PHE D 1 71 ? 7.644 -56.559 41.890 1.00 76.06 429 PHE A CA 1
ATOM 3959 C C . PHE D 1 71 ? 7.252 -58.020 42.094 1.00 85.34 429 PHE A C 1
ATOM 3960 O O . PHE D 1 71 ? 7.005 -58.436 43.231 1.00 88.08 429 PHE A O 1
ATOM 3968 N N . VAL D 1 72 ? 7.186 -58.793 41.027 1.00 94.50 430 VAL A N 1
ATOM 3969 C CA . VAL D 1 72 ? 6.988 -60.234 41.100 1.00 68.53 430 VAL A CA 1
ATOM 3970 C C . VAL D 1 72 ? 8.345 -60.921 41.113 1.00 76.46 430 VAL A C 1
ATOM 3971 O O . VAL D 1 72 ? 9.280 -60.502 40.419 1.00 85.00 430 VAL A O 1
ATOM 3975 N N . ASP D 1 73 ? 8.465 -61.958 41.941 1.00 86.29 431 ASP A N 1
ATOM 3976 C CA . ASP D 1 73 ? 9.596 -62.873 41.913 1.00 80.81 431 ASP A CA 1
ATOM 3977 C C . ASP D 1 73 ? 9.114 -64.237 41.445 1.00 99.97 431 ASP A C 1
ATOM 3978 O O . ASP D 1 73 ? 8.183 -64.796 42.045 1.00 102.66 431 ASP A O 1
ATOM 3983 N N . PRO D 1 74 ? 9.692 -64.798 40.380 1.00 107.11 432 PRO A N 1
ATOM 3984 C CA . PRO D 1 74 ? 9.184 -66.075 39.848 1.00 100.67 432 PRO A CA 1
ATOM 3985 C C . PRO D 1 74 ? 9.257 -67.238 40.826 1.00 100.22 432 PRO A C 1
ATOM 3986 O O . PRO D 1 74 ? 8.506 -68.207 40.658 1.00 120.89 432 PRO A O 1
ATOM 3990 N N . ASP D 1 75 ? 10.133 -67.188 41.833 1.00 87.95 433 ASP A N 1
ATOM 3991 C CA . ASP D 1 75 ? 10.152 -68.239 42.845 1.00 101.98 433 ASP A CA 1
ATOM 3992 C C . ASP D 1 75 ? 8.898 -68.233 43.712 1.00 98.96 433 ASP A C 1
ATOM 3993 O O . ASP D 1 75 ? 8.623 -69.233 44.382 1.00 102.10 433 ASP A O 1
ATOM 3998 N N . ASP D 1 76 ? 8.126 -67.142 43.707 1.00 94.32 434 ASP A N 1
ATOM 3999 C CA . ASP D 1 76 ? 6.856 -67.137 44.425 1.00 105.75 434 ASP A CA 1
ATOM 4000 C C . ASP D 1 76 ? 5.833 -68.053 43.768 1.00 117.96 434 ASP A C 1
ATOM 4001 O O . ASP D 1 76 ? 4.947 -68.577 44.453 1.00 111.16 434 ASP A O 1
ATOM 4006 N N . CYS D 1 77 ? 5.941 -68.256 42.456 1.00 112.49 435 CYS A N 1
ATOM 4007 C CA . CYS D 1 77 ? 4.912 -68.920 41.660 1.00 99.34 435 CYS A CA 1
ATOM 4008 C C . CYS D 1 77 ? 3.557 -68.247 41.882 1.00 95.42 435 CYS A C 1
ATOM 4009 O O . CYS D 1 77 ? 2.562 -68.877 42.247 1.00 77.99 435 CYS A O 1
ATOM 4012 N N . THR D 1 78 ? 3.547 -66.905 41.671 1.00 89.56 436 THR A N 1
ATOM 4013 C CA . THR D 1 78 ? 2.302 -66.185 41.902 1.00 86.79 436 THR A CA 1
ATOM 4014 C C . THR D 1 78 ? 1.409 -66.271 40.665 1.00 87.97 436 THR A C 1
ATOM 4015 O O . THR D 1 78 ? 1.908 -66.268 39.537 1.00 96.21 436 THR A O 1
ATOM 4019 N N . PRO D 1 79 ? 0.095 -66.391 40.842 1.00 76.18 437 PRO A N 1
ATOM 4020 C CA . PRO D 1 79 ? -0.789 -66.523 39.677 1.00 93.81 437 PRO A CA 1
ATOM 4021 C C . PRO D 1 79 ? -0.913 -65.195 38.947 1.00 103.18 437 PRO A C 1
ATOM 4022 O O . PRO D 1 79 ? -1.023 -64.137 39.571 1.00 102.63 437 PRO A O 1
ATOM 4026 N N . LEU D 1 80 ? -0.907 -65.257 37.612 1.00 92.92 438 LEU A N 1
ATOM 4027 C CA . LEU D 1 80 ? -1.165 -64.055 36.828 1.00 86.98 438 LEU A CA 1
ATOM 4028 C C . LEU D 1 80 ? -2.547 -63.500 37.131 1.00 78.50 438 LEU A C 1
ATOM 4029 O O . LEU D 1 80 ? -2.779 -62.295 36.992 1.00 82.86 438 LEU A O 1
ATOM 4034 N N . LYS D 1 81 ? -3.468 -64.364 37.566 1.00 57.88 439 LYS A N 1
ATOM 4035 C CA . LYS D 1 81 ? -4.810 -63.917 37.917 1.00 67.97 439 LYS A CA 1
ATOM 4036 C C . LYS D 1 81 ? -4.795 -62.929 39.077 1.00 89.26 439 LYS A C 1
ATOM 4037 O O . LYS D 1 81 ? -5.646 -62.033 39.135 1.00 107.38 439 LYS A O 1
ATOM 4043 N N . THR D 1 82 ? -3.850 -63.074 40.013 1.00 87.08 440 THR A N 1
ATOM 4044 C CA . THR D 1 82 ? -3.755 -62.117 41.111 1.00 78.39 440 THR A CA 1
ATOM 4045 C C . THR D 1 82 ? -3.234 -60.767 40.634 1.00 79.70 440 THR A C 1
ATOM 4046 O O . THR D 1 82 ? -3.702 -59.724 41.104 1.00 90.19 440 THR A O 1
ATOM 4050 N N . ILE D 1 83 ? -2.261 -60.758 39.719 1.00 80.48 441 ILE A N 1
ATOM 4051 C CA . ILE D 1 83 ? -1.774 -59.489 39.178 1.00 69.46 441 ILE A CA 1
ATOM 4052 C C . ILE D 1 83 ? -2.878 -58.795 38.385 1.00 69.76 441 ILE A C 1
ATOM 4053 O O . ILE D 1 83 ? -3.152 -57.603 38.581 1.00 70.38 441 ILE A O 1
ATOM 4058 N N . THR D 1 84 ? -3.530 -59.535 37.480 1.00 66.04 442 THR A N 1
ATOM 4059 C CA . THR D 1 84 ? -4.604 -58.954 36.679 1.00 62.47 442 THR A CA 1
ATOM 4060 C C . THR D 1 84 ? -5.728 -58.441 37.565 1.00 80.17 442 THR A C 1
ATOM 4061 O O . THR D 1 84 ? -6.261 -57.348 37.339 1.00 99.99 442 THR A O 1
ATOM 4065 N N . ARG D 1 85 ? -6.099 -59.214 38.587 1.00 91.02 443 ARG A N 1
ATOM 4066 C CA . ARG D 1 85 ? -7.117 -58.745 39.520 1.00 107.24 443 ARG A CA 1
ATOM 4067 C C . ARG D 1 85 ? -6.639 -57.531 40.306 1.00 88.52 443 ARG A C 1
ATOM 4068 O O . ARG D 1 85 ? -7.455 -56.692 40.704 1.00 78.75 443 ARG A O 1
ATOM 4076 N N . PHE D 1 86 ? -5.328 -57.404 40.523 1.00 95.36 444 PHE A N 1
ATOM 4077 C CA . PHE D 1 86 ? -4.824 -56.320 41.362 1.00 109.29 444 PHE A CA 1
ATOM 4078 C C . PHE D 1 86 ? -4.746 -54.994 40.614 1.00 99.89 444 PHE A C 1
ATOM 4079 O O . PHE D 1 86 ? -5.109 -53.949 41.166 1.00 97.20 444 PHE A O 1
ATOM 4087 N N . TYR D 1 87 ? -4.232 -55.002 39.386 1.00 96.43 445 TYR A N 1
ATOM 4088 C CA . TYR D 1 87 ? -4.169 -53.767 38.614 1.00 88.57 445 TYR A CA 1
ATOM 4089 C C . TYR D 1 87 ? -5.478 -53.448 37.902 1.00 90.50 445 TYR A C 1
ATOM 4090 O O . TYR D 1 87 ? -5.918 -52.292 37.912 1.00 83.87 445 TYR A O 1
ATOM 4099 N N . ASN D 1 88 ? -6.109 -54.457 37.296 1.00 85.14 446 ASN A N 1
ATOM 4100 C CA . ASN D 1 88 ? -7.292 -54.270 36.460 1.00 103.47 446 ASN A CA 1
ATOM 4101 C C . ASN D 1 88 ? -7.095 -53.162 35.432 1.00 116.96 446 ASN A C 1
ATOM 4102 O O . ASN D 1 88 ? -7.701 -52.092 35.537 1.00 103.68 446 ASN A O 1
ATOM 4107 N N . HIS D 1 89 ? -6.239 -53.406 34.449 1.00 118.14 447 HIS A N 1
ATOM 4108 C CA . HIS D 1 89 ? -5.978 -52.460 33.376 1.00 77.51 447 HIS A CA 1
ATOM 4109 C C . HIS D 1 89 ? -7.093 -52.535 32.330 1.00 85.53 447 HIS A C 1
ATOM 4110 O O . HIS D 1 89 ? -7.680 -53.600 32.117 1.00 111.26 447 HIS A O 1
ATOM 4117 N N . PRO D 1 90 ? -7.423 -51.419 31.680 1.00 82.67 448 PRO A N 1
ATOM 4118 C CA . PRO D 1 90 ? -8.502 -51.448 30.685 1.00 92.23 448 PRO A CA 1
ATOM 4119 C C . PRO D 1 90 ? -8.086 -52.127 29.388 1.00 99.61 448 PRO A C 1
ATOM 4120 O O . PRO D 1 90 ? -6.954 -51.983 28.917 1.00 82.60 448 PRO A O 1
ATOM 4124 N N . VAL D 1 91 ? -9.031 -52.863 28.798 1.00 100.19 449 VAL A N 1
ATOM 4125 C CA . VAL D 1 91 ? -8.871 -53.452 27.471 1.00 65.90 449 VAL A CA 1
ATOM 4126 C C . VAL D 1 91 ? -9.532 -52.532 26.451 1.00 71.56 449 VAL A C 1
ATOM 4127 O O . VAL D 1 91 ? -10.621 -51.995 26.693 1.00 86.09 449 VAL A O 1
ATOM 4131 N N . HIS D 1 92 ? -8.868 -52.340 25.312 1.00 77.58 450 HIS A N 1
ATOM 4132 C CA . HIS D 1 92 ? -9.310 -51.422 24.268 1.00 82.39 450 HIS A CA 1
ATOM 4133 C C . HIS D 1 92 ? -9.713 -52.204 23.023 1.00 81.82 450 HIS A C 1
ATOM 4134 O O . HIS D 1 92 ? -8.926 -53.002 22.505 1.00 82.51 450 HIS A O 1
ATOM 4141 N N . PHE D 1 93 ? -10.937 -51.974 22.553 1.00 68.47 451 PHE A N 1
ATOM 4142 C CA . PHE D 1 93 ? -11.430 -52.530 21.300 1.00 66.68 451 PHE A CA 1
ATOM 4143 C C . PHE D 1 93 ? -11.589 -51.420 20.266 1.00 84.85 451 PHE A C 1
ATOM 4144 O O . PHE D 1 93 ? -11.825 -50.258 20.608 1.00 126.24 451 PHE A O 1
ATOM 4152 N N . VAL D 1 94 ? -11.453 -51.783 18.990 1.00 80.76 452 VAL A N 1
ATOM 4153 C CA . VAL D 1 94 ? -11.555 -50.801 17.918 1.00 70.23 452 VAL A CA 1
ATOM 4154 C C . VAL D 1 94 ? -12.053 -51.483 16.651 1.00 74.03 452 VAL A C 1
ATOM 4155 O O . VAL D 1 94 ? -11.779 -52.662 16.407 1.00 87.34 452 VAL A O 1
ATOM 4159 N N . PHE D 1 95 ? -12.781 -50.721 15.839 1.00 62.13 453 PHE A N 1
ATOM 4160 C CA . PHE D 1 95 ? -13.354 -51.210 14.593 1.00 64.22 453 PHE A CA 1
ATOM 4161 C C . PHE D 1 95 ? -12.269 -51.392 13.538 1.00 77.16 453 PHE A C 1
ATOM 4162 O O . PHE D 1 95 ? -11.299 -50.634 13.476 1.00 78.69 453 PHE A O 1
ATOM 4170 N N . HIS D 1 96 ? -12.444 -52.412 12.696 1.00 97.09 454 HIS A N 1
ATOM 4171 C CA . HIS D 1 96 ? -11.440 -52.725 11.685 1.00 79.27 454 HIS A CA 1
ATOM 4172 C C . HIS D 1 96 ? -11.308 -51.636 10.625 1.00 66.05 454 HIS A C 1
ATOM 4173 O O . HIS D 1 96 ? -10.259 -51.545 9.979 1.00 80.85 454 HIS A O 1
ATOM 4180 N N . ASP D 1 97 ? -12.334 -50.806 10.436 1.00 66.03 455 ASP A N 1
ATOM 4181 C CA . ASP D 1 97 ? -12.272 -49.700 9.487 1.00 79.74 455 ASP A CA 1
ATOM 4182 C C . ASP D 1 97 ? -11.616 -48.447 10.059 1.00 66.61 455 ASP A C 1
ATOM 4183 O O . ASP D 1 97 ? -11.408 -47.487 9.308 1.00 61.25 455 ASP A O 1
ATOM 4188 N N . THR D 1 98 ? -11.291 -48.426 11.352 1.00 61.79 456 THR A N 1
ATOM 4189 C CA . THR D 1 98 ? -10.760 -47.220 11.979 1.00 66.93 456 THR A CA 1
ATOM 4190 C C . THR D 1 98 ? -9.406 -46.859 11.381 1.00 77.75 456 THR A C 1
ATOM 4191 O O . THR D 1 98 ? -8.499 -47.694 11.319 1.00 84.48 456 THR A O 1
ATOM 4195 N N . LYS D 1 99 ? -9.276 -45.613 10.933 1.00 84.93 457 LYS A N 1
ATOM 4196 C CA . LYS D 1 99 ? -8.034 -45.136 10.348 1.00 74.55 457 LYS A CA 1
ATOM 4197 C C . LYS D 1 99 ? -7.007 -44.829 11.437 1.00 77.18 457 LYS A C 1
ATOM 4198 O O . LYS D 1 99 ? -7.344 -44.610 12.603 1.00 81.27 457 LYS A O 1
ATOM 4204 N N . LEU D 1 100 ? -5.733 -44.820 11.035 1.00 78.58 458 LEU A N 1
ATOM 4205 C CA . LEU D 1 100 ? -4.642 -44.842 12.007 1.00 71.94 458 LEU A CA 1
ATOM 4206 C C . LEU D 1 100 ? -4.653 -43.607 12.899 1.00 73.15 458 LEU A C 1
ATOM 4207 O O . LEU D 1 100 ? -4.441 -43.704 14.114 1.00 82.97 458 LEU A O 1
ATOM 4212 N N . ASP D 1 101 ? -4.886 -42.431 12.311 1.00 65.97 459 ASP A N 1
ATOM 4213 C CA . ASP D 1 101 ? -4.874 -41.204 13.100 1.00 71.01 459 ASP A CA 1
ATOM 4214 C C . ASP D 1 101 ? -5.983 -41.215 14.146 1.00 80.48 459 ASP A C 1
ATOM 4215 O O . ASP D 1 101 ? -5.774 -40.787 15.288 1.00 100.13 459 ASP A O 1
ATOM 4220 N N . ALA D 1 102 ? -7.162 -41.724 13.779 1.00 61.56 460 ALA A N 1
ATOM 4221 C CA . ALA D 1 102 ? -8.225 -41.925 14.759 1.00 70.96 460 ALA A CA 1
ATOM 4222 C C . ALA D 1 102 ? -7.769 -42.836 15.893 1.00 64.58 460 ALA A C 1
ATOM 4223 O O . ALA D 1 102 ? -8.076 -42.585 17.065 1.00 94.52 460 ALA A O 1
ATOM 4225 N N . MET D 1 103 ? -7.045 -43.908 15.561 1.00 52.36 461 MET A N 1
ATOM 4226 C CA . MET D 1 103 ? -6.493 -44.776 16.595 1.00 58.34 461 MET A CA 1
ATOM 4227 C C . MET D 1 103 ? -5.561 -44.004 17.518 1.00 72.76 461 MET A C 1
ATOM 4228 O O . MET D 1 103 ? -5.588 -44.191 18.742 1.00 94.02 461 MET A O 1
ATOM 4233 N N . LEU D 1 104 ? -4.720 -43.143 16.940 1.00 65.65 462 LEU A N 1
ATOM 4234 C CA . LEU D 1 104 ? -3.869 -42.274 17.741 1.00 54.99 462 LEU A CA 1
ATOM 4235 C C . LEU D 1 104 ? -4.697 -41.401 18.671 1.00 73.24 462 LEU A C 1
ATOM 4236 O O . LEU D 1 104 ? -4.294 -41.141 19.810 1.00 75.76 462 LEU A O 1
ATOM 4241 N N . GLU D 1 105 ? -5.860 -40.940 18.207 1.00 71.77 463 GLU A N 1
ATOM 4242 C CA . GLU D 1 105 ? -6.747 -40.177 19.080 1.00 96.46 463 GLU A CA 1
ATOM 4243 C C . GLU D 1 105 ? -7.243 -41.034 20.238 1.00 83.33 463 GLU A C 1
ATOM 4244 O O . GLU D 1 105 ? -7.252 -40.593 21.394 1.00 97.93 463 GLU A O 1
ATOM 4250 N N . GLU D 1 106 ? -7.652 -42.271 19.944 1.00 82.73 464 GLU A N 1
ATOM 4251 C CA . GLU D 1 106 ? -8.147 -43.156 20.995 1.00 98.82 464 GLU A CA 1
ATOM 4252 C C . GLU D 1 106 ? -7.069 -43.424 22.044 1.00 100.55 464 GLU A C 1
ATOM 4253 O O . GLU D 1 106 ? -7.328 -43.337 23.251 1.00 108.15 464 GLU A O 1
ATOM 4259 N N . PHE D 1 107 ? -5.845 -43.734 21.601 1.00 82.01 465 PHE A N 1
ATOM 4260 C CA . PHE D 1 107 ? -4.736 -43.909 22.536 1.00 69.12 465 PHE A CA 1
ATOM 4261 C C . PHE D 1 107 ? -4.466 -42.626 23.318 1.00 99.98 465 PHE A C 1
ATOM 4262 O O . PHE D 1 107 ? -4.175 -42.668 24.520 1.00 120.48 465 PHE A O 1
ATOM 4270 N N . LYS D 1 108 ? -4.575 -41.476 22.647 1.00 97.49 466 LYS A N 1
ATOM 4271 C CA . LYS D 1 108 ? -4.247 -40.191 23.258 1.00 105.93 466 LYS A CA 1
ATOM 4272 C C . LYS D 1 108 ? -5.161 -39.868 24.431 1.00 116.05 466 LYS A C 1
ATOM 4273 O O . LYS D 1 108 ? -4.766 -39.136 25.346 1.00 131.69 466 LYS A O 1
ATOM 4279 N N . LYS D 1 109 ? -6.377 -40.411 24.427 1.00 112.70 467 LYS A N 1
ATOM 4280 C CA . LYS D 1 109 ? -7.337 -40.198 25.501 1.00 118.02 467 LYS A CA 1
ATOM 4281 C C . LYS D 1 109 ? -6.949 -40.905 26.793 1.00 130.86 467 LYS A C 1
ATOM 4282 O O . LYS D 1 109 ? -7.668 -40.778 27.790 1.00 150.42 467 LYS A O 1
ATOM 4288 N N . GLY D 1 110 ? -5.852 -41.658 26.797 1.00 110.48 468 GLY A N 1
ATOM 4289 C CA . GLY D 1 110 ? -5.374 -42.329 27.988 1.00 88.00 468 GLY A CA 1
ATOM 4290 C C . GLY D 1 110 ? -5.606 -43.820 28.005 1.00 118.54 468 GLY A C 1
ATOM 4291 O O . GLY D 1 110 ? -5.165 -44.486 28.950 1.00 112.59 468 GLY A O 1
ATOM 4292 N N . LYS D 1 111 ? -6.267 -44.369 26.991 1.00 139.63 469 LYS A N 1
ATOM 4293 C CA . LYS D 1 111 ? -6.516 -45.799 26.939 1.00 151.51 469 LYS A CA 1
ATOM 4294 C C . LYS D 1 111 ? -5.203 -46.562 26.808 1.00 136.18 469 LYS A C 1
ATOM 4295 O O . LYS D 1 111 ? -4.151 -45.999 26.493 1.00 105.30 469 LYS A O 1
ATOM 4301 N N . SER D 1 112 ? -5.272 -47.860 27.094 1.00 135.02 470 SER A N 1
ATOM 4302 C CA . SER D 1 112 ? -4.110 -48.720 26.943 1.00 112.03 470 SER A CA 1
ATOM 4303 C C . SER D 1 112 ? -3.564 -48.611 25.526 1.00 109.58 470 SER A C 1
ATOM 4304 O O . SER D 1 112 ? -4.307 -48.375 24.569 1.00 116.50 470 SER A O 1
ATOM 4307 N N . HIS D 1 113 ? -2.253 -48.776 25.389 1.00 104.24 471 HIS A N 1
ATOM 4308 C CA . HIS D 1 113 ? -1.588 -48.587 24.107 1.00 90.34 471 HIS A CA 1
ATOM 4309 C C . HIS D 1 113 ? -1.625 -49.841 23.241 1.00 79.59 471 HIS A C 1
ATOM 4310 O O . HIS D 1 113 ? -0.941 -49.894 22.212 1.00 73.07 471 HIS A O 1
ATOM 4317 N N . LEU D 1 114 ? -2.372 -50.861 23.658 1.00 80.50 472 LEU A N 1
ATOM 4318 C CA . LEU D 1 114 ? -2.737 -51.988 22.810 1.00 63.10 472 LEU A CA 1
ATOM 4319 C C . LEU D 1 114 ? -4.249 -51.995 22.624 1.00 79.49 472 LEU A C 1
ATOM 4320 O O . LEU D 1 114 ? -4.997 -51.857 23.599 1.00 91.70 472 LEU A O 1
ATOM 4325 N N . ALA D 1 115 ? -4.695 -52.168 21.379 1.00 68.96 473 ALA A N 1
ATOM 4326 C CA . ALA D 1 115 ? -6.111 -52.185 21.033 1.00 65.46 473 ALA A CA 1
ATOM 4327 C C . ALA D 1 115 ? -6.423 -53.416 20.194 1.00 71.55 473 ALA A C 1
ATOM 4328 O O . ALA D 1 115 ? -5.605 -53.841 19.376 1.00 78.87 473 ALA A O 1
ATOM 4330 N N . ILE D 1 116 ? -7.615 -53.979 20.390 1.00 74.28 474 ILE A N 1
ATOM 4331 C CA . ILE D 1 116 ? -8.048 -55.184 19.689 1.00 77.90 474 ILE A CA 1
ATOM 4332 C C . ILE D 1 116 ? -8.948 -54.788 18.526 1.00 68.96 474 ILE A C 1
ATOM 4333 O O . ILE D 1 116 ? -9.806 -53.908 18.661 1.00 76.53 474 ILE A O 1
ATOM 4338 N N . VAL D 1 117 ? -8.746 -55.432 17.377 1.00 67.24 475 VAL A N 1
ATOM 4339 C CA . VAL D 1 117 ? -9.435 -55.088 16.137 1.00 64.79 475 VAL A CA 1
ATOM 4340 C C . VAL D 1 117 ? -10.651 -55.992 15.989 1.00 75.48 475 VAL A C 1
ATOM 4341 O O . VAL D 1 117 ? -10.555 -57.211 16.185 1.00 82.22 475 VAL A O 1
ATOM 4345 N N . GLN D 1 118 ? -11.794 -55.398 15.643 1.00 63.56 476 GLN A N 1
ATOM 4346 C CA . GLN D 1 118 ? -13.079 -56.089 15.639 1.00 62.66 476 GLN A CA 1
ATOM 4347 C C . GLN D 1 118 ? -13.780 -55.882 14.306 1.00 70.30 476 GLN A C 1
ATOM 4348 O O . GLN D 1 118 ? -14.004 -54.741 13.889 1.00 76.69 476 GLN A O 1
ATOM 4354 N N . LYS D 1 119 ? -14.150 -56.982 13.655 1.00 77.50 477 LYS A N 1
ATOM 4355 C CA . LYS D 1 119 ? -15.000 -56.959 12.475 1.00 74.58 477 LYS A CA 1
ATOM 4356 C C . LYS D 1 119 ? -16.357 -57.562 12.818 1.00 75.05 477 LYS A C 1
ATOM 4357 O O . LYS D 1 119 ? -16.465 -58.422 13.696 1.00 90.21 477 LYS A O 1
ATOM 4363 N N . VAL D 1 120 ? -17.395 -57.098 12.131 1.00 61.99 478 VAL A N 1
ATOM 4364 C CA . VAL D 1 120 ? -18.728 -57.675 12.264 1.00 61.46 478 VAL A CA 1
ATOM 4365 C C . VAL D 1 120 ? -18.851 -58.833 11.283 1.00 78.18 478 VAL A C 1
ATOM 4366 O O . VAL D 1 120 ? -18.469 -58.715 10.112 1.00 81.56 478 VAL A O 1
ATOM 4370 N N . ASN D 1 121 ? -19.375 -59.962 11.763 1.00 77.22 479 ASN A N 1
ATOM 4371 C CA . ASN D 1 121 ? -19.404 -61.223 11.023 1.00 84.63 479 ASN A CA 1
ATOM 4372 C C . ASN D 1 121 ? -20.856 -61.589 10.732 1.00 106.18 479 ASN A C 1
ATOM 4373 O O . ASN D 1 121 ? -21.605 -61.943 11.649 1.00 119.98 479 ASN A O 1
ATOM 4378 N N . ASN D 1 122 ? -21.250 -61.514 9.459 1.00 113.78 480 ASN A N 1
ATOM 4379 C CA . ASN D 1 122 ? -22.613 -61.821 9.041 1.00 108.49 480 ASN A CA 1
ATOM 4380 C C . ASN D 1 122 ? -22.797 -63.262 8.582 1.00 123.30 480 ASN A C 1
ATOM 4381 O O . ASN D 1 122 ? -23.935 -63.669 8.321 1.00 146.22 480 ASN A O 1
ATOM 4383 N N . GLU D 1 123 ? -21.720 -64.046 8.505 1.00 102.07 481 GLU A N 1
ATOM 4384 C CA . GLU D 1 123 ? -21.720 -65.259 7.694 1.00 96.75 481 GLU A CA 1
ATOM 4385 C C . GLU D 1 123 ? -22.545 -66.400 8.276 1.00 129.58 481 GLU A C 1
ATOM 4386 O O . GLU D 1 123 ? -22.718 -67.414 7.592 1.00 145.10 481 GLU A O 1
ATOM 4388 N N . GLY D 1 124 ? -23.053 -66.285 9.496 1.00 121.72 482 GLY A N 1
ATOM 4389 C CA . GLY D 1 124 ? -23.852 -67.376 10.026 1.00 126.16 482 GLY A CA 1
ATOM 4390 C C . GLY D 1 124 ? -24.241 -67.312 11.487 1.00 128.66 482 GLY A C 1
ATOM 4391 O O . GLY D 1 124 ? -25.071 -68.103 11.937 1.00 83.42 482 GLY A O 1
ATOM 4392 N N . ASP D 1 127 ? -27.331 -65.905 15.224 1.00 110.22 485 ASP A N 1
ATOM 4393 C CA . ASP D 1 127 ? -27.200 -64.454 15.239 1.00 123.39 485 ASP A CA 1
ATOM 4394 C C . ASP D 1 127 ? -25.755 -64.018 15.006 1.00 128.83 485 ASP A C 1
ATOM 4395 O O . ASP D 1 127 ? -24.821 -64.662 15.487 1.00 126.53 485 ASP A O 1
ATOM 4397 N N . PRO D 1 128 ? -25.582 -62.932 14.258 1.00 106.74 486 PRO A N 1
ATOM 4398 C CA . PRO D 1 128 ? -24.233 -62.429 13.973 1.00 85.37 486 PRO A CA 1
ATOM 4399 C C . PRO D 1 128 ? -23.546 -61.875 15.213 1.00 99.04 486 PRO A C 1
ATOM 4400 O O . PRO D 1 128 ? -24.179 -61.523 16.211 1.00 114.46 486 PRO A O 1
ATOM 4404 N N . PHE D 1 129 ? -22.216 -61.803 15.128 1.00 111.21 487 PHE A N 1
ATOM 4405 C CA . PHE D 1 129 ? -21.354 -61.490 16.261 1.00 113.20 487 PHE A CA 1
ATOM 4406 C C . PHE D 1 129 ? -20.187 -60.623 15.802 1.00 113.78 487 PHE A C 1
ATOM 4407 O O . PHE D 1 129 ? -19.960 -60.425 14.606 1.00 105.26 487 PHE A O 1
ATOM 4415 N N . TYR D 1 130 ? -19.446 -60.095 16.777 1.00 121.05 488 TYR A N 1
ATOM 4416 C CA . TYR D 1 130 ? -18.206 -59.374 16.517 1.00 100.67 488 TYR A CA 1
ATOM 4417 C C . TYR D 1 130 ? -17.021 -60.336 16.530 1.00 90.81 488 TYR A C 1
ATOM 4418 O O . TYR D 1 130 ? -16.935 -61.222 17.385 1.00 119.39 488 TYR A O 1
ATOM 4427 N N . GLU D 1 131 ? -16.101 -60.146 15.586 1.00 75.23 489 GLU A N 1
ATOM 4428 C CA . GLU D 1 131 ? -14.975 -61.049 15.385 1.00 89.13 489 GLU A CA 1
ATOM 4429 C C . GLU D 1 131 ? -13.667 -60.360 15.752 1.00 94.80 489 GLU A C 1
ATOM 4430 O O . GLU D 1 131 ? -13.450 -59.194 15.405 1.00 73.02 489 GLU A O 1
ATOM 4436 N N . VAL D 1 132 ? -12.791 -61.087 16.439 1.00 100.94 490 VAL A N 1
ATOM 4437 C CA . VAL D 1 132 ? -11.505 -60.548 16.870 1.00 74.86 490 VAL A CA 1
ATOM 4438 C C . VAL D 1 132 ? -10.468 -60.913 15.813 1.00 80.15 490 VAL A C 1
ATOM 4439 O O . VAL D 1 132 ? -10.089 -62.079 15.674 1.00 82.48 490 VAL A O 1
ATOM 4443 N N . LEU D 1 133 ? -10.015 -59.909 15.060 1.00 82.00 491 LEU A N 1
ATOM 4444 C CA . LEU D 1 133 ? -9.070 -60.144 13.973 1.00 82.92 491 LEU A CA 1
ATOM 4445 C C . LEU D 1 133 ? -7.631 -60.200 14.472 1.00 92.78 491 LEU A C 1
ATOM 4446 O O . LEU D 1 133 ? -6.843 -61.036 14.015 1.00 101.16 491 LEU A O 1
ATOM 4451 N N . GLY D 1 134 ? -7.274 -59.315 15.394 1.00 84.92 492 GLY A N 1
ATOM 4452 C CA . GLY D 1 134 ? -5.907 -59.246 15.873 1.00 79.75 492 GLY A CA 1
ATOM 4453 C C . GLY D 1 134 ? -5.729 -58.040 16.771 1.00 67.00 492 GLY A C 1
ATOM 4454 O O . GLY D 1 134 ? -6.699 -57.497 17.302 1.00 67.09 492 GLY A O 1
ATOM 4455 N N . LEU D 1 135 ? -4.476 -57.630 16.927 1.00 55.27 493 LEU A N 1
ATOM 4456 C CA . LEU D 1 135 ? -4.131 -56.496 17.766 1.00 60.68 493 LEU A CA 1
ATOM 4457 C C . LEU D 1 135 ? -3.431 -55.425 16.941 1.00 65.97 493 LEU A C 1
ATOM 4458 O O . LEU D 1 135 ? -2.854 -55.694 15.883 1.00 76.22 493 LEU A O 1
ATOM 4463 N N . VAL D 1 136 ? -3.488 -54.199 17.452 1.00 60.38 494 VAL A N 1
ATOM 4464 C CA . VAL D 1 136 ? -2.736 -53.071 16.920 1.00 51.61 494 VAL A CA 1
ATOM 4465 C C . VAL D 1 136 ? -2.243 -52.253 18.104 1.00 61.57 494 VAL A C 1
ATOM 4466 O O . VAL D 1 136 ? -2.999 -52.000 19.047 1.00 69.11 494 VAL A O 1
ATOM 4470 N N . THR D 1 137 ? -0.973 -51.869 18.077 1.00 64.30 495 THR A N 1
ATOM 4471 C CA . THR D 1 137 ? -0.382 -51.113 19.167 1.00 60.13 495 THR A CA 1
ATOM 4472 C C . THR D 1 137 ? 0.032 -49.739 18.662 1.00 70.37 495 THR A C 1
ATOM 4473 O O . THR D 1 137 ? 0.223 -49.525 17.462 1.00 79.54 495 THR A O 1
ATOM 4477 N N . LEU D 1 138 ? 0.129 -48.797 19.602 1.00 58.91 496 LEU A N 1
ATOM 4478 C CA . LEU D 1 138 ? 0.655 -47.471 19.294 1.00 61.97 496 LEU A CA 1
ATOM 4479 C C . LEU D 1 138 ? 1.989 -47.574 18.561 1.00 78.84 496 LEU A C 1
ATOM 4480 O O . LEU D 1 138 ? 2.232 -46.883 17.560 1.00 91.77 496 LEU A O 1
ATOM 4485 N N . GLU D 1 139 ? 2.852 -48.468 19.042 1.00 73.72 497 GLU A N 1
ATOM 4486 C CA . GLU D 1 139 ? 4.159 -48.684 18.434 1.00 83.94 497 GLU A CA 1
ATOM 4487 C C . GLU D 1 139 ? 4.021 -49.161 16.992 1.00 85.27 497 GLU A C 1
ATOM 4488 O O . GLU D 1 139 ? 4.752 -48.706 16.103 1.00 97.72 497 GLU A O 1
ATOM 4494 N N . ASP D 1 140 ? 3.081 -50.083 16.748 1.00 87.54 498 ASP A N 1
ATOM 4495 C CA . ASP D 1 140 ? 2.755 -50.511 15.389 1.00 83.17 498 ASP A CA 1
ATOM 4496 C C . ASP D 1 140 ? 2.445 -49.321 14.493 1.00 76.63 498 ASP A C 1
ATOM 4497 O O . ASP D 1 140 ? 2.949 -49.221 13.367 1.00 87.57 498 ASP A O 1
ATOM 4502 N N . VAL D 1 141 ? 1.592 -48.416 14.978 1.00 68.18 499 VAL A N 1
ATOM 4503 C CA . VAL D 1 141 ? 1.205 -47.244 14.198 1.00 84.05 499 VAL A CA 1
ATOM 4504 C C . VAL D 1 141 ? 2.427 -46.402 13.851 1.00 95.35 499 VAL A C 1
ATOM 4505 O O . VAL D 1 141 ? 2.658 -46.058 12.682 1.00 94.63 499 VAL A O 1
ATOM 4509 N N . ILE D 1 142 ? 3.228 -46.056 14.861 1.00 111.62 500 ILE A N 1
ATOM 4510 C CA . ILE D 1 142 ? 4.376 -45.181 14.625 1.00 92.19 500 ILE A CA 1
ATOM 4511 C C . ILE D 1 142 ? 5.354 -45.827 13.642 1.00 86.80 500 ILE A C 1
ATOM 4512 O O . ILE D 1 142 ? 5.873 -45.173 12.720 1.00 77.83 500 ILE A O 1
ATOM 4517 N N . GLU D 1 143 ? 5.604 -47.128 13.813 1.00 93.86 501 GLU A N 1
ATOM 4518 C CA . GLU D 1 143 ? 6.419 -47.861 12.849 1.00 95.76 501 GLU A CA 1
ATOM 4519 C C . GLU D 1 143 ? 5.860 -47.729 11.439 1.00 99.73 501 GLU A C 1
ATOM 4520 O O . GLU D 1 143 ? 6.597 -47.449 10.488 1.00 109.67 501 GLU A O 1
ATOM 4526 N N . GLU D 1 144 ? 4.550 -47.931 11.285 1.00 98.14 502 GLU A N 1
ATOM 4527 C CA . GLU D 1 144 ? 3.952 -47.804 9.964 1.00 77.70 502 GLU A CA 1
ATOM 4528 C C . GLU D 1 144 ? 4.013 -46.379 9.434 1.00 73.78 502 GLU A C 1
ATOM 4529 O O . GLU D 1 144 ? 3.822 -46.175 8.231 1.00 74.76 502 GLU A O 1
ATOM 4535 N N . ILE D 1 145 ? 4.284 -45.386 10.283 1.00 83.79 503 ILE A N 1
ATOM 4536 C CA . ILE D 1 145 ? 4.548 -44.064 9.723 1.00 79.24 503 ILE A CA 1
ATOM 4537 C C . ILE D 1 145 ? 5.980 -43.961 9.213 1.00 83.90 503 ILE A C 1
ATOM 4538 O O . ILE D 1 145 ? 6.217 -43.426 8.125 1.00 76.74 503 ILE A O 1
ATOM 4543 N N . ILE D 1 146 ? 6.962 -44.463 9.969 1.00 100.53 504 ILE A N 1
ATOM 4544 C CA . ILE D 1 146 ? 8.338 -44.234 9.524 1.00 99.22 504 ILE A CA 1
ATOM 4545 C C . ILE D 1 146 ? 8.711 -45.076 8.305 1.00 105.47 504 ILE A C 1
ATOM 4546 O O . ILE D 1 146 ? 9.698 -44.766 7.629 1.00 115.57 504 ILE A O 1
ATOM 4551 N N . LYS D 1 147 ? 7.963 -46.130 7.996 1.00 104.53 505 LYS A N 1
ATOM 4552 C CA . LYS D 1 147 ? 8.280 -46.929 6.814 1.00 93.24 505 LYS A CA 1
ATOM 4553 C C . LYS D 1 147 ? 7.595 -46.366 5.573 1.00 96.54 505 LYS A C 1
ATOM 4554 O O . LYS D 1 147 ? 8.099 -45.435 4.944 1.00 97.16 505 LYS A O 1
#

B-factor: mean 105.95, std 29.74, range [30.0, 210.36]

Sequence (578 aa):
NMIQGALELRTKTVEDIMTQLQDCFMIRSDAILDFNTMSEIMESGYTRIPVFEDEQSNIVDILYVKDLAFVDPDDCTPLKTITRFYNHPVHFVFHDTKLDAMLEEFKKGKSHLAIVQKVNNEGDPFYEVLGLVTLEDVIEEIIKNMIQGALELRTKTVEDIMTQLQDCFMIRSDAILDFNTMSEIMESGYTRIPVFEDEQSNIVDILYVKDLAFVDPDDCTPLKTITRFYNHPVHFVFHDTKLDAMLEEFKKGKSHLAIVQKVNNEDPFYEVLGLVTLEDVIEEIIKSEINMIQGALELRTKTVEDIMTQLQDCFMIRSDAILDFNTMSEIMESGYTRIPVFEDEQSNIVDILYVKDLAFVDPDDCTPLKTITRFYNHPVHFVFHDTKLDAMLEEFKKGKSHLAIVQKVNNEDPFYEVLGLVTLEDVIEEIIKSNMIQGALELRTKTVEDIMTQLQDCFMIRSDAILDFNTMSEIMESGYTRIPVFEDEQSNIVDILYVKDLAFVDPDDCTPLKTITRFYNHPVHFVFHDTKLDAMLEEFKKGKSHLAIVQKVNNEGDPFYEVLGLVTLEDVIEEIIK

CATH classification: 3.10.580.10

Foldseek 3Di:
DVVLLVVLQFPDFLLNLFDFLVPADAEEQFAWQADVNVVCVVVVPDQKHFYAYDDSFHGDFIDRVVLCVVPDRVVRHGSNVVCVVVVADAAEDERRDGRVVVVVVVVVVHAQKYWYWYWAPDPVTDIGTGGIGGPVSSVVSSVD/DLVCLVVVQQQDFCLVQFDFAVPAAAEEQQAWQAPVNLVVVVVVVDQKHFYAYDDSFHTFFIDGNVVCVPPYNVVRHGCNVVRVVPRQDAAEDERRDHLVVVVVCVVVPHDQKYWYWYFDVCVTDIGTGGIDGPVSSVVSVVVSSD/DCVVLVVVLQQDWQLVQFDWAVPAAAEEQQAWQACVNLVVVVVVVDQKHFYAYDDSFGTQFIDGNVVCVPPYNVVRGGSNVVRVVCRQDAAEDERRDRLVVVVVCVVVPHAQKYWYWYFDVCVTDIGTGGIDGVVSSVVSVVVD/DVVLLVVLQQPDFLLNLFDFQVPADAEEQFAWQADVNVVVVVVVVDQKHFYAYDDSFGGDFIDRVVLCPPPDNVVRHGSNVVCVVPVADAAEDERRDGRVVVVVVVVVVHAQKYWYWDWDPPDVTDITTGGIGGPVSSVVSSVD

Nearest PDB structures (foldseek):
  6rs2-assembly2_A  TM=1.006E+00  e=1.360E-30  Homo sapiens
  4iy2-assembly1_A  TM=9.605E-01  e=2.038E-25  Homo sapiens
  8f6d-assembly1_A  TM=9.482E-01  e=1.474E-25  Homo sapiens
  4iy4-assembly1_C  TM=9.495E-01  e=5.047E-25  Homo sapiens
  5tsr-assembly1_D  TM=9.512E-01  e=1.563E-23  Homo sapiens

Solvent-accessible surface area: 31083 Å² total; per-residue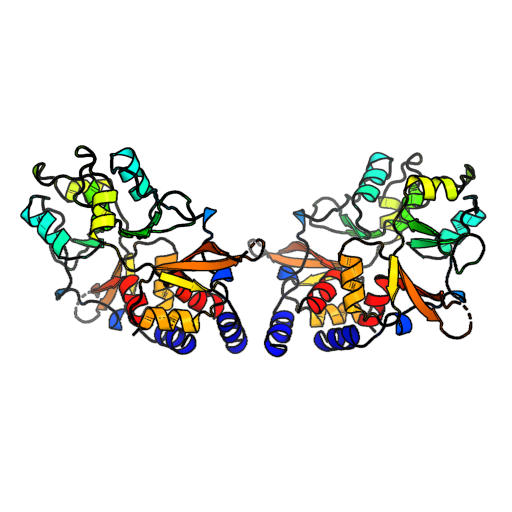 (Å²): 77,6,95,104,4,26,118,50,2,52,85,44,27,0,82,95,12,34,46,108,26,166,99,24,47,20,18,160,5,99,25,80,0,52,151,113,22,24,45,106,3,66,149,41,51,98,59,31,0,3,0,12,63,90,132,91,54,70,11,60,38,2,1,33,4,46,7,3,3,78,28,65,43,130,98,63,27,61,0,78,78,15,9,171,165,85,75,44,80,39,8,109,16,89,27,72,30,89,1,36,39,0,11,75,43,4,64,147,67,79,3,56,4,0,0,0,15,9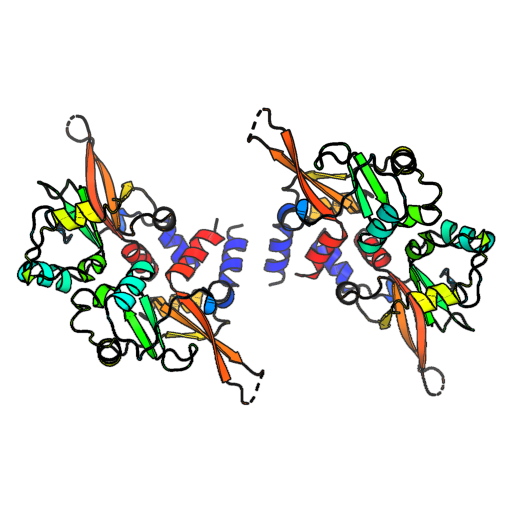0,72,31,87,100,90,118,94,113,164,59,34,38,0,14,0,25,19,84,32,0,7,83,46,12,25,146,146,130,100,20,8,14,42,64,8,126,80,40,19,0,79,94,26,16,53,108,30,167,101,20,50,27,14,35,9,105,22,41,0,41,117,112,29,0,30,102,1,22,147,36,45,97,70,55,0,3,0,19,71,129,132,114,45,81,8,54,8,3,1,51,3,89,16,0,5,156,9,65,22,123,100,62,52,55,0,83,82,21,4,167,169,84,95,42,105,43,12,90,17,101,17,64,31,88,0,47,44,0,11,60,52,1,111,141,64,89,26,51,10,0,0,0,42,82,40,28,113,179,138,92,110,148,63,9,43,0,10,0,21,0,42,34,0,2,56,36,2,20,114,25,73,159,168,149,103,28,16,22,51,103,21,124,77,27,21,0,71,115,24,22,51,104,30,166,105,18,52,26,13,35,10,114,24,75,0,38,121,117,27,0,39,101,2,22,91,35,46,92,76,52,0,4,0,20,71,126,132,116,49,78,8,59,2,2,0,52,3,87,62,0,5,90,22,60,22,122,98,56,54,54,0,28,82,42,7,192,81,42,98,52,104,42,11,90,17,90,14,67,32,87,0,51,42,0,11,65,48,1,115,140,65,89,27,50,5,0,0,0,40,78,52,27,105,181,136,89,106,144,64,11,40,0,14,0,20,0,44,39,0,1,44,57,6,38,135,81,86,4,106,113,5,36,126,25,3,172,87,60,28,0,77,97,13,37,51,95,25,144,92,21,49,18,15,157,4,98,25,79,0,48,146,114,23,23,44,105,2,77,148,39,51,98,60,31,0,3,0,14,64,87,131,87,55,72,11,57,31,3,1,32,4,51,9,2,3,81,21,64,43,129,99,62,28,58,0,76,74,20,6,165,163,81,103,46,82,37,6,92,14,90,25,74,28,89,1,30,39,0,10,74,49,4,100,136,65,78,3,55,6,0,0,0,39,92,72,31,90,101,88,125,91,108,146,61,28,36,0,12,0,31,20,85,33,0,6,82,51,18,26,170

GO terms:
  GO:0005886 plasma membrane (C, IDA)
  GO:0032991 protein-containing complex (C, IDA)
  GO:0030003 intracellular monoatomic cation homeostasis (P, IDA)
  GO:0005515 protein binding (F, IPI)

Organism: Homo sapiens (NCBI:txid9606)

Secondary structure (DSSP, 8-state):
-HHHHHHHHHH-BHHHHPEEGGGS--EETT-B-SHHHHHHHHHH--SEEEEESSSTT-EEEEEEGGGGGG--GGG--BHHHHHHHH-PPPEEEETT-BHHHHHHHHHTT--SEEEEEEEE-----EEEEEEEEEHHHHHHHHH-/-HHHHHHHHHH-BHHHHPEEGGG---EETT-B-SHHHHHHHHHH--SEEEEESSSTT-EEEEEEGGGGGG--GGG--BHHHHHHHH-PPP-EEETT-BHHHHHHHHHTT--SEEEEEEEE-----EEEEEEEEEHHHHHHHHH-/-HHHHHHHHHT-BHHHHSEEGGGS--EETT-B--HHHHHHHHHH--SEEEEE-SSTT-EEEEEEGGGGSS--TTTT-BHHHHHHHH-PPP-EEETT-BHHHHHHHHHTT--SEEEEEEEE----EEEEEEEEEHHHHHHHHHHHT-/-HHHHHHHHHH-BHHHHSEEGGGS--EETT-B--HHHHHHHHHH--SEEEEE-SSTT-EEEEEEGGGGSS--TTTT-BHHHHHHHH-PPPPEEETT-BHHHHHHHHHTT--SEEEEEEEE----EEEEEEEEEHHHHHHHHHT-

Radius of gyration: 34.04 Å; Cα contacts (8 Å, |Δi|>4): 1021; chains: 4; bounding box: 66×100×45 Å